Protein 9F5M (pdb70)

Radius of gyration: 31.57 Å; Cα contacts (8 Å, |Δi|>4): 1017; chains: 2; bounding box: 73×58×84 Å

B-factor: mean 26.53, std 9.29, range [14.3, 63.63]

Nearest PDB structures (foldseek):
  5t91-assembly1_A  TM=9.167E-01  e=2.456E-26  Bacillus subtilis subsp. subtilis str. 168
  2pz0-assembly1_A  TM=9.043E-01  e=6.254E-23  Caldanaerobacter subterraneus subsp. tengcongensis MB4
  3qvq-assembly1_D  TM=8.928E-01  e=1.959E-18  Oleispira antarctica
  2otd-assembly4_D  TM=8.875E-01  e=1.020E-16  Shigella flexneri
  3i10-assembly1_A  TM=7.829E-01  e=6.958E-14  Bacteroides thetaiotaomicron VPI-5482

Solvent-accessible surface area: 20563 Å² total; per-residue (Å²): 192,44,27,8,0,0,28,39,0,0,37,25,77,26,37,23,8,1,43,106,0,0,71,42,0,43,105,52,41,11,51,5,0,3,0,10,8,20,26,6,139,60,63,92,2,0,0,8,77,37,63,48,0,75,118,19,6,82,5,94,30,124,1,41,99,21,46,25,71,113,0,67,104,82,36,49,5,114,68,48,51,97,5,4,4,0,64,55,0,2,90,108,17,26,91,195,11,73,0,0,0,45,1,79,140,106,59,34,54,67,2,0,134,42,0,6,79,29,0,93,83,88,36,3,4,31,162,83,40,128,113,72,17,3,0,0,4,0,49,11,102,112,0,0,54,35,0,53,119,100,46,74,111,12,1,0,0,13,10,10,61,80,16,46,78,72,28,0,60,42,0,93,88,87,40,9,40,0,0,0,0,92,60,98,37,9,56,100,134,42,0,71,60,0,68,90,48,66,7,84,0,0,0,51,29,0,47,58,82,106,48,0,47,46,6,67,59,41,28,9,22,0,0,3,0,22,83,0,43,31,70,145,114,60,191,49,18,9,0,0,27,38,0,0,35,26,78,25,39,23,8,1,45,108,0,0,71,44,0,46,106,47,42,11,53,7,0,3,0,9,11,28,32,6,143,61,70,96,4,0,0,10,78,38,65,48,0,77,114,20,6,81,5,97,30,123,1,40,99,22,50,26,70,114,0,67,106,85,37,49,6,114,70,47,51,96,5,4,4,0,61,55,0,5,90,107,13,29,96,193,9,75,0,0,0,44,1,91,143,102,58,33,48,84,3,0,142,44,0,6,82,27,0,94,86,86,38,8,4,26,165,84,38,130,107,61,18,4,0,0,3,0,47,10,107,109,0,0,53,36,0,53,120,100,44,80,96,11,4,0,0,14,10,7,61,84,15,47,79,73,25,0,58,38,1,92,85,86,39,7,52,0,0,0,0,89,60,93,38,10,56,91,134,42,0,65,59,0,69,90,48,65,6,81,0,1,0,51,28,0,46,56,78,106,48,0,39,46,4,69,57,39,29,8,27,0,0,3,0,24,82,0,45,34,70,142,112,61

Structure (mmCIF, N/CA/C/O backbone):
data_9F5M
#
_entry.id   9F5M
#
_cell.length_a   76.130
_cell.length_b   43.334
_cell.length_c   98.982
_cell.angle_alpha   90.000
_cell.angle_beta   94.084
_cell.angle_gamma   90.000
#
_symmetry.space_group_name_H-M   'P 1 21 1'
#
loop_
_entity.id
_entity.type
_entity.pdbx_description
1 polymer 'GP-PDE domain-containing protein'
2 non-polymer '2-(N-MORPHOLINO)-ETHANESULFONIC ACID'
3 non-polymer GLYCEROL
4 water water
#
loop_
_atom_site.group_PDB
_atom_site.id
_atom_site.type_symbol
_atom_site.label_atom_id
_atom_site.label_alt_id
_atom_site.label_comp_id
_atom_site.label_asym_id
_atom_site.label_entity_id
_atom_site.label_seq_id
_atom_site.pdbx_PDB_ins_code
_atom_site.Cartn_x
_atom_site.Cartn_y
_atom_site.Cartn_z
_atom_site.occupancy
_atom_site.B_iso_or_equiv
_atom_site.auth_seq_id
_atom_site.auth_comp_id
_atom_site.auth_asym_id
_atom_site.auth_atom_id
_atom_site.pdbx_PDB_model_num
ATOM 1 N N . ASP A 1 2 ? 27.677 -5.608 30.785 1.000 52.078 615 ASP AAA N 1
ATOM 2 C CA . ASP A 1 2 ? 29.015 -5.430 31.441 1.000 46.763 615 ASP AAA CA 1
ATOM 3 C C . ASP A 1 2 ? 30.118 -5.330 30.376 1.000 40.651 615 ASP AAA C 1
ATOM 4 O O . ASP A 1 2 ? 31.050 -4.517 30.603 1.000 40.248 615 ASP AAA O 1
ATOM 9 N N . PHE A 1 3 ? 30.051 -6.102 29.274 1.000 32.080 616 PHE AAA N 1
ATOM 10 C CA . PHE A 1 3 ? 31.060 -6.015 28.178 1.000 27.916 616 PHE AAA CA 1
ATOM 11 C C . PHE A 1 3 ? 30.432 -6.189 26.793 1.000 25.822 616 PHE AAA C 1
ATOM 12 O O . PHE A 1 3 ? 29.674 -7.142 26.559 1.000 28.351 616 PHE AAA O 1
ATOM 20 N N . MET A 1 4 ? 30.829 -5.316 25.859 1.000 23.672 617 MET AAA N 1
ATOM 21 C CA . MET A 1 4 ? 30.258 -5.266 24.490 1.000 23.053 617 MET AAA CA 1
ATOM 22 C C . MET A 1 4 ? 31.300 -5.765 23.482 1.000 20.825 617 MET AAA C 1
ATOM 23 O O . MET A 1 4 ? 32.256 -5.029 23.185 1.000 21.708 617 MET AAA O 1
ATOM 28 N N . LEU A 1 5 ? 31.151 -6.994 22.995 1.000 19.583 618 LEU AAA N 1
ATOM 29 C CA . LEU A 1 5 ? 32.093 -7.585 22.010 1.000 19.383 618 LEU AAA CA 1
ATOM 30 C C . LEU A 1 5 ? 31.528 -7.318 20.611 1.000 18.847 618 LEU AAA C 1
ATOM 31 O O . LEU A 1 5 ? 30.425 -7.787 20.316 1.000 19.450 618 LEU AAA O 1
ATOM 36 N N . ILE A 1 6 ? 32.246 -6.550 19.790 1.000 18.073 619 ILE AAA N 1
ATOM 37 C CA . ILE A 1 6 ? 31.708 -6.064 18.491 1.000 17.683 619 ILE AAA CA 1
ATOM 38 C C . ILE A 1 6 ? 32.454 -6.756 17.344 1.000 17.816 619 ILE AAA C 1
ATOM 39 O O . ILE A 1 6 ? 33.685 -6.641 17.266 1.000 17.253 619 ILE AAA O 1
ATOM 44 N N . GLY A 1 7 ? 31.708 -7.474 16.509 1.000 17.126 620 GLY AAA N 1
ATOM 45 C CA . GLY A 1 7 ? 32.211 -8.106 15.272 1.000 17.168 620 GLY AAA CA 1
ATOM 46 C C . GLY A 1 7 ? 32.451 -7.058 14.202 1.000 17.057 620 GLY AAA C 1
ATOM 47 O O . GLY A 1 7 ? 31.489 -6.655 13.551 1.000 16.624 620 GLY AAA O 1
ATOM 48 N N . HIS A 1 8 ? 33.704 -6.645 14.046 1.000 17.498 621 HIS AAA N 1
ATOM 49 C CA . HIS A 1 8 ? 34.163 -5.582 13.119 1.000 17.015 621 HIS AAA CA 1
ATOM 50 C C . HIS A 1 8 ? 33.966 -6.068 11.680 1.000 17.032 621 HIS AAA C 1
ATOM 51 O O . HIS A 1 8 ? 34.602 -7.064 11.316 1.000 16.194 621 HIS AAA O 1
ATOM 58 N N . ARG A 1 9 ? 33.066 -5.409 10.948 1.000 16.968 622 ARG AAA N 1
ATOM 59 C CA . ARG A 1 9 ? 32.633 -5.775 9.575 1.000 16.852 622 ARG AAA CA 1
ATOM 60 C C . ARG A 1 9 ? 32.196 -7.247 9.512 1.000 17.049 622 ARG AAA C 1
ATOM 61 O O . ARG A 1 9 ? 32.284 -7.854 8.427 1.000 18.318 622 ARG AAA O 1
ATOM 69 N N . GLY A 1 10 ? 31.659 -7.778 10.615 1.000 17.294 623 GLY AAA N 1
ATOM 70 C CA . GLY A 1 10 ? 31.311 -9.204 10.747 1.000 18.415 623 GLY AAA CA 1
ATOM 71 C C . GLY A 1 10 ? 32.439 -9.972 11.407 1.000 18.782 623 GLY AAA C 1
ATOM 72 O O . GLY A 1 10 ? 32.818 -9.612 12.519 1.000 19.111 623 GLY AAA O 1
ATOM 73 N N . ALA A 1 11 ? 32.986 -10.975 10.713 1.000 19.000 624 ALA AAA N 1
ATOM 74 C CA . ALA A 1 11 ? 34.040 -11.872 11.232 1.000 18.611 624 ALA AAA CA 1
ATOM 75 C C . ALA A 1 11 ? 35.244 -11.809 10.292 1.000 19.540 624 ALA AAA C 1
ATOM 76 O O . ALA A 1 11 ? 35.683 -12.856 9.800 1.000 18.863 624 ALA AAA O 1
ATOM 78 N N . THR A 1 12 ? 35.793 -10.609 10.125 1.000 20.112 625 THR AAA N 1
ATOM 79 C CA . THR A 1 12 ? 36.802 -10.245 9.105 1.000 19.620 625 THR AAA CA 1
ATOM 80 C C . THR A 1 12 ? 38.059 -11.123 9.219 1.000 19.224 625 THR AAA C 1
ATOM 81 O O . THR A 1 12 ? 38.702 -11.377 8.180 1.000 18.166 625 THR AAA O 1
ATOM 85 N N . GLY A 1 13 ? 38.443 -11.551 10.420 1.000 16.592 626 GLY AAA N 1
ATOM 86 C CA . GLY A 1 13 ? 39.661 -12.360 10.596 1.000 18.313 626 GLY AAA CA 1
ATOM 87 C C . GLY A 1 13 ? 39.502 -13.747 9.993 1.000 18.475 626 GLY AAA C 1
ATOM 88 O O . GLY A 1 13 ? 40.534 -14.404 9.796 1.000 19.203 626 GLY AAA O 1
ATOM 89 N N . TYR A 1 14 ? 38.274 -14.210 9.772 1.000 17.942 627 TYR AAA N 1
ATOM 90 C CA . TYR A 1 14 ? 37.977 -15.622 9.408 1.000 19.594 627 TYR AAA CA 1
ATOM 91 C C . TYR A 1 14 ? 37.333 -15.740 8.026 1.000 20.251 627 TYR AAA C 1
ATOM 92 O O . TYR A 1 14 ? 37.300 -16.876 7.530 1.000 21.289 627 TYR AAA O 1
ATOM 101 N N . THR A 1 15 ? 36.804 -14.652 7.453 1.000 20.125 628 THR AAA N 1
ATOM 102 C CA . THR A 1 15 ? 36.034 -14.671 6.180 1.000 20.601 628 THR AAA CA 1
ATOM 103 C C . THR A 1 15 ? 35.963 -13.240 5.631 1.000 20.189 628 THR AAA C 1
ATOM 104 O O . THR A 1 15 ? 36.428 -12.308 6.319 1.000 19.105 628 THR AAA O 1
ATOM 108 N N . ASP A 1 16 ? 35.447 -13.070 4.417 1.000 19.655 629 ASP AAA N 1
ATOM 109 C CA . ASP A 1 16 ? 35.373 -11.730 3.780 1.000 20.036 629 ASP AAA CA 1
ATOM 110 C C . ASP A 1 16 ? 34.532 -10.786 4.651 1.000 18.367 629 ASP AAA C 1
ATOM 111 O O . ASP A 1 16 ? 33.488 -11.197 5.201 1.000 19.237 629 ASP AAA O 1
ATOM 116 N N . GLU A 1 17 ? 34.927 -9.516 4.687 1.000 17.856 630 GLU AAA N 1
ATOM 117 C CA . GLU A 1 17 ? 34.173 -8.482 5.441 1.000 17.885 630 GLU AAA CA 1
ATOM 118 C C . GLU A 1 17 ? 32.804 -8.243 4.798 1.000 16.510 630 GLU AAA C 1
ATOM 119 O O . GLU A 1 17 ? 32.642 -8.438 3.579 1.000 16.778 630 GLU AAA O 1
ATOM 125 N N . HIS A 1 18 ? 31.829 -7.823 5.596 1.000 16.338 631 HIS AAA N 1
ATOM 126 C CA . HIS A 1 18 ? 30.547 -7.270 5.096 1.000 16.486 631 HIS AAA CA 1
ATOM 127 C C . HIS A 1 18 ? 29.875 -8.258 4.130 1.000 16.859 631 HIS AAA C 1
ATOM 128 O O . HIS A 1 18 ? 29.494 -7.858 3.021 1.000 17.378 631 HIS AAA O 1
ATOM 135 N N . THR A 1 19 ? 29.686 -9.497 4.568 1.000 17.033 632 THR AAA N 1
ATOM 136 C CA . THR A 1 19 ? 28.842 -10.503 3.884 1.000 18.277 632 THR AAA CA 1
ATOM 137 C C . THR A 1 19 ? 27.876 -11.050 4.929 1.000 18.865 632 THR AAA C 1
ATOM 138 O O . THR A 1 19 ? 28.232 -11.061 6.123 1.000 17.284 632 THR AAA O 1
ATOM 142 N N . ILE A 1 20 ? 26.711 -11.497 4.491 1.000 18.663 633 ILE AAA N 1
ATOM 143 C CA . ILE A 1 20 ? 25.721 -12.088 5.427 1.000 20.356 633 ILE AAA CA 1
ATOM 144 C C . ILE A 1 20 ? 26.332 -13.336 6.078 1.000 19.997 633 ILE AAA C 1
ATOM 145 O O . ILE A 1 20 ? 26.162 -13.485 7.290 1.000 19.571 633 ILE AAA O 1
ATOM 150 N N . LYS A 1 21 ? 27.059 -14.182 5.344 1.000 20.435 634 LYS AAA N 1
ATOM 151 C CA . LYS A 1 21 ? 27.790 -15.330 5.946 1.000 22.141 634 LYS AAA CA 1
ATOM 152 C C . LYS A 1 21 ? 28.733 -14.850 7.068 1.000 20.816 634 LYS AAA C 1
ATOM 153 O O . LYS A 1 21 ? 28.804 -15.532 8.123 1.000 20.944 634 LYS AAA O 1
ATOM 159 N N . GLY A 1 22 ? 29.451 -13.739 6.873 1.000 20.049 635 GLY AAA N 1
ATOM 160 C CA . GLY A 1 22 ? 30.404 -13.223 7.876 1.000 18.696 635 GLY AAA CA 1
ATOM 161 C C . GLY A 1 22 ? 29.689 -12.664 9.091 1.000 19.083 635 GLY AAA C 1
ATOM 162 O O . GLY A 1 22 ? 30.202 -12.818 10.232 1.000 18.282 635 GLY AAA O 1
ATOM 163 N N . TYR A 1 23 ? 28.568 -11.986 8.869 1.000 18.867 636 TYR AAA N 1
ATOM 164 C CA . TYR A 1 23 ? 27.727 -11.456 9.976 1.000 17.325 636 TYR AAA CA 1
ATOM 165 C C . TYR A 1 23 ? 27.236 -12.640 10.826 1.000 18.837 636 TYR AAA C 1
ATOM 166 O O . TYR A 1 23 ? 27.351 -12.574 12.061 1.000 18.512 636 TYR AAA O 1
ATOM 175 N N . GLN A 1 24 ? 26.739 -13.699 10.189 1.000 20.686 637 GLN AAA N 1
ATOM 176 C CA . GLN A 1 24 ? 26.264 -14.926 10.896 1.000 20.946 637 GLN AAA CA 1
ATOM 177 C C . GLN A 1 24 ? 27.428 -15.575 11.652 1.000 21.846 637 GLN AAA C 1
ATOM 178 O O . GLN A 1 24 ? 27.230 -16.001 12.801 1.000 22.036 637 GLN AAA O 1
ATOM 184 N N . MET A 1 25 ? 28.607 -15.668 11.041 1.000 20.167 638 MET AAA N 1
ATOM 185 C CA . MET A 1 25 ? 29.808 -16.238 11.697 1.000 22.139 638 MET AAA CA 1
ATOM 186 C C . MET A 1 25 ? 30.165 -15.416 12.947 1.000 21.638 638 MET AAA C 1
ATOM 187 O O . MET A 1 25 ? 30.596 -16.013 13.950 1.000 22.210 638 MET AAA O 1
ATOM 192 N N . ALA A 1 26 ? 30.006 -14.091 12.909 1.000 19.657 639 ALA AAA N 1
ATOM 193 C CA . ALA A 1 26 ? 30.330 -13.232 14.075 1.000 19.761 639 ALA AAA CA 1
ATOM 194 C C . ALA A 1 26 ? 29.393 -13.601 15.227 1.000 20.551 639 ALA AAA C 1
ATOM 195 O O . ALA A 1 26 ? 29.883 -13.754 16.371 1.000 21.089 639 ALA AAA O 1
ATOM 197 N N . LEU A 1 27 ? 28.099 -13.732 14.932 1.000 20.954 640 LEU AAA N 1
ATOM 198 C CA . LEU A 1 27 ? 27.053 -14.116 15.918 1.000 21.687 640 LEU AAA CA 1
ATOM 199 C C . LEU A 1 27 ? 27.388 -15.500 16.485 1.000 23.722 640 LEU AAA C 1
ATOM 200 O O . LEU A 1 27 ? 27.398 -15.645 17.725 1.000 23.089 640 LEU AAA O 1
ATOM 205 N N . ASP A 1 28 ? 27.765 -16.443 15.620 1.000 24.354 641 ASP AAA N 1
ATOM 206 C CA . ASP A 1 28 ? 28.116 -17.834 16.016 1.000 26.055 641 ASP AAA CA 1
ATOM 207 C C . ASP A 1 28 ? 29.343 -17.837 16.934 1.000 26.303 641 ASP AAA C 1
ATOM 208 O O . ASP A 1 28 ? 29.424 -18.734 17.798 1.000 27.458 641 ASP AAA O 1
ATOM 213 N N . LYS A 1 29 ? 30.272 -16.890 16.764 1.000 23.654 642 LYS AAA N 1
ATOM 214 C CA . LYS A 1 29 ? 31.554 -16.839 17.511 1.000 24.405 642 LYS AAA CA 1
ATOM 215 C C . LYS A 1 29 ? 31.426 -15.923 18.740 1.000 23.476 642 LYS AAA C 1
ATOM 216 O O . LYS A 1 29 ? 32.462 -15.702 19.389 1.000 26.354 642 LYS AAA O 1
ATOM 222 N N . GLY A 1 30 ? 30.223 -15.442 19.067 1.000 23.669 643 GLY AAA N 1
ATOM 223 C CA . GLY A 1 30 ? 29.920 -14.794 20.365 1.000 23.084 643 GLY AAA CA 1
ATOM 224 C C . GLY A 1 30 ? 29.794 -13.275 20.303 1.000 23.016 643 GLY AAA C 1
ATOM 225 O O . GLY A 1 30 ? 29.709 -12.654 21.368 1.000 23.109 643 GLY AAA O 1
ATOM 226 N N . ALA A 1 31 ? 29.757 -12.666 19.115 1.000 21.939 644 ALA AAA N 1
ATOM 227 C CA . ALA A 1 31 ? 29.611 -11.197 18.987 1.000 20.462 644 ALA AAA CA 1
ATOM 228 C C . ALA A 1 31 ? 28.272 -10.749 19.579 1.000 19.651 644 ALA AAA C 1
ATOM 229 O O . ALA A 1 31 ? 27.227 -11.353 19.265 1.000 20.581 644 ALA AAA O 1
ATOM 231 N N . ASP A 1 32 ? 28.294 -9.686 20.382 1.000 19.432 645 ASP AAA N 1
ATOM 232 C CA . ASP A 1 32 ? 27.064 -9.018 20.877 1.000 19.950 645 ASP AAA CA 1
ATOM 233 C C . ASP A 1 32 ? 26.457 -8.161 19.763 1.000 20.149 645 ASP AAA C 1
ATOM 234 O O . ASP A 1 32 ? 25.224 -8.078 19.672 1.000 20.841 645 ASP AAA O 1
ATOM 239 N N . TYR A 1 33 ? 27.311 -7.53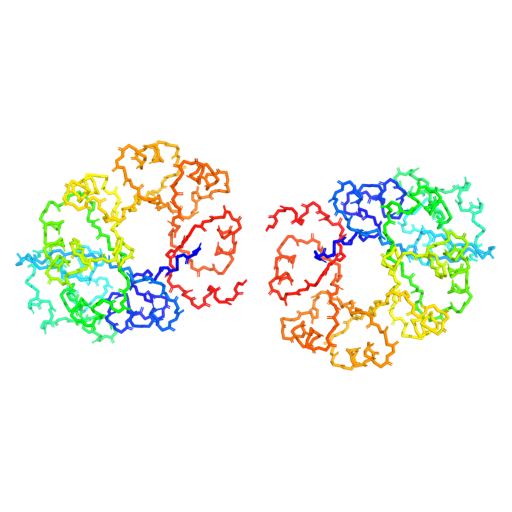9 18.946 1.000 18.469 646 TYR AAA N 1
ATOM 240 C CA . TYR A 1 33 ? 26.899 -6.619 17.859 1.000 17.826 646 TYR AAA CA 1
ATOM 241 C C . TYR A 1 33 ? 27.609 -7.040 16.580 1.000 16.598 646 TYR AAA C 1
ATOM 242 O O . TYR A 1 33 ? 28.781 -7.452 16.680 1.000 16.975 646 TYR AAA O 1
ATOM 251 N N . ILE A 1 34 ? 26.936 -6.885 15.447 1.000 17.252 647 ILE AAA N 1
ATOM 252 C CA . ILE A 1 34 ? 27.580 -6.886 14.107 1.000 17.981 647 ILE AAA CA 1
ATOM 253 C C . ILE A 1 34 ? 27.772 -5.423 13.684 1.000 17.810 647 ILE AAA C 1
ATOM 254 O O . ILE A 1 34 ? 26.840 -4.609 13.842 1.000 16.816 647 ILE AAA O 1
ATOM 259 N N . GLU A 1 35 ? 28.965 -5.084 13.199 1.000 17.032 648 GLU AAA N 1
ATOM 260 C CA . GLU A 1 35 ? 29.316 -3.704 12.785 1.000 17.384 648 GLU AAA CA 1
ATOM 261 C C . GLU A 1 35 ? 29.110 -3.573 11.269 1.000 17.249 648 GLU AAA C 1
ATOM 262 O O . GLU A 1 35 ? 29.598 -4.447 10.518 1.000 17.287 648 GLU AAA O 1
ATOM 268 N N . LEU A 1 36 ? 28.349 -2.561 10.863 1.000 16.449 649 LEU AAA N 1
ATOM 269 C CA . LEU A 1 36 ? 28.040 -2.263 9.438 1.000 18.647 649 LEU AAA CA 1
ATOM 270 C C . LEU A 1 36 ? 28.714 -0.951 9.046 1.000 18.119 649 LEU AAA C 1
ATOM 271 O O . LEU A 1 36 ? 28.497 0.052 9.744 1.000 17.355 649 LEU AAA O 1
ATOM 276 N N . ASP A 1 37 ? 29.389 -0.952 7.889 1.000 17.330 650 ASP AAA N 1
ATOM 277 C CA . ASP A 1 37 ? 29.839 0.267 7.163 1.000 17.755 650 ASP AAA CA 1
ATOM 278 C C . ASP A 1 37 ? 28.943 0.393 5.928 1.000 18.199 650 ASP AAA C 1
ATOM 279 O O . ASP A 1 37 ? 28.609 -0.638 5.341 1.000 20.408 650 ASP AAA O 1
ATOM 284 N N . LEU A 1 38 ? 28.557 1.611 5.559 1.000 18.082 651 LEU AAA N 1
ATOM 285 C CA . LEU A 1 38 ? 27.549 1.849 4.494 1.000 20.086 651 LEU AAA CA 1
ATOM 286 C C . LEU A 1 38 ? 28.087 2.817 3.441 1.000 19.388 651 LEU AAA C 1
ATOM 287 O O . LEU A 1 38 ? 28.848 3.740 3.783 1.000 20.379 651 LEU AAA O 1
ATOM 292 N N . GLN A 1 39 ? 27.715 2.572 2.182 1.000 17.988 652 GLN AAA N 1
ATOM 293 C CA . GLN A 1 39 ? 27.955 3.521 1.065 1.000 18.616 652 GLN AAA CA 1
ATOM 294 C C . GLN A 1 39 ? 26.671 3.677 0.258 1.000 19.409 652 GLN AAA C 1
ATOM 295 O O . GLN A 1 39 ? 25.954 2.678 0.100 1.000 19.196 652 GLN AAA O 1
ATOM 301 N N . LEU A 1 40 ? 26.410 4.886 -0.239 1.000 18.912 653 LEU AAA N 1
ATOM 302 C CA . LEU A 1 40 ? 25.209 5.179 -1.064 1.000 20.758 653 LEU AAA CA 1
ATOM 303 C C . LEU A 1 40 ? 25.485 4.816 -2.523 1.000 20.448 653 LEU AAA C 1
ATOM 304 O O . LEU A 1 40 ? 26.520 5.242 -3.054 1.000 19.846 653 LEU AAA O 1
ATOM 309 N N . THR A 1 41 ? 24.556 4.104 -3.148 1.000 20.867 654 THR AAA N 1
ATOM 310 C CA . THR A 1 41 ? 24.608 3.770 -4.589 1.000 21.481 654 THR AAA CA 1
ATOM 311 C C . THR A 1 41 ? 24.164 5.000 -5.395 1.000 22.957 654 THR AAA C 1
ATOM 312 O O . THR A 1 41 ? 23.692 5.988 -4.802 1.000 21.512 654 THR AAA O 1
ATOM 316 N N . LYS A 1 42 ? 24.319 4.945 -6.714 1.000 23.001 655 LYS AAA N 1
ATOM 317 C CA . LYS A 1 42 ? 23.840 6.003 -7.647 1.000 24.543 655 LYS AAA CA 1
ATOM 318 C C . LYS A 1 42 ? 22.343 6.265 -7.423 1.000 25.796 655 LYS AAA C 1
ATOM 319 O O . LYS A 1 42 ? 21.939 7.452 -7.517 1.000 26.152 655 LYS AAA O 1
ATOM 325 N N . ASP A 1 43 ? 21.554 5.220 -7.134 1.000 24.262 656 ASP AAA N 1
ATOM 326 C CA . ASP A 1 43 ? 20.074 5.305 -6.981 1.000 26.583 656 ASP AAA CA 1
ATOM 327 C C . ASP A 1 43 ? 19.712 5.428 -5.492 1.000 26.391 656 ASP AAA C 1
ATOM 328 O O . ASP A 1 43 ? 18.567 5.137 -5.122 1.000 25.298 656 ASP AAA O 1
ATOM 333 N N . ASN A 1 44 ? 20.653 5.878 -4.668 1.000 26.779 657 ASN AAA N 1
ATOM 334 C CA . ASN A 1 44 ? 20.397 6.317 -3.272 1.000 28.505 657 ASN AAA CA 1
ATOM 335 C C . ASN A 1 44 ? 19.981 5.138 -2.383 1.000 26.088 657 ASN AAA C 1
ATOM 336 O O . ASN A 1 44 ? 19.135 5.342 -1.499 1.000 26.839 657 ASN AAA O 1
ATOM 341 N N . LYS A 1 45 ? 20.568 3.957 -2.586 1.000 24.245 658 LYS AAA N 1
ATOM 342 C CA . LYS A 1 45 ? 20.350 2.774 -1.712 1.000 24.054 658 LYS AAA CA 1
ATOM 343 C C . LYS A 1 45 ? 21.625 2.520 -0.898 1.000 22.389 658 LYS AAA C 1
ATOM 344 O O . LYS A 1 45 ? 22.721 2.814 -1.385 1.000 21.202 658 LYS AAA O 1
ATOM 350 N N . LEU A 1 46 ? 21.492 2.006 0.321 1.000 19.684 659 LEU AAA N 1
ATOM 351 C CA . LEU A 1 46 ? 22.666 1.749 1.186 1.000 19.448 659 LEU AAA CA 1
ATOM 352 C C . LEU A 1 46 ? 23.221 0.342 0.945 1.000 19.167 659 LEU AAA C 1
ATOM 353 O O . LEU A 1 46 ? 22.472 -0.644 1.083 1.000 18.855 659 LEU AAA O 1
ATOM 358 N N . LEU A 1 47 ? 24.508 0.273 0.609 1.000 18.153 660 LEU AAA N 1
ATOM 359 C CA . LEU A 1 47 ? 25.287 -0.973 0.407 1.000 18.832 660 LEU AAA CA 1
ATOM 360 C C . LEU A 1 47 ? 26.199 -1.185 1.614 1.000 18.734 660 LEU AAA C 1
ATOM 361 O O . LEU A 1 47 ? 26.735 -0.179 2.117 1.000 18.380 660 LEU AAA O 1
ATOM 366 N N . CYS A 1 48 ? 26.355 -2.425 2.082 1.000 18.746 661 CYS AAA N 1
ATOM 367 C CA . CYS A 1 48 ? 27.366 -2.767 3.114 1.000 19.561 661 CYS AAA CA 1
ATOM 368 C C . CYS A 1 48 ? 28.738 -2.802 2.443 1.000 17.527 661 CYS AAA C 1
ATOM 369 O O . CYS A 1 48 ? 28.984 -3.719 1.613 1.000 19.177 661 CYS AAA O 1
ATOM 372 N N . MET A 1 49 ? 29.588 -1.826 2.746 1.000 16.205 662 MET AAA N 1
ATOM 373 C CA . MET A 1 49 ? 30.889 -1.632 2.058 1.000 17.223 662 MET AAA CA 1
ATOM 374 C C . MET A 1 49 ? 31.696 -0.633 2.880 1.000 16.025 662 MET AAA C 1
ATOM 375 O O . MET A 1 49 ? 31.148 0.443 3.175 1.000 16.557 662 MET AAA O 1
ATOM 380 N N . HIS A 1 50 ? 32.946 -0.935 3.220 1.000 16.253 663 HIS AAA N 1
ATOM 381 C CA . HIS A 1 50 ? 33.800 -0.001 4.003 1.000 17.085 663 HIS AAA CA 1
ATOM 382 C C . HIS A 1 50 ? 34.299 1.151 3.114 1.000 16.996 663 HIS AAA C 1
ATOM 383 O O . HIS A 1 50 ? 34.047 2.340 3.445 1.000 18.051 663 HIS AAA O 1
ATOM 390 N N . ASP A 1 51 ? 34.977 0.816 2.022 1.000 16.257 664 ASP AAA N 1
ATOM 391 C CA . ASP A 1 51 ? 35.621 1.826 1.140 1.000 17.311 664 ASP AAA CA 1
ATOM 392 C C . ASP A 1 51 ? 34.563 2.503 0.258 1.000 17.211 664 ASP AAA C 1
ATOM 393 O O . ASP A 1 51 ? 33.496 1.906 0.026 1.000 16.983 664 ASP AAA O 1
ATOM 398 N N . SER A 1 52 ? 34.894 3.692 -0.271 1.000 17.718 665 SER AAA N 1
ATOM 399 C CA A SER A 1 52 ? 34.040 4.447 -1.227 0.500 18.467 665 SER AAA CA 1
ATOM 400 C CA B SER A 1 52 ? 34.025 4.436 -1.219 0.500 17.657 665 SER AAA CA 1
ATOM 401 C C . SER A 1 52 ? 33.966 3.689 -2.557 1.000 17.479 665 SER AAA C 1
ATOM 402 O O . SER A 1 52 ? 33.010 3.921 -3.303 1.000 18.096 665 SER AAA O 1
ATOM 407 N N . THR A 1 53 ? 34.943 2.821 -2.810 1.000 17.247 666 THR AAA N 1
ATOM 408 C CA . THR A 1 53 ? 35.060 2.037 -4.063 1.000 16.928 666 THR AAA CA 1
ATOM 409 C C . THR A 1 53 ? 34.994 0.542 -3.758 1.000 18.267 666 THR AAA C 1
ATOM 410 O O . THR A 1 53 ? 35.314 0.134 -2.612 1.000 18.520 666 THR AAA O 1
ATOM 414 N N . ILE A 1 54 ? 34.648 -0.261 -4.770 1.000 16.804 667 ILE AAA N 1
ATOM 415 C CA . ILE A 1 54 ? 34.426 -1.727 -4.570 1.000 17.204 667 ILE AAA CA 1
ATOM 416 C C . ILE A 1 54 ? 35.677 -2.542 -4.936 1.000 17.517 667 ILE AAA C 1
ATOM 417 O O . ILE A 1 54 ? 35.646 -3.766 -4.729 1.000 16.518 667 ILE AAA O 1
ATOM 422 N N . ASP A 1 55 ? 36.767 -1.888 -5.357 1.000 18.348 668 ASP AAA N 1
ATOM 423 C CA . ASP A 1 55 ? 37.975 -2.532 -5.942 1.000 19.491 668 ASP AAA CA 1
ATOM 424 C C . ASP A 1 55 ? 38.652 -3.495 -4.955 1.000 19.547 668 ASP AAA C 1
ATOM 425 O O . ASP A 1 55 ? 39.152 -4.559 -5.399 1.000 20.151 668 ASP AAA O 1
ATOM 430 N N . ARG A 1 56 ? 38.720 -3.132 -3.674 1.000 17.799 669 ARG AAA N 1
ATOM 431 C CA . ARG A 1 56 ? 39.532 -3.890 -2.687 1.000 18.118 669 ARG AAA CA 1
ATOM 432 C C . ARG A 1 56 ? 38.852 -5.215 -2.324 1.000 17.113 669 ARG AAA C 1
ATOM 433 O O . ARG A 1 56 ? 39.579 -6.183 -2.045 1.000 19.081 669 ARG AAA O 1
ATOM 441 N N . THR A 1 57 ? 37.524 -5.268 -2.280 1.000 16.795 670 THR AAA N 1
ATOM 442 C CA . THR A 1 57 ? 36.812 -6.395 -1.615 1.000 16.525 670 THR AAA CA 1
ATOM 443 C C . THR A 1 57 ? 35.896 -7.144 -2.581 1.000 16.631 670 THR AAA C 1
ATOM 444 O O . THR A 1 57 ? 35.315 -8.164 -2.138 1.000 17.336 670 THR AAA O 1
ATOM 448 N N . THR A 1 58 ? 35.776 -6.717 -3.845 1.000 15.926 671 THR AAA N 1
ATOM 449 C CA . THR A 1 58 ? 34.825 -7.329 -4.797 1.000 17.601 671 THR AAA CA 1
ATOM 450 C C . THR A 1 58 ? 35.524 -7.644 -6.124 1.000 17.103 671 THR AAA C 1
ATOM 451 O O . THR A 1 58 ? 36.688 -7.224 -6.325 1.000 18.813 671 THR AAA O 1
ATOM 455 N N . THR A 1 59 ? 34.786 -8.314 -6.998 1.000 18.043 672 THR AAA N 1
ATOM 456 C CA . THR A 1 59 ? 35.232 -8.675 -8.372 1.000 18.753 672 THR AAA CA 1
ATOM 457 C C . THR A 1 59 ? 34.972 -7.516 -9.346 1.000 20.023 672 THR AAA C 1
ATOM 458 O O . THR A 1 59 ? 35.205 -7.702 -10.567 1.000 21.946 672 THR AAA O 1
ATOM 462 N N . GLY A 1 60 ? 34.503 -6.373 -8.852 1.000 19.132 673 GLY AAA N 1
ATOM 463 C CA . GLY A 1 60 ? 34.217 -5.172 -9.647 1.000 19.614 673 GLY AAA CA 1
ATOM 464 C C . GLY A 1 60 ? 35.152 -4.028 -9.298 1.000 19.881 673 GLY AAA C 1
ATOM 465 O O . GLY A 1 60 ? 36.026 -4.181 -8.418 1.000 19.813 673 GLY AAA O 1
ATOM 466 N N . THR A 1 61 ? 34.961 -2.902 -9.976 1.000 20.566 674 THR AAA N 1
ATOM 467 C CA . THR A 1 61 ? 35.725 -1.657 -9.743 1.000 21.921 674 THR AAA CA 1
ATOM 468 C C . THR A 1 61 ? 34.762 -0.467 -9.721 1.000 19.716 674 THR AAA C 1
ATOM 469 O O . THR A 1 61 ? 33.643 -0.567 -10.264 1.000 20.168 674 THR AAA O 1
ATOM 473 N N . GLY A 1 62 ? 35.204 0.625 -9.106 1.000 19.357 675 GLY AAA N 1
ATOM 474 C CA . GLY A 1 62 ? 34.536 1.931 -9.201 1.000 19.293 675 GLY AAA CA 1
ATOM 475 C C . GLY A 1 62 ? 33.912 2.371 -7.902 1.000 19.189 675 GLY AAA C 1
ATOM 476 O O . GLY A 1 62 ? 33.787 1.558 -6.959 1.000 18.038 675 GLY AAA O 1
ATOM 477 N N . LYS A 1 63 ? 33.527 3.639 -7.862 1.000 17.806 676 LYS AAA N 1
ATOM 478 C CA . LYS A 1 63 ? 32.808 4.228 -6.722 1.000 17.858 676 LYS AAA CA 1
ATOM 479 C C . LYS A 1 63 ? 31.427 3.599 -6.611 1.000 18.124 676 LYS AAA C 1
ATOM 480 O O . LYS A 1 63 ? 30.718 3.458 -7.626 1.000 19.333 676 LYS AAA O 1
ATOM 486 N N . VAL A 1 64 ? 31.023 3.284 -5.391 1.000 16.698 677 VAL AAA N 1
ATOM 487 C CA . VAL A 1 64 ? 29.642 2.804 -5.133 1.000 16.936 677 VAL AAA CA 1
ATOM 488 C C . VAL A 1 64 ? 28.641 3.843 -5.655 1.000 17.667 677 VAL AAA C 1
ATOM 489 O O . VAL A 1 64 ? 27.614 3.446 -6.199 1.000 17.920 677 VAL AAA O 1
ATOM 493 N N . GLY A 1 65 ? 28.947 5.135 -5.508 1.000 18.849 678 GLY AAA N 1
ATOM 494 C CA . GLY A 1 65 ? 28.034 6.225 -5.889 1.000 19.285 678 GLY AAA CA 1
ATOM 495 C C . GLY A 1 65 ? 27.837 6.334 -7.393 1.000 20.290 678 GLY AAA C 1
ATOM 496 O O . GLY A 1 65 ? 26.921 7.074 -7.791 1.000 21.049 678 GLY AAA O 1
ATOM 497 N N . ASP A 1 66 ? 28.638 5.626 -8.200 1.000 20.731 679 ASP AAA N 1
ATOM 498 C CA . ASP A 1 66 ? 28.590 5.702 -9.687 1.000 22.282 679 ASP AAA CA 1
ATOM 499 C C . ASP A 1 66 ? 27.807 4.523 -10.271 1.000 23.693 679 ASP AAA C 1
ATOM 500 O O . ASP A 1 66 ? 27.670 4.456 -11.514 1.000 24.849 679 ASP AAA O 1
ATOM 505 N N . MET A 1 67 ? 27.319 3.607 -9.434 1.000 22.310 680 MET AAA N 1
ATOM 506 C CA . MET A 1 67 ? 26.607 2.395 -9.910 1.000 22.067 680 MET AAA CA 1
ATOM 507 C C . MET A 1 67 ? 25.297 2.244 -9.150 1.000 21.441 680 MET AAA C 1
ATOM 508 O O . MET A 1 67 ? 25.254 2.582 -7.958 1.000 21.288 680 MET AAA O 1
ATOM 513 N N . THR A 1 68 ? 24.262 1.736 -9.813 1.000 21.386 681 THR AAA N 1
ATOM 514 C CA . THR A 1 68 ? 23.001 1.346 -9.140 1.000 20.761 681 THR AAA CA 1
ATOM 515 C C . THR A 1 68 ? 23.253 0.092 -8.294 1.000 19.922 681 THR AAA C 1
ATOM 516 O O . THR A 1 68 ? 24.196 -0.677 -8.579 1.000 19.907 681 THR AAA O 1
ATOM 520 N N . LEU A 1 69 ? 22.419 -0.099 -7.275 1.000 20.680 682 LEU AAA N 1
ATOM 521 C CA . LEU A 1 69 ? 22.460 -1.318 -6.425 1.000 22.023 682 LEU AAA CA 1
ATOM 522 C C . LEU A 1 69 ? 22.307 -2.560 -7.315 1.000 22.737 682 LEU AAA C 1
ATOM 523 O O . LEU A 1 69 ? 23.088 -3.504 -7.147 1.000 22.623 682 LEU AAA O 1
ATOM 528 N N . SER A 1 70 ? 21.362 -2.554 -8.264 1.000 24.612 683 SER AAA N 1
ATOM 529 C CA . SER A 1 70 ? 21.129 -3.693 -9.186 1.000 25.797 683 SER AAA CA 1
ATOM 530 C C . SER A 1 70 ? 22.386 -3.992 -10.010 1.000 24.151 683 SER AAA C 1
ATOM 531 O O . SER A 1 70 ? 22.765 -5.167 -10.125 1.000 25.052 683 SER AAA O 1
ATOM 534 N N . TYR A 1 71 ? 23.035 -2.969 -10.562 1.000 23.672 684 TYR AAA N 1
ATOM 535 C CA . TYR A 1 71 ? 24.265 -3.162 -11.362 1.000 23.727 684 TYR AAA CA 1
ATOM 536 C C . TYR A 1 71 ? 25.316 -3.877 -10.501 1.000 21.953 684 TYR AAA C 1
ATOM 537 O O . TYR A 1 71 ? 25.956 -4.819 -10.973 1.000 22.774 684 TYR AAA O 1
ATOM 546 N N . ILE A 1 72 ? 25.508 -3.442 -9.255 1.000 20.579 685 ILE AAA N 1
ATOM 547 C CA . ILE A 1 72 ? 26.560 -4.038 -8.384 1.000 20.236 685 ILE AAA CA 1
ATOM 548 C C . ILE A 1 72 ? 26.192 -5.492 -8.071 1.000 19.609 685 ILE AAA C 1
ATOM 549 O O . ILE A 1 72 ? 27.077 -6.359 -8.179 1.000 19.671 685 ILE AAA O 1
ATOM 554 N N . GLN A 1 73 ? 24.940 -5.753 -7.693 1.000 20.859 686 GLN AAA N 1
ATOM 555 C CA . GLN A 1 73 ? 24.540 -7.076 -7.151 1.000 23.591 686 GLN AAA CA 1
ATOM 556 C C . GLN A 1 73 ? 24.418 -8.077 -8.307 1.000 24.994 686 GLN AAA C 1
ATOM 557 O O . GLN A 1 73 ? 24.642 -9.273 -8.060 1.000 26.593 686 GLN AAA O 1
ATOM 563 N N . THR A 1 74 ? 24.147 -7.618 -9.535 1.000 26.028 687 THR AAA N 1
ATOM 564 C CA A THR A 1 74 ? 23.992 -8.535 -10.699 0.500 26.644 687 THR AAA CA 1
ATOM 565 C CA B THR A 1 74 ? 23.992 -8.510 -10.717 0.500 25.934 687 THR AAA CA 1
ATOM 566 C C . THR A 1 74 ? 25.364 -8.887 -11.289 1.000 26.233 687 THR AAA C 1
ATOM 567 O O . THR A 1 74 ? 25.511 -10.035 -11.756 1.000 27.727 687 THR AAA O 1
ATOM 574 N N . ASN A 1 75 ? 26.331 -7.965 -11.253 1.000 23.732 688 ASN AAA N 1
ATOM 575 C CA . ASN A 1 75 ? 27.605 -8.132 -11.993 1.000 24.262 688 ASN AAA CA 1
ATOM 576 C C . ASN A 1 75 ? 28.735 -8.631 -11.092 1.000 21.591 688 ASN AAA C 1
ATOM 577 O O . ASN A 1 75 ? 29.645 -9.278 -11.631 1.000 22.261 688 ASN AAA O 1
ATOM 582 N N . PHE A 1 76 ? 28.734 -8.311 -9.791 1.000 20.571 689 PHE AAA N 1
ATOM 583 C CA . PHE A 1 76 ? 29.930 -8.531 -8.941 1.000 19.153 689 PHE AAA CA 1
ATOM 584 C C . PHE A 1 76 ? 29.565 -9.349 -7.702 1.000 18.068 689 PHE AAA C 1
ATOM 585 O O . PHE A 1 76 ? 28.367 -9.476 -7.361 1.000 19.288 689 PHE AAA O 1
ATOM 593 N N . THR A 1 77 ? 30.595 -9.925 -7.093 1.000 18.461 690 THR AAA N 1
ATOM 594 C CA . THR A 1 77 ? 30.507 -10.653 -5.802 1.000 19.206 690 THR AAA CA 1
ATOM 595 C C . THR A 1 77 ? 31.637 -10.160 -4.906 1.000 18.486 690 THR AAA C 1
ATOM 596 O O . THR A 1 77 ? 32.569 -9.534 -5.403 1.000 17.770 690 THR AAA O 1
ATOM 600 N N . SER A 1 78 ? 31.599 -10.530 -3.633 1.000 17.829 691 SER AAA N 1
ATOM 601 C CA . SER A 1 78 ? 32.777 -10.460 -2.746 1.000 18.129 691 SER AAA CA 1
ATOM 602 C C . SER A 1 78 ? 33.863 -11.350 -3.352 1.000 18.762 691 SER AAA C 1
ATOM 603 O O . SER A 1 78 ? 33.500 -12.265 -4.136 1.000 18.496 691 SER AAA O 1
ATOM 606 N N . LEU A 1 79 ? 35.132 -11.119 -3.010 1.000 18.512 692 LEU AAA N 1
ATOM 607 C CA . LEU A 1 79 ? 36.263 -11.900 -3.584 1.000 19.447 692 LEU AAA CA 1
ATOM 608 C C . LEU A 1 79 ? 36.112 -13.403 -3.294 1.000 21.189 692 LEU AAA C 1
ATOM 609 O O . LEU A 1 79 ? 36.588 -14.195 -4.122 1.000 23.721 692 LEU AAA O 1
ATOM 614 N N . ASN A 1 80 ? 35.421 -13.796 -2.219 1.000 20.095 693 ASN AAA N 1
ATOM 615 C CA . ASN A 1 80 ? 35.205 -15.231 -1.868 1.000 21.043 693 ASN AAA CA 1
ATOM 616 C C . ASN A 1 80 ? 33.960 -15.817 -2.567 1.000 21.970 693 ASN AAA C 1
ATOM 617 O O . ASN A 1 80 ? 33.654 -17.004 -2.313 1.000 22.897 693 ASN AAA O 1
ATOM 622 N N . GLY A 1 81 ? 33.270 -15.058 -3.423 1.000 21.198 694 GLY AAA N 1
ATOM 623 C CA . GLY A 1 81 ? 32.088 -15.522 -4.182 1.000 21.818 694 GLY AAA CA 1
ATOM 624 C C . GLY A 1 81 ? 30.755 -15.189 -3.522 1.000 21.876 694 GLY AAA C 1
ATOM 625 O O . GLY A 1 81 ? 29.708 -15.319 -4.186 1.000 22.398 694 GLY AAA O 1
ATOM 626 N N . GLU A 1 82 ? 30.762 -14.748 -2.265 1.000 21.614 695 GLU AAA N 1
ATOM 627 C CA . GLU A 1 82 ? 29.512 -14.389 -1.540 1.000 21.277 695 GLU AAA CA 1
ATOM 628 C C . GLU A 1 82 ? 28.880 -13.142 -2.146 1.000 20.224 695 GLU AAA C 1
ATOM 629 O O . GLU A 1 82 ? 29.580 -12.251 -2.611 1.000 19.274 695 GLU AAA O 1
ATOM 635 N N . PRO A 1 83 ? 27.540 -12.997 -2.128 1.000 19.545 696 PRO AAA N 1
ATOM 636 C CA . PRO A 1 83 ? 26.910 -11.757 -2.569 1.000 20.119 696 PRO AAA CA 1
ATOM 637 C C . PRO A 1 83 ? 27.357 -10.527 -1.759 1.000 20.300 696 PRO AAA C 1
ATOM 638 O O . PRO A 1 83 ? 27.717 -10.653 -0.570 1.000 20.192 696 PRO AAA O 1
ATOM 642 N N . ILE A 1 84 ? 27.332 -9.365 -2.409 1.000 18.907 697 ILE AAA N 1
ATOM 643 C CA . ILE A 1 84 ? 27.556 -8.048 -1.741 1.000 19.358 697 ILE AAA CA 1
ATOM 644 C C . ILE A 1 84 ? 26.198 -7.588 -1.231 1.000 20.001 697 ILE AAA C 1
ATOM 645 O O . ILE A 1 84 ? 25.312 -7.284 -2.030 1.000 20.933 697 ILE AAA O 1
ATOM 650 N N . PRO A 1 85 ? 25.961 -7.579 0.104 1.000 18.579 698 PRO AAA N 1
ATOM 651 C CA . PRO A 1 85 ? 24.636 -7.267 0.621 1.000 19.029 698 PRO AAA CA 1
ATOM 652 C C . PRO A 1 85 ? 24.359 -5.764 0.726 1.000 19.400 698 PRO AAA C 1
ATOM 653 O O . PRO A 1 85 ? 25.287 -4.980 0.985 1.000 18.947 698 PRO AAA O 1
ATOM 657 N N . SER A 1 86 ? 23.095 -5.398 0.515 1.000 18.782 699 SER AAA N 1
ATOM 658 C CA . SER A 1 86 ? 22.516 -4.076 0.852 1.000 19.968 699 SER AAA CA 1
ATOM 659 C C . SER A 1 86 ? 22.155 -4.050 2.346 1.000 19.336 699 SER AAA C 1
ATOM 660 O O . SER A 1 86 ? 22.019 -5.130 2.945 1.000 19.950 699 SER AAA O 1
ATOM 663 N N . LEU A 1 87 ? 21.981 -2.863 2.929 1.000 19.469 700 LEU AAA N 1
ATOM 664 C CA . LEU A 1 87 ? 21.478 -2.745 4.322 1.000 20.607 700 LEU AAA CA 1
ATOM 665 C C . LEU A 1 87 ? 20.135 -3.479 4.420 1.000 21.205 700 LEU AAA C 1
ATOM 666 O O . LEU A 1 87 ? 19.924 -4.199 5.414 1.000 21.834 700 LEU AAA O 1
ATOM 671 N N . ASP A 1 88 ? 19.268 -3.287 3.425 1.000 23.829 701 ASP AAA N 1
ATOM 672 C CA . ASP A 1 88 ? 17.920 -3.909 3.372 1.000 25.479 701 ASP AAA CA 1
ATOM 673 C C . ASP A 1 88 ? 18.068 -5.436 3.421 1.000 24.346 701 ASP AAA C 1
ATOM 674 O O . ASP A 1 88 ? 17.346 -6.071 4.202 1.000 25.371 701 ASP AAA O 1
ATOM 679 N N . ASP A 1 89 ? 18.989 -6.008 2.637 1.000 23.305 702 ASP AAA N 1
ATOM 680 C CA . ASP A 1 89 ? 19.291 -7.465 2.663 1.000 23.430 702 ASP AAA CA 1
ATOM 681 C C . ASP A 1 89 ? 19.586 -7.895 4.106 1.000 23.071 702 ASP AAA C 1
ATOM 682 O O . ASP A 1 89 ? 19.024 -8.917 4.550 1.000 22.997 702 ASP AAA O 1
ATOM 687 N N . VAL A 1 90 ? 20.438 -7.156 4.823 1.000 21.019 703 VAL AAA N 1
ATOM 688 C CA . VAL A 1 90 ? 20.897 -7.536 6.191 1.000 20.722 703 VAL AAA CA 1
ATOM 689 C C . VAL A 1 90 ? 19.730 -7.429 7.181 1.000 21.075 703 VAL AAA C 1
ATOM 690 O O . VAL A 1 90 ? 19.533 -8.379 7.976 1.000 21.467 703 VAL AAA O 1
ATOM 694 N N . LEU A 1 91 ? 18.989 -6.322 7.153 1.000 23.155 704 LEU AAA N 1
ATOM 695 C CA . LEU A 1 91 ? 17.882 -6.079 8.113 1.000 23.428 704 LEU AAA CA 1
ATOM 696 C C . LEU A 1 91 ? 16.760 -7.097 7.881 1.000 26.159 704 LEU AAA C 1
ATOM 697 O O . LEU A 1 91 ? 16.188 -7.565 8.884 1.000 27.036 704 LEU AAA O 1
ATOM 702 N N . ASN A 1 92 ? 16.460 -7.423 6.624 1.000 25.786 705 ASN AAA N 1
ATOM 703 C CA . ASN A 1 92 ? 15.429 -8.435 6.251 1.000 28.081 705 ASN AAA CA 1
ATOM 704 C C . ASN A 1 92 ? 15.850 -9.827 6.724 1.000 27.539 705 ASN AAA C 1
ATOM 705 O O . ASN A 1 92 ? 14.960 -10.585 7.158 1.000 29.852 705 ASN AAA O 1
ATOM 710 N N . HIS A 1 93 ? 17.142 -10.150 6.676 1.000 24.598 706 HIS AAA N 1
ATOM 711 C CA . HIS A 1 93 ? 17.686 -11.493 7.011 1.000 25.506 706 HIS AAA CA 1
ATOM 712 C C . HIS A 1 93 ? 17.699 -11.724 8.528 1.000 25.972 706 HIS AAA C 1
ATOM 713 O O . HIS A 1 93 ? 17.256 -12.808 8.951 1.000 24.432 706 HIS AAA O 1
ATOM 720 N N . PHE A 1 94 ? 18.208 -10.770 9.321 1.000 24.866 707 PHE AAA N 1
ATOM 721 C CA . PHE A 1 94 ? 18.434 -10.944 10.783 1.000 24.591 707 PHE AAA CA 1
ATOM 722 C C . PHE A 1 94 ? 17.302 -10.328 11.621 1.000 26.401 707 PHE AAA C 1
ATOM 723 O O . PHE A 1 94 ? 17.143 -10.768 12.777 1.000 29.146 707 PHE AAA O 1
ATOM 731 N N . GLY A 1 95 ? 16.579 -9.336 11.100 1.000 27.590 708 GLY AAA N 1
ATOM 732 C CA . GLY A 1 95 ? 15.528 -8.594 11.826 1.000 29.365 708 GLY AAA CA 1
ATOM 733 C C . GLY A 1 95 ? 15.962 -8.162 13.222 1.000 31.866 708 GLY AAA C 1
ATOM 734 O O . GLY A 1 95 ? 17.087 -7.637 13.384 1.000 29.106 708 GLY AAA O 1
ATOM 735 N N . THR A 1 96 ? 15.092 -8.385 14.211 1.000 33.571 709 THR AAA N 1
ATOM 736 C CA . THR A 1 96 ? 15.251 -7.928 15.613 1.000 37.055 709 THR AAA CA 1
ATOM 737 C C . THR A 1 96 ? 15.993 -8.986 16.431 1.000 37.196 709 THR AAA C 1
ATOM 738 O O . THR A 1 96 ? 16.061 -8.811 17.653 1.000 40.073 709 THR AAA O 1
ATOM 742 N N . LYS A 1 97 ? 16.542 -10.025 15.791 1.000 40.401 710 LYS AAA N 1
ATOM 743 C CA . LYS A 1 97 ? 17.223 -11.148 16.491 1.000 42.433 710 LYS AAA CA 1
ATOM 744 C C . LYS A 1 97 ? 18.673 -10.775 16.815 1.000 40.113 710 LYS AAA C 1
ATOM 745 O O . LYS A 1 97 ? 19.271 -11.454 17.680 1.000 42.227 710 LYS AAA O 1
ATOM 751 N N . VAL A 1 98 ? 19.235 -9.763 16.145 1.000 34.458 711 VAL AAA N 1
ATOM 752 C CA . VAL A 1 98 ? 20.662 -9.360 16.340 1.000 29.971 711 VAL AAA CA 1
ATOM 753 C C . VAL A 1 98 ? 20.718 -7.858 16.629 1.000 24.979 711 VAL AAA C 1
ATOM 754 O O . VAL A 1 98 ? 19.710 -7.172 16.387 1.000 26.041 711 VAL AAA O 1
ATOM 758 N N . LYS A 1 99 ? 21.847 -7.395 17.166 1.000 22.642 712 LYS AAA N 1
ATOM 759 C CA . LYS A 1 99 ? 22.090 -5.963 17.480 1.000 20.623 712 LYS AAA CA 1
ATOM 760 C C . LYS A 1 99 ? 23.115 -5.415 16.478 1.000 19.893 712 LYS AAA C 1
ATOM 761 O O . LYS A 1 99 ? 24.068 -6.142 16.093 1.000 20.630 712 LYS AAA O 1
ATOM 767 N N . TYR A 1 100 ? 22.906 -4.171 16.072 1.000 18.617 713 TYR AAA N 1
ATOM 768 C CA . TYR A 1 100 ? 23.644 -3.536 14.953 1.000 18.180 713 TYR AAA CA 1
ATOM 769 C C . TYR A 1 100 ? 24.448 -2.352 15.479 1.000 17.593 713 TYR AAA C 1
ATOM 770 O O . TYR A 1 100 ? 23.911 -1.530 16.227 1.000 18.163 713 TYR AAA O 1
ATOM 779 N N . TYR A 1 101 ? 25.711 -2.246 15.068 1.000 16.350 714 TYR AAA N 1
ATOM 780 C CA . TYR A 1 101 ? 26.595 -1.111 15.419 1.000 16.230 714 TYR AAA CA 1
ATOM 781 C C . TYR A 1 101 ? 26.958 -0.446 14.085 1.000 17.083 714 TYR AAA C 1
ATOM 782 O O . TYR A 1 101 ? 27.724 -1.051 13.347 1.000 1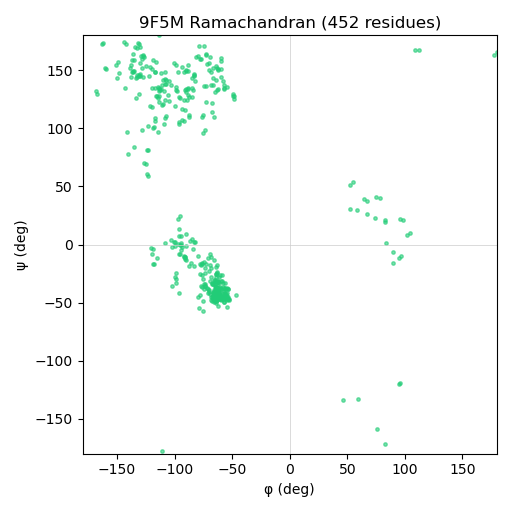7.266 714 TYR AAA O 1
ATOM 791 N N . ILE A 1 102 ? 26.311 0.666 13.728 1.000 15.681 715 ILE AAA N 1
ATOM 792 C CA . ILE A 1 102 ? 26.294 1.143 12.313 1.000 16.447 715 ILE AAA CA 1
ATOM 793 C C . ILE A 1 102 ? 27.057 2.456 12.232 1.000 16.858 715 ILE AAA C 1
ATOM 794 O O . ILE A 1 102 ? 26.745 3.364 13.019 1.000 17.512 715 ILE AAA O 1
ATOM 799 N N . GLU A 1 103 ? 28.015 2.544 11.312 1.000 16.617 716 GLU AAA N 1
ATOM 800 C CA . GLU A 1 103 ? 28.826 3.773 11.094 1.000 17.736 716 GLU AAA CA 1
ATOM 801 C C . GLU A 1 103 ? 28.165 4.674 10.043 1.000 18.854 716 GLU AAA C 1
ATOM 802 O O . GLU A 1 103 ? 27.782 4.175 8.959 1.000 20.289 716 GLU AAA O 1
ATOM 808 N N . THR A 1 104 ? 28.053 5.971 10.337 1.000 19.317 717 THR AAA N 1
ATOM 809 C CA . THR A 1 104 ? 27.667 6.987 9.325 1.000 20.348 717 THR AAA CA 1
ATOM 810 C C . THR A 1 104 ? 28.925 7.710 8.832 1.000 20.150 717 THR AAA C 1
ATOM 811 O O . THR A 1 104 ? 29.912 7.788 9.566 1.000 20.856 717 THR AAA O 1
ATOM 815 N N . LYS A 1 105 ? 28.832 8.264 7.631 1.000 19.367 718 LYS AAA N 1
ATOM 816 C CA . LYS A 1 105 ? 29.962 8.850 6.869 1.000 21.615 718 LYS AAA CA 1
ATOM 817 C C . LYS A 1 105 ? 30.534 10.105 7.529 1.000 20.981 718 LYS AAA C 1
ATOM 818 O O . LYS A 1 105 ? 29.764 10.894 8.107 1.000 19.905 718 LYS AAA O 1
ATOM 824 N N . ARG A 1 106 ? 31.858 10.249 7.440 1.000 21.467 719 ARG AAA N 1
ATOM 825 C CA . ARG A 1 106 ? 32.623 11.503 7.680 1.000 23.554 719 ARG AAA CA 1
ATOM 826 C C . ARG A 1 106 ? 33.278 11.854 6.344 1.000 23.177 719 ARG AAA C 1
ATOM 827 O O . ARG A 1 106 ? 33.936 11.001 5.760 1.000 23.255 719 ARG AAA O 1
ATOM 835 N N . PRO A 1 107 ? 33.132 13.088 5.803 1.000 22.601 720 PRO AAA N 1
ATOM 836 C CA . PRO A 1 107 ? 32.330 14.144 6.420 1.000 23.345 720 PRO AAA CA 1
ATOM 837 C C . PRO A 1 107 ? 30.829 13.843 6.380 1.000 21.885 720 PRO AAA C 1
ATOM 838 O O . PRO A 1 107 ? 30.401 13.035 5.565 1.000 22.379 720 PRO AAA O 1
ATOM 842 N N . PHE A 1 108 ? 30.073 14.534 7.235 1.000 22.070 721 PHE AAA N 1
ATOM 843 C CA . PHE A 1 108 ? 28.602 14.393 7.388 1.000 24.314 721 PHE AAA CA 1
ATOM 844 C C . PHE A 1 108 ? 27.933 14.424 6.010 1.000 25.098 721 PHE AAA C 1
ATOM 845 O O . PHE A 1 108 ? 28.197 15.368 5.226 1.000 24.670 721 PHE AAA O 1
ATOM 853 N N . ASP A 1 109 ? 27.102 13.420 5.729 1.000 25.302 722 ASP AAA N 1
ATOM 854 C CA . ASP A 1 109 ? 26.288 13.320 4.490 1.000 27.446 722 ASP AAA CA 1
ATOM 855 C C . ASP A 1 109 ? 24.818 13.205 4.904 1.000 28.636 722 ASP AAA C 1
ATOM 856 O O . ASP A 1 109 ? 24.394 12.102 5.311 1.000 25.682 722 ASP AAA O 1
ATOM 861 N N . ALA A 1 110 ? 24.070 14.305 4.811 1.000 29.845 723 ALA AAA N 1
ATOM 862 C CA . ALA A 1 110 ? 22.639 14.380 5.182 1.000 31.626 723 ALA AAA CA 1
ATOM 863 C C . ALA A 1 110 ? 21.836 13.291 4.457 1.000 30.394 723 ALA AAA C 1
ATOM 864 O O . ALA A 1 110 ? 20.946 12.715 5.095 1.000 29.420 723 ALA AAA O 1
ATOM 866 N N . ASN A 1 111 ? 22.155 13.003 3.188 1.000 31.928 724 ASN AAA N 1
ATOM 867 C CA . ASN A 1 111 ? 21.459 11.965 2.375 1.000 33.213 724 ASN AAA CA 1
ATOM 868 C C . ASN A 1 111 ? 21.654 10.565 2.975 1.000 31.279 724 ASN AAA C 1
ATOM 869 O O . ASN A 1 111 ? 20.650 9.819 3.033 1.000 30.628 724 ASN AAA O 1
ATOM 874 N N . MET A 1 112 ? 22.879 10.203 3.376 1.000 28.197 725 MET AAA N 1
ATOM 875 C CA A MET A 1 112 ? 23.165 8.879 3.985 0.500 29.958 725 MET AAA CA 1
ATOM 876 C CA B MET A 1 112 ? 23.173 8.872 3.990 0.500 27.922 725 MET AAA CA 1
ATOM 877 C C . MET A 1 112 ? 22.350 8.734 5.271 1.000 27.063 725 MET AAA C 1
ATOM 878 O O . MET A 1 112 ? 21.686 7.700 5.417 1.000 27.151 725 MET AAA O 1
ATOM 887 N N . ASP A 1 113 ? 22.432 9.736 6.148 1.000 26.718 726 ASP AAA N 1
ATOM 888 C CA . ASP A 1 113 ? 21.775 9.697 7.479 1.000 26.464 726 ASP AAA CA 1
ATOM 889 C C . ASP A 1 113 ? 20.261 9.552 7.282 1.000 26.112 726 ASP AAA C 1
ATOM 890 O O . ASP A 1 113 ? 19.652 8.722 7.998 1.000 23.946 726 ASP AAA O 1
ATOM 895 N N . ARG A 1 114 ? 19.674 10.286 6.328 1.000 26.116 727 ARG AAA N 1
ATOM 896 C CA . ARG A 1 114 ? 18.206 10.232 6.075 1.000 28.345 727 ARG AAA CA 1
ATOM 897 C C . ARG A 1 114 ? 17.804 8.824 5.625 1.000 26.414 727 ARG AAA C 1
ATOM 898 O O . ARG A 1 114 ? 16.803 8.305 6.133 1.000 26.923 727 ARG AAA O 1
ATOM 906 N N . GLU A 1 115 ? 18.530 8.245 4.666 1.000 26.892 728 GLU AAA N 1
ATOM 907 C CA . GLU A 1 115 ? 18.224 6.903 4.107 1.000 27.227 728 GLU AAA CA 1
ATOM 908 C C . GLU A 1 115 ? 18.376 5.853 5.212 1.000 23.432 728 GLU AAA C 1
ATOM 909 O O . GLU A 1 115 ? 17.522 4.964 5.306 1.000 23.950 728 GLU AAA O 1
ATOM 915 N N . LEU A 1 116 ? 19.411 5.970 6.050 1.000 22.415 729 LEU AAA N 1
ATOM 916 C CA . LEU A 1 116 ? 19.648 5.013 7.163 1.000 21.504 729 LEU AAA CA 1
ATOM 917 C C . LEU A 1 116 ? 18.479 5.042 8.150 1.000 21.472 729 LEU AAA C 1
ATOM 918 O O . LEU A 1 116 ? 17.954 3.961 8.466 1.000 23.554 729 LEU AAA O 1
ATOM 923 N N . LEU A 1 117 ? 18.109 6.222 8.646 1.000 23.278 730 LEU AAA N 1
ATOM 924 C CA . LEU A 1 117 ? 17.031 6.346 9.666 1.000 24.270 730 LEU AAA CA 1
ATOM 925 C C . LEU A 1 117 ? 15.702 5.872 9.058 1.000 25.623 730 LEU AAA C 1
ATOM 926 O O . LEU A 1 117 ? 14.942 5.188 9.772 1.000 25.285 730 LEU AAA O 1
ATOM 931 N N . THR A 1 118 ? 15.444 6.189 7.785 1.000 25.923 731 THR AAA N 1
ATOM 932 C CA . THR A 1 118 ? 14.231 5.722 7.062 1.000 27.199 731 THR AAA CA 1
ATOM 933 C C . THR A 1 118 ? 14.158 4.194 7.141 1.000 26.462 731 THR AAA C 1
ATOM 934 O O . THR A 1 118 ? 13.119 3.688 7.587 1.000 27.287 731 THR AAA O 1
ATOM 938 N N . GLN A 1 119 ? 15.217 3.477 6.749 1.000 26.492 732 GLN AAA N 1
ATOM 939 C CA . GLN A 1 119 ? 15.214 1.988 6.731 1.000 27.997 732 GLN AAA CA 1
ATOM 940 C C . GLN A 1 119 ? 15.102 1.437 8.160 1.000 26.563 732 GLN AAA C 1
ATOM 941 O O . GLN A 1 119 ? 14.345 0.469 8.355 1.000 27.672 732 GLN AAA O 1
ATOM 947 N N . LEU A 1 120 ? 15.830 1.998 9.131 1.000 24.004 733 LEU AAA N 1
ATOM 948 C CA . LEU A 1 120 ? 15.789 1.489 10.531 1.000 24.336 733 LEU AAA CA 1
ATOM 949 C C . LEU A 1 120 ? 14.368 1.658 11.095 1.000 23.877 733 LEU AAA C 1
ATOM 950 O O . LEU A 1 120 ? 13.862 0.708 11.725 1.000 25.151 733 LEU AAA O 1
ATOM 955 N N . LYS A 1 121 ? 13.743 2.812 10.864 1.000 25.633 734 LYS AAA N 1
ATOM 956 C CA . LYS A 1 121 ? 12.379 3.135 11.374 1.000 29.059 734 LYS AAA CA 1
ATOM 957 C C . LYS A 1 121 ? 11.361 2.167 10.749 1.000 29.475 734 LYS AAA C 1
ATOM 958 O O . LYS A 1 121 ? 10.487 1.673 11.493 1.000 28.052 734 LYS AAA O 1
ATOM 964 N N . ALA A 1 122 ? 11.483 1.874 9.450 1.000 30.028 735 ALA AAA N 1
ATOM 965 C CA . ALA A 1 122 ? 10.564 0.977 8.703 1.000 31.354 735 ALA AAA CA 1
ATOM 966 C C . ALA A 1 122 ? 10.595 -0.445 9.285 1.000 33.067 735 ALA AAA C 1
ATOM 967 O O . ALA A 1 122 ? 9.572 -1.142 9.187 1.000 33.980 735 ALA AAA O 1
ATOM 969 N N . LYS A 1 123 ? 11.713 -0.868 9.884 1.000 32.020 736 LYS AAA N 1
ATOM 970 C CA . LYS A 1 123 ? 11.858 -2.224 10.483 1.000 33.700 736 LYS AAA CA 1
ATOM 971 C C . LYS A 1 123 ? 11.508 -2.203 11.975 1.000 32.372 736 LYS AAA C 1
ATOM 972 O O . LYS A 1 123 ? 11.536 -3.289 12.601 1.000 35.444 736 LYS AAA O 1
ATOM 978 N N . GLY A 1 124 ? 11.173 -1.034 12.526 1.000 29.531 737 GLY AAA N 1
ATOM 979 C CA . GLY A 1 124 ? 10.879 -0.854 13.959 1.000 28.741 737 GLY AAA CA 1
ATOM 980 C C . GLY A 1 124 ? 12.112 -1.070 14.825 1.000 28.645 737 GLY AAA C 1
ATOM 981 O O . GLY A 1 124 ? 11.948 -1.422 16.003 1.000 29.775 737 GLY AAA O 1
ATOM 982 N N . LEU A 1 125 ? 13.314 -0.845 14.280 1.000 26.333 738 LEU AAA N 1
ATOM 983 C CA . LEU A 1 125 ? 14.585 -1.061 15.024 1.000 26.922 738 LEU AAA CA 1
ATOM 984 C C . LEU A 1 125 ? 14.956 0.207 15.805 1.000 25.341 738 LEU AAA C 1
ATOM 985 O O . LEU A 1 125 ? 15.799 0.095 16.746 1.000 26.335 738 LEU AAA O 1
ATOM 990 N N . ILE A 1 126 ? 14.381 1.355 15.426 1.000 22.963 739 ILE AAA N 1
ATOM 991 C CA . ILE A 1 126 ? 14.446 2.642 16.178 1.000 24.471 739 ILE AAA CA 1
ATOM 992 C C . ILE A 1 126 ? 13.028 3.210 16.325 1.000 26.538 739 ILE AAA C 1
ATOM 993 O O . ILE A 1 126 ? 12.105 2.701 15.654 1.000 27.393 739 ILE AAA O 1
ATOM 998 N N . GLY A 1 127 ? 12.887 4.248 17.151 1.000 27.714 740 GLY AAA N 1
ATOM 999 C CA . GLY A 1 127 ? 11.598 4.915 17.421 1.000 31.351 740 GLY AAA CA 1
ATOM 1000 C C . GLY A 1 127 ? 10.724 4.086 18.349 1.000 32.751 740 GLY AAA C 1
ATOM 1001 O O . GLY A 1 127 ? 11.264 3.215 19.054 1.000 32.073 740 GLY AAA O 1
ATOM 1002 N N . ILE A 1 128 ? 9.410 4.334 18.337 1.000 35.220 741 ILE AAA N 1
ATOM 1003 C CA . ILE A 1 128 ? 8.420 3.702 19.263 1.000 36.857 741 ILE AAA CA 1
ATOM 1004 C C . ILE A 1 128 ? 8.496 2.172 19.144 1.000 33.520 741 ILE AAA C 1
ATOM 1005 O O . ILE A 1 128 ? 8.553 1.654 18.013 1.000 33.435 741 ILE AAA O 1
ATOM 1010 N N . GLY A 1 129 ? 8.520 1.469 20.280 1.000 32.731 742 GLY AAA N 1
ATOM 1011 C CA . GLY A 1 129 ? 8.487 -0.006 20.329 1.000 33.092 742 GLY AAA CA 1
ATOM 1012 C C . GLY A 1 129 ? 9.869 -0.651 20.286 1.000 32.021 742 GLY AAA C 1
ATOM 1013 O O . GLY A 1 129 ? 9.942 -1.885 20.471 1.000 34.039 742 GLY AAA O 1
ATOM 1014 N N . SER A 1 130 ? 10.937 0.128 20.073 1.000 30.875 743 SER AAA N 1
ATOM 1015 C CA . SER A 1 130 ? 12.320 -0.391 19.878 1.000 28.737 743 SER AAA CA 1
ATOM 1016 C C . SER A 1 130 ? 13.034 -0.532 21.226 1.000 27.251 743 SER AAA C 1
ATOM 1017 O O . SER A 1 130 ? 12.665 0.173 22.177 1.000 29.598 743 SER AAA O 1
ATOM 1020 N N . GLU A 1 131 ? 14.016 -1.428 21.306 1.000 25.475 744 GLU AAA N 1
ATOM 1021 C CA . GLU A 1 131 ? 14.901 -1.568 22.493 1.000 26.017 744 GLU AAA CA 1
ATOM 1022 C C . GLU A 1 131 ? 16.087 -0.616 22.309 1.000 24.077 744 GLU AAA C 1
ATOM 1023 O O . GLU A 1 131 ? 16.641 -0.551 21.184 1.000 22.494 744 GLU AAA O 1
ATOM 1029 N N . ARG A 1 132 ? 16.452 0.127 23.351 1.000 22.061 745 ARG AAA N 1
ATOM 1030 C CA . ARG A 1 132 ? 17.460 1.209 23.255 1.000 23.572 745 ARG AAA CA 1
ATOM 1031 C C . ARG A 1 132 ? 18.762 0.678 22.637 1.000 22.770 745 ARG AAA C 1
ATOM 1032 O O . ARG A 1 132 ? 19.312 1.375 21.760 1.000 23.452 745 ARG AAA O 1
ATOM 1040 N N . PHE A 1 133 ? 19.260 -0.484 23.059 1.000 22.558 746 PHE AAA N 1
ATOM 1041 C CA . PHE A 1 133 ? 20.616 -0.944 22.652 1.000 21.810 746 PHE AAA CA 1
ATOM 1042 C C . PHE A 1 133 ? 20.557 -1.894 21.448 1.000 22.404 746 PHE AAA C 1
ATOM 1043 O O . PHE A 1 133 ? 21.607 -2.471 21.150 1.000 22.297 746 PHE AAA O 1
ATOM 1051 N N . GLN A 1 134 ? 19.419 -1.989 20.752 1.000 22.382 747 GLN AAA N 1
ATOM 1052 C CA . GLN A 1 134 ? 19.280 -2.795 19.503 1.000 22.608 747 GLN AAA CA 1
ATOM 1053 C C . GLN A 1 134 ? 20.176 -2.225 18.401 1.000 21.945 747 GLN AAA C 1
ATOM 1054 O O . GLN A 1 134 ? 20.676 -3.019 17.579 1.000 20.592 747 GLN AAA O 1
ATOM 1060 N N . VAL A 1 135 ? 20.302 -0.904 18.347 1.000 20.479 748 VAL AAA N 1
ATOM 1061 C CA . VAL A 1 135 ? 21.105 -0.163 17.335 1.000 19.374 748 VAL AAA CA 1
ATOM 1062 C C . VAL A 1 135 ? 21.941 0.885 18.062 1.000 18.654 748 VAL AAA C 1
ATOM 1063 O O . VAL A 1 135 ? 21.374 1.702 18.805 1.000 18.728 748 VAL AAA O 1
ATOM 1067 N N . ILE A 1 136 ? 23.245 0.870 17.834 1.000 17.094 749 ILE AAA N 1
ATOM 1068 C CA . ILE A 1 136 ? 24.170 1.966 18.215 1.000 17.163 749 ILE AAA CA 1
ATOM 1069 C C . ILE A 1 136 ? 24.681 2.560 16.899 1.000 16.874 749 ILE AAA C 1
ATOM 1070 O O . ILE A 1 136 ? 25.014 1.791 15.969 1.000 17.095 749 ILE AAA O 1
ATOM 1075 N N . ILE A 1 137 ? 24.700 3.874 16.802 1.000 16.445 750 ILE AAA N 1
ATOM 1076 C CA . ILE A 1 137 ? 25.271 4.566 15.606 1.000 17.138 750 ILE AAA CA 1
ATOM 1077 C C . ILE A 1 137 ? 26.580 5.253 16.000 1.000 16.935 750 ILE AAA C 1
ATOM 1078 O O . ILE A 1 137 ? 26.639 5.897 17.065 1.000 16.784 750 ILE AAA O 1
ATOM 1083 N N . GLN A 1 138 ? 27.613 5.050 15.190 1.000 17.072 751 GLN AAA N 1
ATOM 1084 C CA . GLN A 1 138 ? 28.957 5.621 15.416 1.000 16.095 751 GLN AAA CA 1
ATOM 1085 C C . GLN A 1 138 ? 29.326 6.512 14.228 1.000 15.962 751 GLN AAA C 1
ATOM 1086 O O . GLN A 1 138 ? 28.867 6.227 13.131 1.000 16.145 751 GLN AAA O 1
ATOM 1092 N N . SER A 1 139 ? 30.148 7.526 14.461 1.000 15.956 752 SER AAA N 1
ATOM 1093 C CA . SER A 1 139 ? 30.690 8.379 13.379 1.000 16.396 752 SER AAA CA 1
ATOM 1094 C C . SER A 1 139 ? 31.941 9.093 13.876 1.000 17.439 752 SER AAA C 1
ATOM 1095 O O . SER A 1 139 ? 32.000 9.388 15.083 1.000 16.492 752 SER AAA O 1
ATOM 1098 N N . PHE A 1 140 ? 32.861 9.402 12.971 1.000 16.597 753 PHE AAA N 1
ATOM 1099 C CA . PHE A 1 140 ? 33.964 10.363 13.200 1.000 18.036 753 PHE AAA CA 1
ATOM 1100 C C . PHE A 1 140 ? 33.419 11.790 13.096 1.000 19.748 753 PHE AAA C 1
ATOM 1101 O O . PHE A 1 140 ? 34.111 12.702 13.568 1.000 19.703 753 PHE AAA O 1
ATOM 1109 N N . ALA A 1 141 ? 32.235 11.970 12.509 1.000 20.325 754 ALA AAA N 1
ATOM 1110 C CA . ALA A 1 141 ? 31.613 13.291 12.239 1.000 20.480 754 ALA AAA CA 1
ATOM 1111 C C . ALA A 1 141 ? 30.636 13.646 13.365 1.000 20.206 754 ALA AAA C 1
ATOM 1112 O O . ALA A 1 141 ? 29.511 13.125 13.380 1.000 20.727 754 ALA AAA O 1
ATOM 1114 N N . ARG A 1 142 ? 31.056 14.545 14.254 1.000 21.555 755 ARG AAA N 1
ATOM 1115 C CA . ARG A 1 142 ? 30.200 15.135 15.311 1.000 23.740 755 ARG AAA CA 1
ATOM 1116 C C . ARG A 1 142 ? 28.867 15.584 14.700 1.000 23.714 755 ARG AAA C 1
ATOM 1117 O O . ARG A 1 142 ? 27.813 15.321 15.311 1.000 22.286 755 ARG AAA O 1
ATOM 1125 N N . GLU A 1 143 ? 28.902 16.225 13.526 1.000 25.018 756 GLU AAA N 1
ATOM 1126 C CA . GLU A 1 143 ? 27.702 16.799 12.858 1.000 27.023 756 GLU AAA CA 1
ATOM 1127 C C . GLU A 1 143 ? 26.695 15.688 12.540 1.000 23.227 756 GLU AAA C 1
ATOM 1128 O O . GLU A 1 143 ? 25.475 15.924 12.677 1.000 22.048 756 GLU AAA O 1
ATOM 1134 N N . SER A 1 144 ? 27.161 14.506 12.121 1.000 20.913 757 SER AAA N 1
ATOM 1135 C CA . SER A 1 144 ? 26.266 13.364 11.816 1.000 20.826 757 SER AAA CA 1
ATOM 1136 C C . SER A 1 144 ? 25.547 12.933 13.091 1.000 18.850 757 SER AAA C 1
ATOM 1137 O O . SER A 1 144 ? 24.331 12.709 13.048 1.000 20.557 757 SER AAA O 1
ATOM 1140 N N . LEU A 1 145 ? 26.286 12.775 14.182 1.000 20.065 758 LEU AAA N 1
ATOM 1141 C CA . LEU A 1 145 ? 25.720 12.291 15.468 1.000 19.464 758 LEU AAA CA 1
ATOM 1142 C C . LEU A 1 145 ? 24.736 13.325 16.037 1.000 20.003 758 LEU AAA C 1
ATOM 1143 O O . LEU A 1 145 ? 23.674 12.919 16.522 1.000 20.159 758 LEU AAA O 1
ATOM 1148 N N . ILE A 1 146 ? 25.058 14.618 15.957 1.000 20.106 759 ILE AAA N 1
ATOM 1149 C CA . ILE A 1 146 ? 24.109 15.685 16.411 1.000 20.958 759 ILE AAA CA 1
ATOM 1150 C C . ILE A 1 146 ? 22.820 15.606 15.571 1.000 21.156 759 ILE AAA C 1
ATOM 1151 O O . ILE A 1 146 ? 21.716 15.686 16.165 1.000 21.584 759 ILE AAA O 1
ATOM 1156 N N . ASN A 1 147 ? 22.943 15.434 14.248 1.000 21.826 760 ASN AAA N 1
ATOM 1157 C CA . ASN A 1 147 ? 21.807 15.306 13.290 1.000 23.548 760 ASN AAA CA 1
ATOM 1158 C C . ASN A 1 147 ? 20.889 14.154 13.712 1.000 23.650 760 ASN AAA C 1
ATOM 1159 O O . ASN A 1 147 ? 19.667 14.336 13.727 1.000 25.354 760 ASN AAA O 1
ATOM 1164 N N . ILE A 1 148 ? 21.451 12.995 14.062 1.000 22.152 761 ILE AAA N 1
ATOM 1165 C CA . ILE A 1 148 ? 20.657 11.809 14.490 1.000 22.510 761 ILE AAA CA 1
ATOM 1166 C C . ILE A 1 148 ? 20.018 12.079 15.858 1.000 21.840 761 ILE AAA C 1
ATOM 1167 O O . ILE A 1 148 ? 18.830 11.721 16.028 1.000 22.892 761 ILE AAA O 1
ATOM 1172 N N . HIS A 1 149 ? 20.760 12.676 16.790 1.000 22.009 762 HIS AAA N 1
ATOM 1173 C CA . HIS A 1 149 ? 20.299 12.963 18.180 1.000 22.627 762 HIS AAA CA 1
ATOM 1174 C C . HIS A 1 149 ? 19.105 13.922 18.149 1.000 23.969 762 HIS AAA C 1
ATOM 1175 O O . HIS A 1 149 ? 18.237 13.798 19.025 1.000 25.726 762 HIS AAA O 1
ATOM 1182 N N . ASN A 1 150 ? 19.055 14.819 17.159 1.000 26.454 763 ASN AAA N 1
ATOM 1183 C CA . ASN A 1 150 ? 17.932 15.786 16.985 1.000 28.475 763 ASN AAA CA 1
ATOM 1184 C C . ASN A 1 150 ? 16.656 15.025 16.619 1.000 31.079 763 ASN AAA C 1
ATOM 1185 O O . ASN A 1 150 ? 15.556 15.484 17.011 1.000 31.311 763 ASN AAA O 1
ATOM 1190 N N . GLN A 1 151 ? 16.784 13.926 15.873 1.000 28.842 764 GLN AAA N 1
ATOM 1191 C CA . GLN A 1 151 ? 15.628 13.203 15.280 1.000 28.606 764 GLN AAA CA 1
ATOM 1192 C C . GLN A 1 151 ? 15.190 12.028 16.159 1.000 28.350 764 GLN AAA C 1
ATOM 1193 O O . GLN A 1 151 ? 13.977 11.804 16.264 1.000 28.092 764 GLN AAA O 1
ATOM 1199 N N . PHE A 1 152 ? 16.137 11.265 16.713 1.000 26.803 765 PHE AAA N 1
ATOM 1200 C CA . PHE A 1 152 ? 15.874 10.063 17.548 1.000 25.470 765 PHE AAA CA 1
ATOM 1201 C C . PHE A 1 152 ? 16.787 10.107 18.776 1.000 25.430 765 PHE AAA C 1
ATOM 1202 O O . PHE A 1 152 ? 17.854 9.471 18.785 1.000 24.533 765 PHE AAA O 1
ATOM 1210 N N . SER A 1 153 ? 16.364 10.835 19.805 1.000 25.778 766 SER AAA N 1
ATOM 1211 C CA . SER A 1 153 ? 17.192 11.171 20.993 1.000 25.230 766 SER AAA CA 1
ATOM 1212 C C . SER A 1 153 ? 17.587 9.921 21.799 1.000 24.606 766 SER AAA C 1
ATOM 1213 O O . SER A 1 153 ? 18.547 10.024 22.592 1.000 25.258 766 SER AAA O 1
ATOM 1216 N N . ASN A 1 154 ? 16.886 8.790 21.643 1.000 24.566 767 ASN AAA N 1
ATOM 1217 C CA . ASN A 1 154 ? 17.146 7.563 22.446 1.000 24.732 767 ASN AAA CA 1
ATOM 1218 C C . ASN A 1 154 ? 18.171 6.635 21.768 1.000 21.450 767 ASN AAA C 1
ATOM 1219 O O . ASN A 1 154 ? 18.616 5.705 22.445 1.000 22.131 767 ASN AAA O 1
ATOM 1224 N N . ILE A 1 155 ? 18.560 6.854 20.503 1.000 19.600 768 ILE AAA N 1
ATOM 1225 C CA . ILE A 1 155 ? 19.624 6.012 19.859 1.000 19.106 768 ILE AAA CA 1
ATOM 1226 C C . ILE A 1 155 ? 20.949 6.302 20.558 1.000 17.698 768 ILE AAA C 1
ATOM 1227 O O . ILE A 1 155 ? 21.413 7.441 20.557 1.000 17.693 768 ILE AAA O 1
ATOM 1232 N N . PRO A 1 156 ? 21.631 5.293 21.148 1.000 17.929 769 PRO AAA N 1
ATOM 1233 C CA . PRO A 1 156 ? 22.966 5.503 21.708 1.000 17.728 769 PRO AAA CA 1
ATOM 1234 C C . PRO A 1 156 ? 23.952 5.853 20.585 1.000 17.958 769 PRO AAA C 1
ATOM 1235 O O . PRO A 1 156 ? 23.988 5.144 19.568 1.000 18.130 769 PRO AAA O 1
ATOM 1239 N N . LEU A 1 157 ? 24.728 6.915 20.793 1.000 16.541 770 LEU AAA N 1
ATOM 1240 C CA . LEU A 1 157 ? 25.712 7.427 19.804 1.000 17.369 770 LEU AAA CA 1
ATOM 1241 C C . LEU A 1 157 ? 27.140 7.252 20.321 1.000 18.024 770 LEU AAA C 1
ATOM 1242 O O . LEU A 1 157 ? 27.409 7.559 21.505 1.000 17.582 770 LEU AAA O 1
ATOM 1247 N N . ALA A 1 158 ? 28.011 6.745 19.457 1.000 16.139 771 ALA AAA N 1
ATOM 1248 C CA . ALA A 1 158 ? 29.447 6.518 19.726 1.000 16.173 771 ALA AAA CA 1
ATOM 1249 C C . ALA A 1 158 ? 30.272 7.460 18.849 1.000 17.001 771 ALA AAA C 1
ATOM 1250 O O . ALA A 1 158 ? 30.150 7.412 17.601 1.000 17.305 771 ALA AAA O 1
ATOM 1252 N N . TYR A 1 159 ? 31.105 8.269 19.494 1.000 16.172 772 TYR AAA N 1
ATOM 1253 C CA . TYR A 1 159 ? 31.977 9.263 18.834 1.000 16.382 772 TYR AAA CA 1
ATOM 1254 C C . TYR A 1 159 ? 33.323 8.593 18.563 1.000 15.545 772 TYR AAA C 1
ATOM 1255 O O . TYR A 1 159 ? 34.120 8.349 19.488 1.000 16.263 772 TYR AAA O 1
ATOM 1264 N N . LEU A 1 160 ? 33.578 8.274 17.290 1.000 15.821 773 LEU AAA N 1
ATOM 1265 C CA . LEU A 1 160 ? 34.858 7.690 16.858 1.000 16.088 773 LEU AAA CA 1
ATOM 1266 C C . LEU A 1 160 ? 35.927 8.778 16.908 1.000 17.526 773 LEU AAA C 1
ATOM 1267 O O . LEU A 1 160 ? 35.660 9.906 16.446 1.000 18.076 773 LEU AAA O 1
ATOM 1272 N N . THR A 1 161 ? 37.097 8.440 17.420 1.000 17.939 774 THR AAA N 1
ATOM 1273 C CA . THR A 1 161 ? 38.208 9.412 17.554 1.000 21.490 774 THR AAA CA 1
ATOM 1274 C C . THR A 1 161 ? 39.553 8.704 17.414 1.000 21.145 774 THR AAA C 1
ATOM 1275 O O . THR A 1 161 ? 39.660 7.528 17.797 1.000 21.043 774 THR AAA O 1
ATOM 1279 N N . SER A 1 162 ? 40.542 9.407 16.865 1.000 24.570 775 SER AAA N 1
ATOM 1280 C CA . SER A 1 162 ? 41.939 8.913 16.758 1.000 27.142 775 SER AAA CA 1
ATOM 1281 C C . SER A 1 162 ? 42.792 9.541 17.864 1.000 28.401 775 SER AAA C 1
ATOM 1282 O O . SER A 1 162 ? 44.007 9.276 17.892 1.000 33.943 775 SER AAA O 1
ATOM 1285 N N . THR A 1 163 ? 42.171 10.351 18.718 1.000 29.486 776 THR AAA N 1
ATOM 1286 C CA . THR A 1 163 ? 42.787 11.033 19.882 1.000 32.620 776 THR AAA CA 1
ATOM 1287 C C . THR A 1 163 ? 41.820 10.952 21.066 1.000 32.372 776 THR AAA C 1
ATOM 1288 O O . THR A 1 163 ? 40.598 11.101 20.858 1.000 34.720 776 THR AAA O 1
ATOM 1292 N N . PHE A 1 164 ? 42.351 10.797 22.274 1.000 29.611 777 PHE AAA N 1
ATOM 1293 C CA . PHE A 1 164 ? 41.557 10.543 23.496 1.000 28.330 777 PHE AAA CA 1
ATOM 1294 C C . PHE A 1 164 ? 41.979 11.569 24.545 1.000 28.358 777 PHE AAA C 1
ATOM 1295 O O . PHE A 1 164 ? 43.039 11.405 25.181 1.000 32.739 777 PHE AAA O 1
ATOM 1303 N N . SER A 1 165 ? 41.199 12.637 24.675 1.000 31.799 778 SER AAA N 1
ATOM 1304 C CA . SER A 1 165 ? 41.445 13.727 25.652 1.000 31.872 778 SER AAA CA 1
ATOM 1305 C C . SER A 1 165 ? 40.114 14.242 26.190 1.000 33.073 778 SER AAA C 1
ATOM 1306 O O . SER A 1 165 ? 39.049 13.823 25.673 1.000 31.791 778 SER AAA O 1
ATOM 1309 N N . GLU A 1 166 ? 40.179 15.144 27.168 1.000 34.299 779 GLU AAA N 1
ATOM 1310 C CA . GLU A 1 166 ? 38.974 15.691 27.830 1.000 36.122 779 GLU AAA CA 1
ATOM 1311 C C . GLU A 1 166 ? 38.132 16.472 26.808 1.000 32.549 779 GLU AAA C 1
ATOM 1312 O O . GLU A 1 166 ? 36.905 16.428 26.947 1.000 35.078 779 GLU AAA O 1
ATOM 1318 N N . SER A 1 167 ? 38.748 17.120 25.809 1.000 31.839 780 SER AAA N 1
ATOM 1319 C CA A SER A 1 167 ? 38.013 17.894 24.773 0.500 31.997 780 SER AAA CA 1
ATOM 1320 C CA B SER A 1 167 ? 38.038 17.881 24.745 0.500 31.244 780 SER AAA CA 1
ATOM 1321 C C . SER A 1 167 ? 36.975 16.985 24.094 1.000 29.464 780 SER AAA C 1
ATOM 1322 O O . SER A 1 167 ? 35.805 17.393 24.021 1.000 27.924 780 SER AAA O 1
ATOM 1327 N N . GLU A 1 168 ? 37.374 15.791 23.657 1.000 28.085 781 GLU AAA N 1
ATOM 1328 C CA . GLU A 1 168 ? 36.439 14.818 23.022 1.000 27.976 781 GLU AAA CA 1
ATOM 1329 C C . GLU A 1 168 ? 35.381 14.382 24.043 1.000 25.741 781 GLU AAA C 1
ATOM 1330 O O . GLU A 1 168 ? 34.188 14.313 23.669 1.000 24.151 781 GLU AAA O 1
ATOM 1336 N N . MET A 1 169 ? 35.784 14.104 25.288 1.000 25.071 782 MET AAA N 1
ATOM 1337 C CA . MET A 1 169 ? 34.855 13.656 26.361 1.000 26.125 782 MET AAA CA 1
ATOM 1338 C C . MET A 1 169 ? 33.835 14.762 26.638 1.000 25.860 782 MET AAA C 1
ATOM 1339 O O . MET A 1 169 ? 32.639 14.451 26.728 1.000 25.888 782 MET AAA O 1
ATOM 1344 N N . ASP A 1 170 ? 34.290 16.015 26.736 1.000 27.615 783 ASP AAA N 1
ATOM 1345 C CA . ASP A 1 170 ? 33.405 17.169 27.039 1.000 29.526 783 ASP AAA CA 1
ATOM 1346 C C . ASP A 1 170 ? 32.394 17.342 25.895 1.000 27.273 783 ASP AAA C 1
ATOM 1347 O O . ASP A 1 170 ? 31.233 17.676 26.203 1.000 27.251 783 ASP AAA O 1
ATOM 1352 N N . ASP A 1 171 ? 32.803 17.098 24.641 1.000 26.849 784 ASP AAA N 1
ATOM 1353 C CA . ASP A 1 171 ? 31.887 17.118 23.467 1.000 26.634 784 ASP AAA CA 1
ATOM 1354 C C . ASP A 1 171 ? 30.857 15.989 23.593 1.000 24.797 784 ASP AAA C 1
ATOM 1355 O O . ASP A 1 171 ? 29.676 16.234 23.302 1.000 23.684 784 ASP AAA O 1
ATOM 1360 N N . CYS A 1 172 ? 31.262 14.790 24.010 1.000 23.704 785 CYS AAA N 1
ATOM 1361 C CA . CYS A 1 172 ? 30.302 13.689 24.280 1.000 23.083 785 CYS AAA CA 1
ATOM 1362 C C . CYS A 1 172 ? 29.239 14.181 25.269 1.000 23.758 785 CYS AAA C 1
ATOM 1363 O O . CYS A 1 172 ? 28.040 13.930 25.040 1.000 23.834 785 CYS AAA O 1
ATOM 1366 N N . LEU A 1 173 ? 29.664 14.842 26.349 1.000 24.278 786 LEU AAA N 1
ATOM 1367 C CA . LEU A 1 173 ? 28.733 15.318 27.406 1.000 26.724 786 LEU AAA CA 1
ATOM 1368 C C . LEU A 1 173 ? 27.810 16.400 26.836 1.000 25.904 786 LEU AAA C 1
ATOM 1369 O O . LEU A 1 173 ? 26.585 16.301 27.060 1.000 29.392 786 LEU AAA O 1
ATOM 1374 N N . SER A 1 174 ? 28.375 17.380 26.128 1.000 26.120 787 SER AAA N 1
ATOM 1375 C CA . SER A 1 174 ? 27.636 18.524 25.531 1.000 28.424 787 SER AAA CA 1
ATOM 1376 C C . SER A 1 174 ? 26.528 18.029 24.589 1.000 27.352 787 SER AAA C 1
ATOM 1377 O O . SER A 1 174 ? 25.429 18.600 24.629 1.000 28.044 787 SER AAA O 1
ATOM 1380 N N . TYR A 1 175 ? 26.809 17.029 23.745 1.000 25.123 788 TYR AAA N 1
ATOM 1381 C CA . TYR A 1 175 ? 25.925 16.620 22.619 1.000 24.634 788 TYR AAA CA 1
ATOM 1382 C C . TYR A 1 175 ? 25.122 15.353 22.942 1.000 24.180 788 TYR AAA C 1
ATOM 1383 O O . TYR A 1 175 ? 24.287 14.956 22.106 1.000 26.634 788 TYR AAA O 1
ATOM 1392 N N . GLY A 1 176 ? 25.319 14.764 24.122 1.000 22.392 789 GLY AAA N 1
ATOM 1393 C CA . GLY A 1 176 ? 24.550 13.601 24.595 1.000 22.719 789 GLY AAA CA 1
ATOM 1394 C C . GLY A 1 176 ? 24.979 12.328 23.887 1.000 22.209 789 GLY AAA C 1
ATOM 1395 O O . GLY A 1 176 ? 24.100 11.519 23.537 1.000 25.005 789 GLY AAA O 1
ATOM 1396 N N . PHE A 1 177 ? 26.280 12.153 23.670 1.000 20.280 790 PHE AAA N 1
ATOM 1397 C CA . PHE A 1 177 ? 26.862 10.894 23.138 1.000 20.497 790 PHE AAA CA 1
ATOM 1398 C C . PHE A 1 177 ? 27.031 9.897 24.290 1.000 21.781 790 PHE AAA C 1
ATOM 1399 O O . PHE A 1 177 ? 27.361 10.289 25.422 1.000 25.011 790 PHE AAA O 1
ATOM 1407 N N . TYR A 1 178 ? 26.739 8.635 24.004 1.000 19.403 791 TYR AAA N 1
ATOM 1408 C CA . TYR A 1 178 ? 26.747 7.500 24.956 1.000 18.934 791 TYR AAA CA 1
ATOM 1409 C C . TYR A 1 178 ? 28.181 7.031 25.216 1.000 19.674 791 TYR AAA C 1
ATOM 1410 O O . TYR A 1 178 ? 28.544 6.688 26.374 1.000 17.838 791 TYR AAA O 1
ATOM 1419 N N . ALA A 1 179 ? 28.973 6.932 24.150 1.000 18.485 792 ALA AAA N 1
ATOM 1420 C CA . ALA A 1 179 ? 30.316 6.332 24.212 1.000 17.893 792 ALA AAA CA 1
ATOM 1421 C C . ALA A 1 179 ? 31.312 7.185 23.452 1.000 17.500 792 ALA AAA C 1
ATOM 1422 O O . ALA A 1 179 ? 30.940 7.842 22.462 1.000 17.693 792 ALA AAA O 1
ATOM 1424 N N . ILE A 1 180 ? 32.544 7.149 23.927 1.000 17.372 793 ILE AAA N 1
ATOM 1425 C CA . ILE A 1 180 ? 33.728 7.568 23.135 1.000 18.120 793 ILE AAA CA 1
ATOM 1426 C C . ILE A 1 180 ? 34.364 6.289 22.580 1.000 17.682 793 ILE AAA C 1
ATOM 1427 O O . ILE A 1 180 ? 34.457 5.291 23.307 1.000 17.689 793 ILE AAA O 1
ATOM 1432 N N . ALA A 1 181 ? 34.741 6.284 21.304 1.000 16.781 794 ALA AAA N 1
ATOM 1433 C CA . ALA A 1 181 ? 35.272 5.078 20.639 1.000 17.264 794 ALA AAA CA 1
ATOM 1434 C C . ALA A 1 181 ? 36.649 5.423 20.087 1.000 18.331 794 ALA AAA C 1
ATOM 1435 O O . ALA A 1 181 ? 36.788 5.774 18.912 1.000 18.198 794 ALA AAA O 1
ATOM 1437 N N . PRO A 1 182 ? 37.703 5.386 20.932 1.000 18.061 795 PRO AAA N 1
ATOM 1438 C CA . PRO A 1 182 ? 39.050 5.759 20.507 1.000 18.904 795 PRO AAA CA 1
ATOM 1439 C C . PRO A 1 182 ? 39.900 4.626 19.920 1.000 18.725 795 PRO AAA C 1
ATOM 1440 O O . PRO A 1 182 ? 39.744 3.460 20.274 1.000 18.241 795 PRO AAA O 1
ATOM 1444 N N . LYS A 1 183 ? 40.791 5.000 19.002 1.000 20.293 796 LYS AAA N 1
ATOM 1445 C CA . LYS A 1 183 ? 41.870 4.115 18.503 1.000 21.657 796 LYS AAA CA 1
ATOM 1446 C C . LYS A 1 183 ? 42.562 3.530 19.744 1.000 21.487 796 LYS AAA C 1
ATOM 1447 O O . LYS A 1 183 ? 42.881 4.300 20.649 1.000 20.373 796 LYS AAA O 1
ATOM 1453 N N . TYR A 1 184 ? 42.732 2.213 19.804 1.000 20.996 797 TYR AAA N 1
ATOM 1454 C CA . TYR A 1 184 ? 43.112 1.495 21.051 1.000 22.428 797 TYR AAA CA 1
ATOM 1455 C C . TYR A 1 184 ? 44.506 1.938 21.523 1.000 23.775 797 TYR AAA C 1
ATOM 1456 O O . TYR A 1 184 ? 44.741 1.924 22.748 1.000 23.576 797 TYR AAA O 1
ATOM 1465 N N . THR A 1 185 ? 45.383 2.371 20.611 1.000 23.864 798 THR AAA N 1
ATOM 1466 C CA . THR A 1 185 ? 46.767 2.820 20.938 1.000 25.373 798 THR AAA CA 1
ATOM 1467 C C . THR A 1 185 ? 46.766 4.146 21.718 1.000 26.780 798 THR AAA C 1
ATOM 1468 O O . THR A 1 185 ? 47.854 4.518 22.205 1.000 27.641 798 THR AAA O 1
ATOM 1472 N N . THR A 1 186 ? 45.621 4.826 21.866 1.000 23.190 799 THR AAA N 1
ATOM 1473 C CA . THR A 1 186 ? 45.491 6.109 22.619 1.000 22.817 799 THR AAA CA 1
ATOM 1474 C C . THR A 1 186 ? 45.018 5.850 24.053 1.000 22.138 799 THR AAA C 1
ATOM 1475 O O . THR A 1 186 ? 44.967 6.815 24.841 1.000 25.011 799 THR AAA O 1
ATOM 1479 N N . ILE A 1 187 ? 44.630 4.621 24.382 1.000 20.242 800 ILE AAA N 1
ATOM 1480 C CA . ILE A 1 187 ? 43.873 4.337 25.632 1.000 22.360 800 ILE AAA CA 1
ATOM 1481 C C . ILE A 1 187 ? 44.857 4.069 26.774 1.000 21.936 800 ILE AAA C 1
ATOM 1482 O O . ILE A 1 187 ? 45.792 3.286 26.578 1.000 23.213 800 ILE AAA O 1
ATOM 1487 N N . THR A 1 188 ? 44.597 4.691 27.925 1.000 22.386 801 THR AAA N 1
ATOM 1488 C CA . THR A 1 188 ? 45.269 4.421 29.223 1.000 22.489 801 THR AAA CA 1
ATOM 1489 C C . THR A 1 188 ? 44.201 4.186 30.292 1.000 22.463 801 THR AAA C 1
ATOM 1490 O O . THR A 1 188 ? 43.057 4.643 30.115 1.000 20.558 801 THR AAA O 1
ATOM 1494 N N . LYS A 1 189 ? 44.566 3.531 31.392 1.000 22.722 802 LYS AAA N 1
ATOM 1495 C CA . LYS A 1 189 ? 43.658 3.370 32.549 1.000 23.906 802 LYS AAA CA 1
ATOM 1496 C C . LYS A 1 189 ? 43.222 4.758 33.037 1.000 21.383 802 LYS AAA C 1
ATOM 1497 O O . LYS A 1 189 ? 42.030 4.917 33.347 1.000 21.380 802 LYS AAA O 1
ATOM 1503 N N . GLU A 1 190 ? 44.136 5.734 33.063 1.000 21.766 803 GLU AAA N 1
ATOM 1504 C CA . GLU A 1 190 ? 43.857 7.117 33.539 1.000 23.131 803 GLU AAA CA 1
ATOM 1505 C C . GLU A 1 190 ? 42.739 7.730 32.690 1.000 21.888 803 GLU AAA C 1
ATOM 1506 O O . GLU A 1 190 ? 41.816 8.299 33.258 1.000 21.960 803 GLU AAA O 1
ATOM 1512 N N . LEU A 1 191 ? 42.814 7.588 31.370 1.000 22.508 804 LEU AAA N 1
ATOM 1513 C CA . LEU A 1 191 ? 41.790 8.168 30.463 1.000 20.966 804 LEU AAA CA 1
ATOM 1514 C C . LEU A 1 191 ? 40.463 7.405 30.569 1.000 20.582 804 LEU AAA C 1
ATOM 1515 O O . LEU A 1 191 ? 39.407 8.063 30.567 1.000 19.860 804 LEU AAA O 1
ATOM 1520 N N . VAL A 1 192 ? 40.484 6.081 30.708 1.000 19.999 805 VAL AAA N 1
ATOM 1521 C CA . VAL A 1 192 ? 39.232 5.285 30.876 1.000 19.704 805 VAL AAA CA 1
ATOM 1522 C C . VAL A 1 192 ? 38.553 5.683 32.200 1.000 19.300 805 VAL AAA C 1
ATOM 1523 O O . VAL A 1 192 ? 37.339 5.926 32.210 1.000 18.561 805 VAL AAA O 1
ATOM 1527 N N . ASP A 1 193 ? 39.317 5.775 33.284 1.000 20.842 806 ASP AAA N 1
ATOM 1528 C CA . ASP A 1 193 ? 38.748 6.105 34.615 1.000 21.670 806 ASP AAA CA 1
ATOM 1529 C C . ASP A 1 193 ? 38.153 7.518 34.578 1.000 20.694 806 ASP AAA C 1
ATOM 1530 O O . ASP A 1 193 ? 37.084 7.718 35.182 1.000 21.735 806 ASP AAA O 1
ATOM 1535 N N . LEU A 1 194 ? 38.785 8.449 33.860 1.000 21.314 807 LEU AAA N 1
ATOM 1536 C CA . LEU A 1 194 ? 38.253 9.826 33.707 1.000 22.161 807 LEU AAA CA 1
ATOM 1537 C C . LEU A 1 194 ? 36.944 9.773 32.916 1.000 20.874 807 LEU AAA C 1
ATOM 1538 O O . LEU A 1 194 ? 35.954 10.357 33.365 1.000 22.361 807 LEU AAA O 1
ATOM 1543 N N . ALA A 1 195 ? 36.922 9.080 31.780 1.000 21.215 808 ALA AAA N 1
ATOM 1544 C CA . ALA A 1 195 ? 35.687 8.909 30.976 1.000 19.873 808 ALA AAA CA 1
ATOM 1545 C C . ALA A 1 195 ? 34.568 8.326 31.844 1.000 20.258 808 ALA AAA C 1
ATOM 1546 O O . ALA A 1 195 ? 33.431 8.833 31.758 1.000 19.498 808 ALA AAA O 1
ATOM 1548 N N . HIS A 1 196 ? 34.858 7.291 32.642 1.000 19.851 809 HIS AAA N 1
ATOM 1549 C CA . HIS A 1 196 ? 33.861 6.640 33.532 1.000 21.805 809 HIS AAA CA 1
ATOM 1550 C C . HIS A 1 196 ? 33.358 7.660 34.560 1.000 21.737 809 HIS AAA C 1
ATOM 1551 O O . HIS A 1 196 ? 32.143 7.668 34.816 1.000 23.240 809 HIS AAA O 1
ATOM 1558 N N . SER A 1 197 ? 34.239 8.513 35.082 1.000 24.019 810 SER AAA N 1
ATOM 1559 C CA . SER A 1 197 ? 33.865 9.538 36.099 1.000 25.525 810 SER AAA CA 1
ATOM 1560 C C . SER A 1 197 ? 32.869 10.543 35.499 1.000 26.122 810 SER AAA C 1
ATOM 1561 O O . SER A 1 197 ? 32.100 11.142 36.279 1.000 29.293 810 SER AAA O 1
ATOM 1564 N N . LYS A 1 198 ? 32.876 10.716 34.176 1.000 26.301 811 LYS AAA N 1
ATOM 1565 C CA . LYS A 1 198 ? 31.968 11.635 33.433 1.000 26.680 811 LYS AAA CA 1
ATOM 1566 C C . LYS A 1 198 ? 30.719 10.903 32.919 1.000 26.526 811 LYS AAA C 1
ATOM 1567 O O . LYS A 1 198 ? 29.885 11.572 32.279 1.000 27.789 811 LYS AAA O 1
ATOM 1573 N N . GLY A 1 199 ? 30.594 9.598 33.166 1.000 24.758 812 GLY AAA N 1
ATOM 1574 C CA . GLY A 1 199 ? 29.422 8.789 32.780 1.000 24.600 812 GLY AAA CA 1
ATOM 1575 C C . GLY A 1 199 ? 29.487 8.321 31.332 1.000 24.312 812 GLY AAA C 1
ATOM 1576 O O . GLY A 1 199 ? 28.425 7.972 30.765 1.000 24.897 812 GLY AAA O 1
ATOM 1577 N N . LEU A 1 200 ? 30.677 8.286 30.739 1.000 22.787 813 LEU AAA N 1
ATOM 1578 C CA . LEU A 1 200 ? 30.856 7.826 29.334 1.000 22.091 813 LEU AAA CA 1
ATOM 1579 C C . LEU A 1 200 ? 31.292 6.360 29.319 1.000 22.464 813 LEU AAA C 1
ATOM 1580 O O . LEU A 1 200 ? 32.014 5.938 30.239 1.000 24.390 813 LEU AAA O 1
ATOM 1585 N N . LYS A 1 201 ? 30.891 5.628 28.275 1.000 19.334 814 LYS AAA N 1
ATOM 1586 C CA . LYS A 1 201 ? 31.428 4.278 27.967 1.000 20.041 814 LYS AAA CA 1
ATOM 1587 C C . LYS A 1 201 ? 32.587 4.435 26.974 1.000 18.587 814 LYS AAA C 1
ATOM 1588 O O . LYS A 1 201 ? 32.614 5.431 26.232 1.000 19.285 814 LYS AAA O 1
ATOM 1594 N N . VAL A 1 202 ? 33.529 3.499 26.994 1.000 17.835 815 VAL AAA N 1
ATOM 1595 C CA . VAL A 1 202 ? 34.729 3.508 26.112 1.000 17.837 815 VAL AAA CA 1
ATOM 1596 C C . VAL A 1 202 ? 34.739 2.226 25.279 1.000 17.429 815 VAL AAA C 1
ATOM 1597 O O . VAL A 1 202 ? 34.808 1.143 25.869 1.000 17.130 815 VAL AAA O 1
ATOM 1601 N N . HIS A 1 203 ? 34.683 2.345 23.944 1.000 16.813 816 HIS AAA N 1
ATOM 1602 C CA . HIS A 1 203 ? 34.719 1.189 23.018 1.000 16.886 816 HIS AAA CA 1
ATOM 1603 C C . HIS A 1 203 ? 35.969 1.292 22.144 1.000 16.686 816 HIS AAA C 1
ATOM 1604 O O . HIS A 1 203 ? 35.999 2.187 21.284 1.000 18.285 816 HIS AAA O 1
ATOM 1611 N N . ALA A 1 204 ? 36.972 0.436 22.354 1.000 17.037 817 ALA AAA N 1
ATOM 1612 C CA . ALA A 1 204 ? 38.282 0.489 21.655 1.000 17.336 817 ALA AAA CA 1
ATOM 1613 C C . ALA A 1 204 ? 38.201 -0.206 20.292 1.000 17.920 817 ALA AAA C 1
ATOM 1614 O O . ALA A 1 204 ? 37.542 -1.234 20.207 1.000 18.367 817 ALA AAA O 1
ATOM 1616 N N . TRP A 1 205 ? 38.923 0.307 19.292 1.000 17.305 818 TRP AAA N 1
ATOM 1617 C CA . TRP A 1 205 ? 39.044 -0.300 17.942 1.000 18.646 818 TRP AAA CA 1
ATOM 1618 C C . TRP A 1 205 ? 40.490 -0.192 17.458 1.000 18.641 818 TRP AAA C 1
ATOM 1619 O O . TRP A 1 205 ? 41.186 0.744 17.830 1.000 19.824 818 TRP AAA O 1
ATOM 1630 N N . THR A 1 206 ? 40.968 -1.111 16.603 1.000 19.332 819 THR AAA N 1
ATOM 1631 C CA . THR A 1 206 ? 40.435 -2.431 16.322 1.000 20.045 819 THR AAA CA 1
ATOM 1632 C C . THR A 1 206 ? 41.420 -3.420 16.956 1.000 20.378 819 THR AAA C 1
ATOM 1633 O O . THR A 1 206 ? 42.628 -3.300 16.675 1.000 21.177 819 THR AAA O 1
ATOM 1637 N N . VAL A 1 207 ? 40.926 -4.286 17.833 1.000 19.998 820 VAL AAA N 1
ATOM 1638 C CA . VAL A 1 207 ? 41.737 -5.057 18.817 1.000 20.075 820 VAL AAA CA 1
ATOM 1639 C C . VAL A 1 207 ? 41.767 -6.517 18.382 1.000 20.520 820 VAL AAA C 1
ATOM 1640 O O . VAL A 1 207 ? 40.738 -7.186 18.512 1.000 22.516 820 VAL AAA O 1
ATOM 1644 N N . ASN A 1 208 ? 42.920 -6.998 17.908 1.000 22.641 821 ASN AAA N 1
ATOM 1645 C CA . ASN A 1 208 ? 42.985 -8.287 17.166 1.000 23.791 821 ASN AAA CA 1
ATOM 1646 C C . ASN A 1 208 ? 43.800 -9.359 17.898 1.000 25.729 821 ASN AAA C 1
ATOM 1647 O O . ASN A 1 208 ? 43.718 -10.504 17.448 1.000 28.741 821 ASN AAA O 1
ATOM 1652 N N . THR A 1 209 ? 44.559 -9.041 18.949 1.000 24.805 822 THR AAA N 1
ATOM 1653 C CA . THR A 1 209 ? 45.398 -10.063 19.635 1.000 25.437 822 THR AAA CA 1
ATOM 1654 C C . THR A 1 209 ? 44.911 -10.217 21.071 1.000 25.138 822 THR AAA C 1
ATOM 1655 O O . THR A 1 209 ? 44.440 -9.221 21.651 1.000 24.062 822 THR AAA O 1
ATOM 1659 N N . LYS A 1 210 ? 45.030 -11.421 21.618 1.000 26.388 823 LYS AAA N 1
ATOM 1660 C CA . LYS A 1 210 ? 44.535 -11.723 22.983 1.000 28.520 823 LYS AAA CA 1
ATOM 1661 C C . LYS A 1 210 ? 45.293 -10.860 23.995 1.000 27.503 823 LYS AAA C 1
ATOM 1662 O O . LYS A 1 210 ? 44.686 -10.502 25.006 1.000 25.505 823 LYS AAA O 1
ATOM 1668 N N . GLU A 1 211 ? 46.565 -10.548 23.735 1.000 27.325 824 GLU AAA N 1
ATOM 1669 C CA . GLU A 1 211 ? 47.420 -9.724 24.629 1.000 28.521 824 GLU AAA CA 1
ATOM 1670 C C . GLU A 1 211 ? 46.874 -8.287 24.680 1.000 28.731 824 GLU AAA C 1
ATOM 1671 O O . GLU A 1 211 ? 46.811 -7.710 25.783 1.000 27.801 824 GLU AAA O 1
ATOM 1677 N N . GLU A 1 212 ? 46.515 -7.714 23.525 1.000 28.373 825 GLU AAA N 1
ATOM 1678 C CA . GLU A 1 212 ? 45.890 -6.360 23.448 1.000 27.820 825 GLU AAA CA 1
ATOM 1679 C C . GLU A 1 212 ? 44.553 -6.386 24.203 1.000 24.589 825 GLU AAA C 1
ATOM 1680 O O . GLU A 1 212 ? 44.273 -5.429 24.973 1.000 24.245 825 GLU AAA O 1
ATOM 1686 N N . MET A 1 213 ? 43.739 -7.422 23.992 1.000 22.707 826 MET AAA N 1
ATOM 1687 C CA . MET A 1 213 ? 42.407 -7.552 24.649 1.000 22.722 826 MET AAA CA 1
ATOM 1688 C C . MET A 1 213 ? 42.575 -7.544 26.174 1.000 23.301 826 MET AAA C 1
ATOM 1689 O O . MET A 1 213 ? 41.807 -6.830 26.854 1.000 22.684 826 MET AAA O 1
ATOM 1694 N N . GLN A 1 214 ? 43.531 -8.326 26.679 1.000 25.521 827 GLN AAA N 1
ATOM 1695 C CA . GLN A 1 214 ? 43.824 -8.472 28.133 1.000 26.893 827 GLN AAA CA 1
ATOM 1696 C C . GLN A 1 214 ? 44.208 -7.106 28.702 1.000 25.465 827 GLN AAA C 1
ATOM 1697 O O . GLN A 1 214 ? 43.709 -6.734 29.780 1.000 25.435 827 GLN AAA O 1
ATOM 1703 N N . SER A 1 215 ? 45.068 -6.384 27.993 1.000 24.124 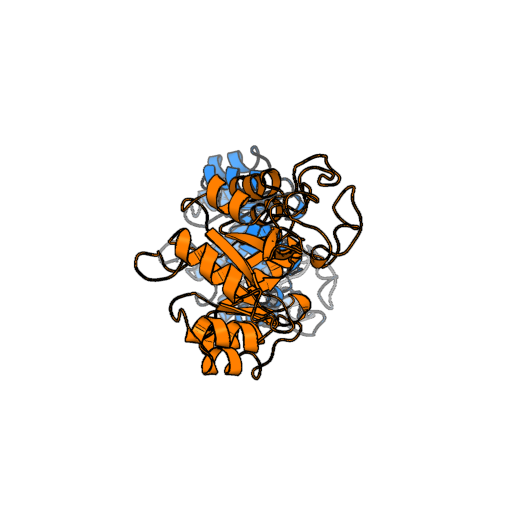828 SER AAA N 1
ATOM 1704 C CA . SER A 1 215 ? 45.569 -5.050 28.405 1.000 25.533 828 SER AAA CA 1
ATOM 1705 C C . SER A 1 215 ? 44.395 -4.074 28.524 1.000 24.062 828 SER AAA C 1
ATOM 1706 O O . SER A 1 215 ? 44.334 -3.334 29.523 1.000 23.865 828 SER AAA O 1
ATOM 1709 N N . LEU A 1 216 ? 43.509 -4.045 27.529 1.000 22.566 829 LEU AAA N 1
ATOM 1710 C CA . LEU A 1 216 ? 42.399 -3.055 27.500 1.000 22.800 829 LEU AAA CA 1
ATOM 1711 C C . LEU A 1 216 ? 41.331 -3.418 28.532 1.000 22.325 829 LEU AAA C 1
ATOM 1712 O O . LEU A 1 216 ? 40.779 -2.478 29.167 1.000 20.822 829 LEU AAA O 1
ATOM 1717 N N . ILE A 1 217 ? 41.074 -4.703 28.761 1.000 22.916 830 ILE AAA N 1
ATOM 1718 C CA . ILE A 1 217 ? 40.127 -5.134 29.834 1.000 24.388 830 ILE AAA CA 1
ATOM 1719 C C . ILE A 1 217 ? 40.696 -4.678 31.188 1.000 24.825 830 ILE AAA C 1
ATOM 1720 O O . ILE A 1 217 ? 39.910 -4.125 32.000 1.000 26.037 830 ILE AAA O 1
ATOM 1725 N N . GLN A 1 218 ? 42.007 -4.824 31.411 1.000 27.182 831 GLN AAA N 1
ATOM 1726 C CA . GLN A 1 218 ? 42.694 -4.349 32.649 1.000 28.271 831 GLN AAA CA 1
ATOM 1727 C C . GLN A 1 218 ? 42.516 -2.827 32.800 1.000 26.724 831 GLN AAA C 1
ATOM 1728 O O . GLN A 1 218 ? 42.332 -2.349 33.938 1.000 26.420 831 GLN AAA O 1
ATOM 1734 N N . MET A 1 219 ? 42.569 -2.078 31.702 1.000 23.378 832 MET AAA N 1
ATOM 1735 C CA . MET A 1 219 ? 42.389 -0.603 31.729 1.000 22.452 832 MET AAA CA 1
ATOM 1736 C C . MET A 1 219 ? 40.916 -0.234 31.947 1.000 22.114 832 MET AAA C 1
ATOM 1737 O O . MET A 1 219 ? 40.654 0.946 32.245 1.000 23.204 832 MET AAA O 1
ATOM 1742 N N . GLY A 1 220 ? 39.990 -1.178 31.770 1.000 20.722 833 GLY AAA N 1
ATOM 1743 C CA . GLY A 1 220 ? 38.570 -1.010 32.126 1.000 20.662 833 GLY AAA CA 1
ATOM 1744 C C . GLY A 1 220 ? 37.685 -0.642 30.948 1.000 19.900 833 GLY AAA C 1
ATOM 1745 O O . GLY A 1 220 ? 36.596 -0.110 31.175 1.000 19.054 833 GLY AAA O 1
ATOM 1746 N N . VAL A 1 221 ? 38.101 -0.912 29.707 1.000 20.455 834 VAL AAA N 1
ATOM 1747 C CA . VAL A 1 221 ? 37.232 -0.558 28.544 1.000 20.291 834 VAL AAA CA 1
ATOM 1748 C C . VAL A 1 221 ? 35.910 -1.338 28.638 1.000 20.535 834 VAL AAA C 1
ATOM 1749 O O . VAL A 1 221 ? 35.868 -2.454 29.237 1.000 21.042 834 VAL AAA O 1
ATOM 1753 N N . ASP A 1 222 ? 34.844 -0.757 28.087 1.000 19.152 835 ASP AAA N 1
ATOM 1754 C CA . ASP A 1 222 ? 33.455 -1.277 28.176 1.000 18.614 835 ASP AAA CA 1
ATOM 1755 C C . ASP A 1 222 ? 33.137 -2.187 26.987 1.000 18.198 835 ASP AAA C 1
ATOM 1756 O O . ASP A 1 222 ? 32.086 -2.868 27.014 1.000 18.684 835 ASP AAA O 1
ATOM 1761 N N . GLY A 1 223 ? 34.011 -2.208 25.996 1.000 18.754 836 GLY AAA N 1
ATOM 1762 C CA . GLY A 1 223 ? 33.800 -2.996 24.779 1.000 18.526 836 GLY AAA CA 1
ATOM 1763 C C . GLY A 1 223 ? 34.932 -2.784 23.808 1.000 18.145 836 GLY AAA C 1
ATOM 1764 O O . GLY A 1 223 ? 35.721 -1.813 23.984 1.000 18.444 836 GLY AAA O 1
ATOM 1765 N N . PHE A 1 224 ? 35.057 -3.670 22.825 1.000 18.603 837 PHE AAA N 1
ATOM 1766 C CA . PHE A 1 224 ? 35.964 -3.399 21.690 1.000 18.473 837 PHE AAA CA 1
ATOM 1767 C C . PHE A 1 224 ? 35.444 -4.062 20.416 1.000 16.810 837 PHE AAA C 1
ATOM 1768 O O . PHE A 1 224 ? 34.628 -5.005 20.419 1.000 17.450 837 PHE AAA O 1
ATOM 1776 N N . PHE A 1 225 ? 35.905 -3.477 19.323 1.000 16.660 838 PHE AAA N 1
ATOM 1777 C CA . PHE A 1 225 ? 35.739 -3.978 17.945 1.000 16.348 838 PHE AAA CA 1
ATOM 1778 C C . PHE A 1 225 ? 36.915 -4.912 17.668 1.000 16.823 838 PHE AAA C 1
ATOM 1779 O O . PHE A 1 225 ? 38.055 -4.500 17.915 1.000 17.020 838 PHE AAA O 1
ATOM 1787 N N . THR A 1 226 ? 36.639 -6.124 17.196 1.000 15.992 839 THR AAA N 1
ATOM 1788 C CA . THR A 1 226 ? 37.694 -7.114 16.875 1.000 17.054 839 THR AAA CA 1
ATOM 1789 C C . THR A 1 226 ? 37.404 -7.801 15.541 1.000 17.537 839 THR AAA C 1
ATOM 1790 O O . THR A 1 226 ? 36.226 -7.992 15.180 1.000 16.345 839 THR AAA O 1
ATOM 1794 N N . ASN A 1 227 ? 38.477 -8.177 14.856 1.000 18.052 840 ASN AAA N 1
ATOM 1795 C CA . ASN A 1 227 ? 38.413 -9.062 13.669 1.000 19.326 840 ASN AAA CA 1
ATOM 1796 C C . ASN A 1 227 ? 38.551 -10.526 14.098 1.000 19.283 840 ASN AAA C 1
ATOM 1797 O O . ASN A 1 227 ? 38.236 -11.388 13.245 1.000 20.949 840 ASN AAA O 1
ATOM 1802 N N . TYR A 1 228 ? 38.949 -10.805 15.353 1.000 18.892 841 TYR AAA N 1
ATOM 1803 C CA . TYR A 1 228 ? 39.329 -12.173 15.812 1.000 19.003 841 TYR AAA CA 1
ATOM 1804 C C . TYR A 1 228 ? 38.537 -12.560 17.063 1.000 18.980 841 TYR AAA C 1
ATOM 1805 O O . TYR A 1 228 ? 39.127 -12.636 18.169 1.000 20.041 841 TYR AAA O 1
ATOM 1814 N N . LEU A 1 229 ? 37.234 -12.801 16.908 1.000 18.959 842 LEU AAA N 1
ATOM 1815 C CA . LEU A 1 229 ? 36.322 -13.046 18.064 1.000 19.547 842 LEU AAA CA 1
ATOM 1816 C C . LEU A 1 229 ? 36.782 -14.265 18.874 1.000 21.779 842 LEU AAA C 1
ATOM 1817 O O . LEU A 1 229 ? 36.556 -14.276 20.112 1.000 21.452 842 LEU AAA O 1
ATOM 1822 N N . ASP A 1 230 ? 37.401 -15.262 18.244 1.000 21.776 843 ASP AAA N 1
ATOM 1823 C CA . ASP A 1 230 ? 37.857 -16.475 18.981 1.000 24.668 843 ASP AAA CA 1
ATOM 1824 C C . ASP A 1 230 ? 38.923 -16.134 20.031 1.000 23.854 843 ASP AAA C 1
ATOM 1825 O O . ASP A 1 230 ? 39.067 -16.932 20.971 1.000 24.866 843 ASP AAA O 1
ATOM 1830 N N . GLU A 1 231 ? 39.660 -15.029 19.899 1.000 22.559 844 GLU AAA N 1
ATOM 1831 C CA . GLU A 1 231 ? 40.777 -14.687 20.830 1.000 24.071 844 GLU AAA CA 1
ATOM 1832 C C . GLU A 1 231 ? 40.220 -14.229 22.177 1.000 24.991 844 GLU AAA C 1
ATOM 1833 O O . GLU A 1 231 ? 40.947 -14.362 23.178 1.000 24.317 844 GLU AAA O 1
ATOM 1839 N N . TYR A 1 232 ? 38.984 -13.725 22.206 1.000 23.909 845 TYR AAA N 1
ATOM 1840 C CA . TYR A 1 232 ? 38.348 -13.198 23.435 1.000 25.914 845 TYR AAA CA 1
ATOM 1841 C C . TYR A 1 232 ? 38.131 -14.362 24.415 1.000 28.134 845 TYR AAA C 1
ATOM 1842 O O . TYR A 1 232 ? 38.273 -14.151 25.638 1.000 27.577 845 TYR AAA O 1
ATOM 1851 N N . LYS A 1 233 ? 37.845 -15.562 23.895 1.000 29.211 846 LYS AAA N 1
ATOM 1852 C CA . LYS A 1 233 ? 37.577 -16.781 24.720 1.000 32.791 846 LYS AAA CA 1
ATOM 1853 C C . LYS A 1 233 ? 38.867 -17.310 25.365 1.000 34.733 846 LYS AAA C 1
ATOM 1854 O O . LYS A 1 233 ? 38.758 -18.096 26.331 1.000 33.947 846 LYS AAA O 1
ATOM 1860 N N . LYS A 1 234 ? 40.042 -16.894 24.880 1.000 34.648 847 LYS AAA N 1
ATOM 1861 C CA . LYS A 1 234 ? 41.360 -17.419 25.328 1.000 36.478 847 LYS AAA CA 1
ATOM 1862 C C . LYS A 1 234 ? 41.900 -16.596 26.506 1.000 38.282 847 LYS AAA C 1
ATOM 1863 O O . LYS A 1 234 ? 42.996 -16.934 27.004 1.000 38.053 847 LYS AAA O 1
ATOM 1869 N N . ILE A 1 235 ? 41.159 -15.562 26.920 1.000 42.459 848 ILE AAA N 1
ATOM 1870 C CA . ILE A 1 235 ? 41.497 -14.645 28.051 1.000 47.297 848 ILE AAA CA 1
ATOM 1871 C C . ILE A 1 235 ? 40.812 -15.152 29.323 1.000 50.676 848 ILE AAA C 1
ATOM 1872 O O . ILE A 1 235 ? 41.132 -14.669 30.415 1.000 53.041 848 ILE AAA O 1
ATOM 1878 N N . ASP B 1 2 ? 40.245 -14.137 48.894 1.000 47.162 615 ASP BBB N 1
ATOM 1879 C CA . ASP B 1 2 ? 40.523 -15.610 48.895 1.000 44.611 615 ASP BBB CA 1
ATOM 1880 C C . ASP B 1 2 ? 41.905 -15.887 48.280 1.000 38.687 615 ASP BBB C 1
ATOM 1881 O O . ASP B 1 2 ? 42.593 -16.782 48.805 1.000 38.521 615 ASP BBB O 1
ATOM 1886 N N . PHE B 1 3 ? 42.301 -15.167 47.221 1.000 32.735 616 PHE BBB N 1
ATOM 1887 C CA . PHE B 1 3 ? 43.624 -15.339 46.561 1.000 28.808 616 PHE BBB CA 1
ATOM 1888 C C . PHE B 1 3 ? 44.729 -15.188 47.616 1.000 27.134 616 PHE BBB C 1
ATOM 1889 O O . PHE B 1 3 ? 44.648 -14.280 48.460 1.000 27.952 616 PHE BBB O 1
ATOM 1897 N N . MET B 1 4 ? 45.731 -16.070 47.590 1.000 24.871 617 MET BBB N 1
ATOM 1898 C CA A MET B 1 4 ? 46.820 -16.065 48.599 0.500 23.047 617 MET BBB CA 1
ATOM 1899 C CA B MET B 1 4 ? 46.828 -16.101 48.599 0.500 25.062 617 MET BBB CA 1
ATOM 1900 C C . MET B 1 4 ? 48.132 -15.614 47.948 1.000 22.983 617 MET BBB C 1
ATOM 1901 O O . MET B 1 4 ? 48.701 -16.370 47.142 1.000 23.312 617 MET BBB O 1
ATOM 1910 N N . LEU B 1 5 ? 48.562 -14.398 48.279 1.000 21.473 618 LEU BBB N 1
ATOM 1911 C CA . LEU B 1 5 ? 49.828 -13.799 47.801 1.000 21.891 618 LEU BBB CA 1
ATOM 1912 C C . LEU B 1 5 ? 50.931 -14.137 48.812 1.000 19.399 618 LEU BBB C 1
ATOM 1913 O O . LEU B 1 5 ? 50.805 -13.728 49.979 1.000 20.089 618 LEU BBB O 1
ATOM 1918 N N . ILE B 1 6 ? 51.939 -14.912 48.401 1.000 18.693 619 ILE BBB N 1
ATOM 1919 C CA . ILE B 1 6 ? 52.985 -15.437 49.326 1.000 19.023 619 ILE BBB CA 1
ATOM 1920 C C . ILE B 1 6 ? 54.318 -14.737 49.029 1.000 18.137 619 ILE BBB C 1
ATOM 1921 O O . ILE B 1 6 ? 54.797 -14.806 47.892 1.000 17.814 619 ILE BBB O 1
ATOM 1926 N N . GLY B 1 7 ? 54.855 -14.076 50.049 1.000 17.540 620 GLY BBB N 1
ATOM 1927 C CA . GLY B 1 7 ? 56.170 -13.402 50.004 1.000 17.849 620 GLY BBB CA 1
ATOM 1928 C C . GLY B 1 7 ? 57.298 -14.416 50.085 1.000 17.223 620 GLY BBB C 1
ATOM 1929 O O . GLY B 1 7 ? 57.624 -14.835 51.197 1.000 17.623 620 GLY BBB O 1
ATOM 1930 N N . HIS B 1 8 ? 57.837 -14.810 48.928 1.000 16.875 621 HIS BBB N 1
ATOM 1931 C CA . HIS B 1 8 ? 58.866 -15.871 48.766 1.000 17.622 621 HIS BBB CA 1
ATOM 1932 C C . HIS B 1 8 ? 60.159 -15.407 49.439 1.000 17.730 621 HIS BBB C 1
ATOM 1933 O O . HIS B 1 8 ? 60.738 -14.429 48.951 1.000 18.697 621 HIS BBB O 1
ATOM 1940 N N . ARG B 1 9 ? 60.525 -16.029 50.563 1.000 16.759 622 ARG BBB N 1
ATOM 1941 C CA . ARG B 1 9 ? 61.722 -15.695 51.372 1.000 17.310 622 ARG BBB CA 1
ATOM 1942 C C . ARG B 1 9 ? 61.650 -14.228 51.826 1.000 17.435 622 ARG BBB C 1
ATOM 1943 O O . ARG B 1 9 ? 62.706 -13.644 52.109 1.000 17.806 622 ARG BBB O 1
ATOM 1951 N N . GLY B 1 10 ? 60.437 -13.683 52.004 1.000 17.190 623 GLY BBB N 1
ATOM 1952 C CA . GLY B 1 10 ? 60.196 -12.264 52.322 1.000 18.465 623 GLY BBB CA 1
ATOM 1953 C C . GLY B 1 10 ? 59.901 -11.459 51.066 1.000 18.796 623 GLY BBB C 1
ATOM 1954 O O . GLY B 1 10 ? 58.920 -11.778 50.364 1.000 20.893 623 GLY BBB O 1
ATOM 1955 N N . ALA B 1 11 ? 60.738 -10.462 50.771 1.000 18.914 624 ALA BBB N 1
ATOM 1956 C CA . ALA B 1 11 ? 60.587 -9.545 49.619 1.000 18.559 624 ALA BBB CA 1
ATOM 1957 C C . ALA B 1 11 ? 61.870 -9.599 48.782 1.000 19.097 624 ALA BBB C 1
ATOM 1958 O O . ALA B 1 11 ? 62.546 -8.571 48.637 1.000 18.849 624 ALA BBB O 1
ATOM 1960 N N . THR B 1 12 ? 62.192 -10.784 48.268 1.000 18.924 625 THR BBB N 1
ATOM 1961 C CA . THR B 1 12 ? 63.514 -11.156 47.715 1.000 18.737 625 THR BBB CA 1
ATOM 1962 C C . THR B 1 12 ? 63.850 -10.282 46.500 1.000 17.935 625 THR BBB C 1
ATOM 1963 O O . THR B 1 12 ? 65.039 -10.016 46.273 1.000 17.926 625 THR BBB O 1
ATOM 1967 N N . GLY B 1 13 ? 62.846 -9.859 45.730 1.000 16.723 626 GLY BBB N 1
ATOM 1968 C CA . GLY B 1 13 ? 63.100 -9.055 44.521 1.000 16.888 626 GLY BBB CA 1
ATOM 1969 C C . GLY B 1 13 ? 63.595 -7.658 44.867 1.000 17.087 626 GLY BBB C 1
ATOM 1970 O O . GLY B 1 13 ? 64.123 -6.997 43.939 1.000 19.428 626 GLY BBB O 1
ATOM 1971 N N . TYR B 1 14 ? 63.412 -7.190 46.105 1.000 17.032 627 TYR BBB N 1
ATOM 1972 C CA . TYR B 1 14 ? 63.660 -5.776 46.507 1.000 18.221 627 TYR BBB CA 1
ATOM 1973 C C . TYR B 1 14 ? 64.740 -5.666 47.586 1.000 19.066 627 TYR BBB C 1
ATOM 1974 O O . TYR B 1 14 ? 65.224 -4.558 47.814 1.000 19.591 627 TYR BBB O 1
ATOM 1983 N N . THR B 1 15 ? 65.082 -6.760 48.274 1.000 18.486 628 THR BBB N 1
ATOM 1984 C CA . THR B 1 15 ? 66.045 -6.747 49.395 1.000 18.456 628 THR BBB CA 1
ATOM 1985 C C . THR B 1 15 ? 66.520 -8.183 49.635 1.000 18.267 628 THR BBB C 1
ATOM 1986 O O . THR B 1 15 ? 65.977 -9.104 49.000 1.000 18.903 628 THR BBB O 1
ATOM 1990 N N . ASP B 1 16 ? 67.500 -8.364 50.519 1.000 17.496 629 ASP BBB N 1
ATOM 1991 C CA . ASP B 1 16 ? 68.077 -9.692 50.819 1.000 18.064 629 ASP BBB CA 1
ATOM 1992 C C . ASP B 1 16 ? 66.983 -10.646 51.299 1.000 16.417 629 ASP BBB C 1
ATOM 1993 O O . ASP B 1 16 ? 66.147 -10.260 52.129 1.000 17.286 629 ASP BBB O 1
ATOM 1998 N N . GLU B 1 17 ? 67.073 -11.889 50.856 1.000 16.727 630 GLU BBB N 1
ATOM 1999 C CA . GLU B 1 17 ? 66.139 -12.952 51.310 1.000 16.696 630 GLU BBB CA 1
ATOM 2000 C C . GLU B 1 17 ? 66.302 -13.211 52.809 1.000 16.533 630 GLU BBB C 1
ATOM 2001 O O . GLU B 1 17 ? 67.414 -13.033 53.357 1.000 16.410 630 GLU BBB O 1
ATOM 2007 N N . HIS B 1 18 ? 65.240 -13.693 53.452 1.000 16.067 631 HIS BBB N 1
ATOM 2008 C CA . HIS B 1 18 ? 65.287 -14.257 54.828 1.000 16.227 631 HIS BBB CA 1
ATOM 2009 C C . HIS B 1 18 ? 65.951 -13.272 55.805 1.000 16.298 631 HIS BBB C 1
ATOM 2010 O O . HIS B 1 18 ? 66.873 -13.660 56.539 1.000 17.581 631 HIS BBB O 1
ATOM 2017 N N . THR B 1 19 ? 65.497 -12.019 55.824 1.000 17.081 632 THR BBB N 1
ATOM 2018 C CA . THR B 1 19 ? 65.871 -11.031 56.868 1.000 17.448 632 THR BBB CA 1
ATOM 2019 C C . THR B 1 19 ? 64.577 -10.503 57.487 1.000 18.050 632 THR BBB C 1
ATOM 2020 O O . THR B 1 19 ? 63.561 -10.484 56.779 1.000 17.624 632 THR BBB O 1
ATOM 2024 N N . ILE B 1 20 ? 64.597 -10.052 58.733 1.000 19.482 633 ILE BBB N 1
ATOM 2025 C CA . ILE B 1 20 ? 63.348 -9.482 59.316 1.000 19.426 633 ILE BBB CA 1
ATOM 2026 C C . ILE B 1 20 ? 62.912 -8.232 58.524 1.000 19.420 633 ILE BBB C 1
ATOM 2027 O O . ILE B 1 20 ? 61.680 -8.067 58.290 1.000 19.111 633 ILE BBB O 1
ATOM 2032 N N . LYS B 1 21 ? 63.842 -7.392 58.075 1.000 20.361 634 LYS BBB N 1
ATOM 2033 C CA . LYS B 1 21 ? 63.513 -6.222 57.219 1.000 21.253 634 LYS BBB CA 1
ATOM 2034 C C . LYS B 1 21 ? 62.790 -6.693 55.945 1.000 20.492 634 LYS BBB C 1
ATOM 2035 O O . LYS B 1 21 ? 61.832 -6.014 55.500 1.000 20.737 634 LYS BBB O 1
ATOM 2041 N N . GLY B 1 22 ? 63.216 -7.807 55.349 1.000 18.876 635 GLY BBB N 1
ATOM 2042 C CA . GLY B 1 22 ? 62.600 -8.317 54.115 1.000 18.277 635 GLY BBB CA 1
ATOM 2043 C C . GLY B 1 22 ? 61.224 -8.892 54.395 1.000 17.411 635 GLY BBB C 1
ATOM 2044 O O . GLY B 1 22 ? 60.316 -8.731 53.537 1.000 18.747 635 GLY BBB O 1
ATOM 2045 N N . TYR B 1 23 ? 61.044 -9.552 55.539 1.000 17.597 636 TYR BBB N 1
ATOM 2046 C CA . TYR B 1 23 ? 59.719 -10.096 55.929 1.000 16.800 636 TYR BBB CA 1
ATOM 2047 C C . TYR B 1 23 ? 58.767 -8.913 56.168 1.000 18.568 636 TYR BBB C 1
ATOM 2048 O O . TYR B 1 23 ? 57.627 -8.973 55.661 1.000 17.704 636 TYR BBB O 1
ATOM 2057 N N . GLN B 1 24 ? 59.226 -7.867 56.865 1.000 19.009 637 GLN BBB N 1
ATOM 2058 C CA . GLN B 1 24 ? 58.410 -6.635 57.098 1.000 20.225 637 GLN BBB CA 1
ATOM 2059 C C . GLN B 1 24 ? 58.039 -5.999 55.756 1.000 22.397 637 GLN BBB C 1
ATOM 2060 O O . GLN B 1 24 ? 56.862 -5.602 55.583 1.000 22.298 637 GLN BBB O 1
ATOM 2066 N N . MET B 1 25 ? 58.982 -5.910 54.816 1.000 20.904 638 MET BBB N 1
ATOM 2067 C CA . MET B 1 25 ? 58.734 -5.324 53.469 1.000 22.475 638 MET BBB CA 1
ATOM 2068 C C . MET B 1 25 ? 57.649 -6.138 52.739 1.000 23.019 638 MET BBB C 1
ATOM 2069 O O . MET B 1 25 ? 56.824 -5.530 52.019 1.000 22.332 638 MET BBB O 1
ATOM 2074 N N . ALA B 1 26 ? 57.634 -7.461 52.912 1.000 19.847 639 ALA BBB N 1
ATOM 2075 C CA . ALA B 1 26 ? 56.652 -8.336 52.241 1.000 19.930 639 ALA BBB CA 1
ATOM 2076 C C . ALA B 1 26 ? 55.260 -7.980 52.774 1.000 20.420 639 ALA BBB C 1
ATOM 2077 O O . ALA B 1 26 ? 54.337 -7.809 51.942 1.000 20.945 639 ALA BBB O 1
ATOM 2079 N N . LEU B 1 27 ? 55.127 -7.837 54.093 1.000 22.537 640 LEU BBB N 1
ATOM 2080 C CA . LEU B 1 27 ? 53.839 -7.484 54.749 1.000 22.936 640 LEU BBB CA 1
ATOM 2081 C C . LEU B 1 27 ? 53.396 -6.099 54.258 1.000 23.929 640 LEU BBB C 1
ATOM 2082 O O . LEU B 1 27 ? 52.190 -5.940 53.950 1.000 24.360 640 LEU BBB O 1
ATOM 2087 N N . ASP B 1 28 ? 54.334 -5.157 54.127 1.000 23.402 641 ASP BBB N 1
ATOM 2088 C CA . ASP B 1 28 ? 54.023 -3.755 53.726 1.000 24.177 641 ASP BBB CA 1
ATOM 2089 C C . ASP B 1 28 ? 53.552 -3.728 52.267 1.000 26.317 641 ASP BBB C 1
ATOM 2090 O O . ASP B 1 28 ? 52.781 -2.813 51.929 1.000 27.347 641 ASP BBB O 1
ATOM 2095 N N . LYS B 1 29 ? 53.992 -4.678 51.437 1.000 24.695 642 LYS BBB N 1
ATOM 2096 C CA . LYS B 1 29 ? 53.708 -4.722 49.976 1.000 25.527 642 LYS BBB CA 1
ATOM 2097 C C . LYS B 1 29 ? 52.514 -5.644 49.679 1.000 25.127 642 LYS BBB C 1
ATOM 2098 O O . LYS B 1 29 ? 52.272 -5.916 48.477 1.000 29.376 642 LYS BBB O 1
ATOM 2104 N N . GLY B 1 30 ? 51.825 -6.125 50.718 1.000 24.116 643 GLY BBB N 1
ATOM 2105 C CA . GLY B 1 30 ? 50.510 -6.790 50.609 1.000 23.671 643 GLY BBB CA 1
ATOM 2106 C C . GLY B 1 30 ? 50.549 -8.314 50.695 1.000 24.261 643 GLY BBB C 1
ATOM 2107 O O . GLY B 1 30 ? 49.491 -8.929 50.499 1.000 24.830 643 GLY BBB O 1
ATOM 2108 N N . ALA B 1 31 ? 51.683 -8.942 51.028 1.000 21.940 644 ALA BBB N 1
ATOM 2109 C CA . ALA B 1 31 ? 51.757 -10.414 51.189 1.000 20.193 644 ALA BBB CA 1
ATOM 2110 C C . ALA B 1 31 ? 50.752 -10.887 52.246 1.000 19.767 644 ALA BBB C 1
ATOM 2111 O O . ALA B 1 31 ? 50.674 -10.273 53.326 1.000 21.524 644 ALA BBB O 1
ATOM 2113 N N . ASP B 1 32 ? 50.015 -11.959 51.945 1.000 19.882 645 ASP BBB N 1
ATOM 2114 C CA . ASP B 1 32 ? 49.128 -12.648 52.917 1.000 20.619 645 ASP BBB CA 1
ATOM 2115 C C . ASP B 1 32 ? 49.957 -13.518 53.865 1.000 20.710 645 ASP BBB C 1
ATOM 2116 O O . ASP B 1 32 ? 49.600 -13.612 55.060 1.000 20.790 645 ASP BBB O 1
ATOM 2121 N N . TYR B 1 33 ? 51.032 -14.116 53.340 1.000 20.150 646 TYR BBB N 1
ATOM 2122 C CA . TYR B 1 33 ? 51.961 -15.013 54.071 1.000 18.616 646 TYR BBB CA 1
ATOM 2123 C C . TYR B 1 33 ? 53.402 -14.584 53.813 1.000 17.264 646 TYR BBB C 1
ATOM 2124 O O . TYR B 1 33 ? 53.720 -14.178 52.677 1.000 18.184 646 TYR BBB O 1
ATOM 2133 N N . ILE B 1 34 ? 54.248 -14.726 54.829 1.000 18.674 647 ILE BBB N 1
ATOM 2134 C CA . ILE B 1 34 ? 55.729 -14.733 54.643 1.000 18.378 647 ILE BBB CA 1
ATOM 2135 C C . ILE B 1 34 ? 56.198 -16.190 54.615 1.000 18.614 647 ILE BBB C 1
ATOM 2136 O O . ILE B 1 34 ? 55.766 -16.994 55.473 1.000 17.296 647 ILE BBB O 1
ATOM 2141 N N . GLU B 1 35 ? 57.028 -16.518 53.627 1.000 16.585 648 GLU BBB N 1
ATOM 2142 C CA . GLU B 1 35 ? 57.571 -17.885 53.422 1.000 16.926 648 GLU BBB CA 1
ATOM 2143 C C . GLU B 1 35 ? 58.950 -17.995 54.093 1.000 16.379 648 GLU BBB C 1
ATOM 2144 O O . GLU B 1 35 ? 59.826 -17.112 53.871 1.000 16.071 648 GLU BBB O 1
ATOM 2150 N N . LEU B 1 36 ? 59.099 -19.002 54.958 1.000 16.194 649 LEU BBB N 1
ATOM 2151 C CA . LEU B 1 36 ? 60.340 -19.300 55.717 1.000 16.395 649 LEU BBB CA 1
ATOM 2152 C C . LEU B 1 36 ? 60.932 -20.614 55.210 1.000 15.994 649 LEU BBB C 1
ATOM 2153 O O . LEU B 1 36 ? 60.186 -21.606 55.089 1.000 15.939 649 LEU BBB O 1
ATOM 2158 N N . ASP B 1 37 ? 62.249 -20.616 54.980 1.000 15.398 650 ASP BBB N 1
ATOM 2159 C CA . ASP B 1 37 ? 63.092 -21.813 54.770 1.000 16.269 650 ASP BBB CA 1
ATOM 2160 C C . ASP B 1 37 ? 63.979 -21.920 56.012 1.000 16.646 650 ASP BBB C 1
ATOM 2161 O O . ASP B 1 37 ? 64.412 -20.850 56.505 1.000 17.451 650 ASP BBB O 1
ATOM 2166 N N . LEU B 1 38 ? 64.229 -23.134 56.497 1.000 17.844 651 LEU BBB N 1
ATOM 2167 C CA . LEU B 1 38 ? 64.922 -23.355 57.791 1.000 17.972 651 LEU BBB CA 1
ATOM 2168 C C . LEU B 1 38 ? 66.070 -24.349 57.625 1.000 18.330 651 LEU BBB C 1
ATOM 2169 O O . LEU B 1 38 ? 65.982 -25.255 56.764 1.000 19.018 651 LEU BBB O 1
ATOM 2174 N N . GLN B 1 39 ? 67.130 -24.125 58.407 1.000 16.072 652 GLN BBB N 1
ATOM 2175 C CA . GLN B 1 39 ? 68.287 -25.049 58.511 1.000 16.890 652 GLN BBB CA 1
ATOM 2176 C C . GLN B 1 39 ? 68.619 -25.231 59.990 1.000 17.484 652 GLN BBB C 1
ATOM 2177 O O . GLN B 1 39 ? 68.527 -24.259 60.735 1.000 17.921 652 GLN BBB O 1
ATOM 2183 N N . LEU B 1 40 ? 69.021 -26.444 60.363 1.000 17.851 653 LEU BBB N 1
ATOM 2184 C CA . LEU B 1 40 ? 69.385 -26.793 61.757 1.000 19.045 653 LEU BBB CA 1
ATOM 2185 C C . LEU B 1 40 ? 70.850 -26.426 62.000 1.000 18.142 653 LEU BBB C 1
ATOM 2186 O O . LEU B 1 40 ? 71.712 -26.868 61.241 1.000 18.149 653 LEU BBB O 1
ATOM 2191 N N . THR B 1 41 ? 71.111 -25.660 63.049 1.000 18.338 654 THR BBB N 1
ATOM 2192 C CA . THR B 1 41 ? 72.479 -25.372 63.543 1.000 18.944 654 THR BBB CA 1
ATOM 2193 C C . THR B 1 41 ? 73.041 -26.597 64.269 1.000 20.252 654 THR BBB C 1
ATOM 2194 O O . THR B 1 41 ? 72.292 -27.556 64.561 1.000 20.289 654 THR BBB O 1
ATOM 2198 N N . LYS B 1 42 ? 74.329 -26.536 64.584 1.000 21.786 655 LYS BBB N 1
ATOM 2199 C CA . LYS B 1 42 ? 75.062 -27.600 65.308 1.000 23.074 655 LYS BBB CA 1
ATOM 2200 C C . LYS B 1 42 ? 74.373 -27.860 66.645 1.000 23.705 655 LYS BBB C 1
ATOM 2201 O O . LYS B 1 42 ? 74.298 -29.032 67.053 1.000 25.037 655 LYS BBB O 1
ATOM 2207 N N . ASP B 1 43 ? 73.867 -26.806 67.286 1.000 21.733 656 ASP BBB N 1
ATOM 2208 C CA . ASP B 1 43 ? 73.223 -26.906 68.625 1.000 23.857 656 ASP BBB CA 1
ATOM 2209 C C . ASP B 1 43 ? 71.695 -27.040 68.466 1.000 24.970 656 ASP BBB C 1
ATOM 2210 O O . ASP B 1 43 ? 70.951 -26.695 69.401 1.000 24.354 656 ASP BBB O 1
ATOM 2215 N N . ASN B 1 44 ? 71.243 -27.534 67.312 1.000 24.884 657 ASN BBB N 1
ATOM 2216 C CA . ASN B 1 44 ? 69.845 -27.975 67.063 1.000 27.897 657 ASN BBB CA 1
ATOM 2217 C C . ASN B 1 44 ? 68.878 -26.790 67.160 1.000 25.370 657 ASN BBB C 1
ATOM 2218 O O . ASN B 1 44 ? 67.761 -26.982 67.658 1.000 24.921 657 ASN BBB O 1
ATOM 2223 N N . LYS B 1 45 ? 69.269 -25.621 66.650 1.000 23.138 658 LYS BBB N 1
ATOM 2224 C CA . LYS B 1 45 ? 68.393 -24.423 66.604 1.000 23.527 658 LYS BBB CA 1
ATOM 2225 C C . LYS B 1 45 ? 68.047 -24.138 65.141 1.000 21.513 658 LYS BBB C 1
ATOM 2226 O O . LYS B 1 45 ? 68.857 -24.466 64.244 1.000 22.002 658 LYS BBB O 1
ATOM 2232 N N . LEU B 1 46 ? 66.851 -23.612 64.888 1.000 19.407 659 LEU BBB N 1
ATOM 2233 C CA . LEU B 1 46 ? 66.385 -23.362 63.501 1.000 18.830 659 LEU BBB CA 1
ATOM 2234 C C . LEU B 1 46 ? 66.759 -21.937 63.068 1.000 17.718 659 LEU BBB C 1
ATOM 2235 O O . LEU B 1 46 ? 66.374 -20.967 63.765 1.000 18.312 659 LEU BBB O 1
ATOM 2240 N N . LEU B 1 47 ? 67.481 -21.843 61.943 1.000 17.508 660 LEU BBB N 1
ATOM 2241 C CA . LEU B 1 47 ? 67.983 -20.598 61.314 1.000 17.504 660 LEU BBB CA 1
ATOM 2242 C C . LEU B 1 47 ? 67.156 -20.345 60.057 1.000 17.729 660 LEU BBB C 1
ATOM 2243 O O . LEU B 1 47 ? 66.886 -21.314 59.327 1.000 16.858 660 LEU BBB O 1
ATOM 2248 N N . CYS B 1 48 ? 66.753 -19.105 59.792 1.000 16.198 661 CYS BBB N 1
ATOM 2249 C CA . CYS B 1 48 ? 66.107 -18.787 58.491 1.000 17.486 661 CYS BBB CA 1
ATOM 2250 C C . CYS B 1 48 ? 67.202 -18.750 57.424 1.000 16.765 661 CYS BBB C 1
ATOM 2251 O O . CYS B 1 48 ? 68.077 -17.858 57.497 1.000 17.434 661 CYS BBB O 1
ATOM 2254 N N . MET B 1 49 ? 67.193 -19.711 56.501 1.000 15.163 662 MET BBB N 1
ATOM 2255 C CA . MET B 1 49 ? 68.266 -19.883 55.501 1.000 15.293 662 MET BBB CA 1
ATOM 2256 C C . MET B 1 49 ? 67.775 -20.876 54.445 1.000 14.823 662 MET BBB C 1
ATOM 2257 O O . MET B 1 49 ? 67.318 -21.954 54.839 1.000 15.594 662 MET BBB O 1
ATOM 2262 N N . HIS B 1 50 ? 67.918 -20.567 53.157 1.000 14.664 663 HIS BBB N 1
ATOM 2263 C CA . HIS B 1 50 ? 67.432 -21.465 52.077 1.000 15.457 663 HIS BBB CA 1
ATOM 2264 C C . HIS B 1 50 ? 68.428 -22.609 51.867 1.000 16.231 663 HIS BBB C 1
ATOM 2265 O O . HIS B 1 50 ? 68.042 -23.785 51.955 1.000 16.325 663 HIS BBB O 1
ATOM 2272 N N . ASP B 1 51 ? 69.683 -22.270 51.622 1.000 15.634 664 ASP BBB N 1
ATOM 2273 C CA . ASP B 1 51 ? 70.729 -23.270 51.303 1.000 15.599 664 ASP BBB CA 1
ATOM 2274 C C . ASP B 1 51 ? 71.201 -23.976 52.584 1.000 14.946 664 ASP BBB C 1
ATOM 2275 O O . ASP B 1 51 ? 71.052 -23.412 53.688 1.000 15.704 664 ASP BBB O 1
ATOM 2280 N N . SER B 1 52 ? 71.810 -25.151 52.432 1.000 16.734 665 SER BBB N 1
ATOM 2281 C CA A SER B 1 52 ? 72.418 -25.894 53.565 0.500 17.435 665 SER BBB CA 1
ATOM 2282 C CA B SER B 1 52 ? 72.444 -25.919 53.534 0.500 16.143 665 SER BBB CA 1
ATOM 2283 C C . SER B 1 52 ? 73.664 -25.151 54.061 1.000 16.545 665 SER BBB C 1
ATOM 2284 O O . SER B 1 52 ? 74.059 -25.389 55.217 1.000 17.574 665 SER BBB O 1
ATOM 2289 N N . THR B 1 53 ? 74.237 -24.286 53.214 1.000 16.081 666 THR BBB N 1
ATOM 2290 C CA . THR B 1 53 ? 75.451 -23.492 53.531 1.000 16.339 666 THR BBB CA 1
ATOM 2291 C C . THR B 1 53 ? 75.115 -21.999 53.529 1.000 17.297 666 THR BBB C 1
ATOM 2292 O O . THR B 1 53 ? 74.142 -21.592 52.856 1.000 16.367 666 THR BBB O 1
ATOM 2296 N N . ILE B 1 54 ? 75.923 -21.201 54.224 1.000 15.772 667 ILE BBB N 1
ATOM 2297 C CA . ILE B 1 54 ? 75.672 -19.734 54.379 1.000 15.525 667 ILE BBB CA 1
ATOM 2298 C C . ILE B 1 54 ? 76.441 -18.928 53.319 1.000 15.809 667 ILE BBB C 1
ATOM 2299 O O . ILE B 1 54 ? 76.290 -17.692 53.288 1.000 15.622 667 ILE BBB O 1
ATOM 2304 N N . ASP B 1 55 ? 77.171 -19.587 52.418 1.000 16.380 668 ASP BBB N 1
ATOM 2305 C CA . ASP B 1 55 ? 78.119 -18.908 51.490 1.000 17.177 668 ASP BBB CA 1
ATOM 2306 C C . ASP B 1 55 ? 77.405 -17.939 50.541 1.000 17.536 668 ASP BBB C 1
ATOM 2307 O O . ASP B 1 55 ? 77.992 -16.874 50.218 1.000 18.725 668 ASP BBB O 1
ATOM 2312 N N . ARG B 1 56 ? 76.221 -18.290 50.028 1.000 15.923 669 ARG BBB N 1
ATOM 2313 C CA . ARG B 1 56 ? 75.593 -17.513 48.939 1.000 16.132 669 ARG BBB CA 1
ATOM 2314 C C . ARG B 1 56 ? 75.040 -16.189 49.468 1.000 16.328 669 ARG BBB C 1
ATOM 2315 O O . ARG B 1 56 ? 75.069 -15.209 48.713 1.000 18.375 669 ARG BBB O 1
ATOM 2323 N N . THR B 1 57 ? 74.550 -16.159 50.708 1.000 15.151 670 THR BBB N 1
ATOM 2324 C CA . THR B 1 57 ? 73.684 -15.044 51.175 1.000 15.426 670 THR BBB CA 1
ATOM 2325 C C . THR B 1 57 ? 74.290 -14.278 52.355 1.000 15.639 670 THR BBB C 1
ATOM 2326 O O . THR B 1 57 ? 73.670 -13.277 52.751 1.000 16.433 670 THR BBB O 1
ATOM 2330 N N . THR B 1 58 ? 75.440 -14.701 52.897 1.000 14.952 671 THR BBB N 1
ATOM 2331 C CA . THR B 1 58 ? 76.044 -14.102 54.109 1.000 15.718 671 THR BBB CA 1
ATOM 2332 C C . THR B 1 58 ? 77.532 -13.799 53.891 1.000 15.534 671 THR BBB C 1
ATOM 2333 O O . THR B 1 58 ? 78.106 -14.178 52.847 1.000 16.867 671 THR BBB O 1
ATOM 2337 N N . THR B 1 59 ? 78.110 -13.118 54.869 1.000 16.475 672 THR BBB N 1
ATOM 2338 C CA . THR B 1 59 ? 79.554 -12.780 54.931 1.000 17.401 672 THR BBB CA 1
ATOM 2339 C C . THR B 1 59 ? 80.376 -13.947 55.486 1.000 18.633 672 THR BBB C 1
ATOM 2340 O O . THR B 1 59 ? 81.603 -13.759 55.670 1.000 19.950 672 THR BBB O 1
ATOM 2344 N N . GLY B 1 60 ? 79.743 -15.085 55.793 1.000 17.745 673 GLY BBB N 1
ATOM 2345 C CA . GLY B 1 60 ? 80.409 -16.293 56.309 1.000 19.161 673 GLY BBB CA 1
ATOM 2346 C C . GLY B 1 60 ? 80.408 -17.432 55.308 1.000 18.380 673 GLY BBB C 1
ATOM 2347 O O . GLY B 1 60 ? 79.894 -17.276 54.191 1.000 17.815 673 GLY BBB O 1
ATOM 2348 N N . THR B 1 61 ? 80.956 -18.568 55.724 1.000 19.478 674 THR BBB N 1
ATOM 2349 C CA . THR B 1 61 ? 81.069 -19.791 54.890 1.000 20.240 674 THR BBB CA 1
ATOM 2350 C C . THR B 1 61 ? 80.696 -20.994 55.743 1.000 18.691 674 THR BBB C 1
ATOM 2351 O O . THR B 1 61 ? 80.764 -20.902 56.985 1.000 19.627 674 THR BBB O 1
ATOM 2355 N N . GLY B 1 62 ? 80.318 -22.086 55.083 1.000 18.084 675 GLY BBB N 1
ATOM 2356 C CA . GLY B 1 62 ? 80.162 -23.391 55.742 1.000 17.419 675 GLY BBB CA 1
ATOM 2357 C C . GLY B 1 62 ? 78.716 -23.829 55.884 1.000 16.525 675 GLY BBB C 1
ATOM 2358 O O . GLY B 1 62 ? 77.776 -23.017 55.672 1.000 16.581 675 GLY BBB O 1
ATOM 2359 N N . LYS B 1 63 ? 78.538 -25.097 56.232 1.000 16.400 676 LYS BBB N 1
ATOM 2360 C CA . LYS B 1 63 ? 77.215 -25.709 56.482 1.000 17.209 676 LYS BBB CA 1
ATOM 2361 C C . LYS B 1 63 ? 76.629 -25.108 57.750 1.000 16.783 676 LYS BBB C 1
ATOM 2362 O O . LYS B 1 63 ? 77.340 -25.015 58.758 1.000 17.446 676 LYS BBB O 1
ATOM 2368 N N . VAL B 1 64 ? 75.344 -24.787 57.739 1.000 16.649 677 VAL BBB N 1
ATOM 2369 C CA . VAL B 1 64 ? 74.662 -24.302 58.969 1.000 16.708 677 VAL BBB CA 1
ATOM 2370 C C . VAL B 1 64 ? 74.850 -25.344 60.083 1.000 17.397 677 VAL BBB C 1
ATOM 2371 O O . VAL B 1 64 ? 75.030 -24.946 61.252 1.000 18.055 677 VAL BBB O 1
ATOM 2375 N N . GLY B 1 65 ? 74.797 -26.630 59.723 1.000 17.388 678 GLY BBB N 1
ATOM 2376 C CA . GLY B 1 65 ? 74.874 -27.758 60.668 1.000 18.440 678 GLY BBB CA 1
ATOM 2377 C C . GLY B 1 65 ? 76.230 -27.867 61.355 1.000 18.522 678 GLY BBB C 1
ATOM 2378 O O . GLY B 1 65 ? 76.301 -28.617 62.366 1.000 21.222 678 GLY BBB O 1
ATOM 2379 N N . ASP B 1 66 ? 77.257 -27.157 60.869 1.000 19.016 679 ASP BBB N 1
ATOM 2380 C CA . ASP B 1 66 ? 78.633 -27.237 61.429 1.000 19.931 679 ASP BBB CA 1
ATOM 2381 C C . ASP B 1 66 ? 78.906 -26.056 62.361 1.000 21.738 679 ASP BBB C 1
ATOM 2382 O O . ASP B 1 66 ? 80.032 -25.959 62.871 1.000 23.399 679 ASP BBB O 1
ATOM 2387 N N . MET B 1 67 ? 77.927 -25.178 62.586 1.000 20.391 680 MET BBB N 1
ATOM 2388 C CA . MET B 1 67 ? 78.132 -23.963 63.416 1.000 20.593 680 MET BBB CA 1
ATOM 2389 C C . MET B 1 67 ? 76.987 -23.820 64.410 1.000 19.350 680 MET BBB C 1
ATOM 2390 O O . MET B 1 67 ? 75.842 -24.166 64.064 1.000 18.459 680 MET BBB O 1
ATOM 2395 N N . THR B 1 68 ? 77.281 -23.297 65.600 1.000 19.891 681 THR BBB N 1
ATOM 2396 C CA . THR B 1 68 ? 76.229 -22.923 66.577 1.000 19.868 681 THR BBB CA 1
ATOM 2397 C C . THR B 1 68 ? 75.496 -21.670 66.088 1.000 20.089 681 THR BBB C 1
ATOM 2398 O O . THR B 1 68 ? 76.081 -20.877 65.329 1.000 19.483 681 THR BBB O 1
ATOM 2402 N N . LEU B 1 69 ? 74.259 -21.497 66.529 1.000 19.720 682 LEU BBB N 1
ATOM 2403 C CA . LEU B 1 69 ? 73.479 -20.266 66.236 1.000 21.030 682 LEU BBB CA 1
ATOM 2404 C C . LEU B 1 69 ? 74.293 -19.042 66.668 1.000 21.774 682 LEU BBB C 1
ATOM 2405 O O . LEU B 1 69 ? 74.389 -18.079 65.886 1.000 22.146 682 LEU BBB O 1
ATOM 2410 N N . SER B 1 70 ? 74.863 -19.074 67.880 1.000 23.259 683 SER BBB N 1
ATOM 2411 C CA A SER B 1 70 ? 75.628 -17.931 68.446 0.500 23.667 683 SER BBB CA 1
ATOM 2412 C CA B SER B 1 70 ? 75.627 -17.932 68.447 0.500 24.262 683 SER BBB CA 1
ATOM 2413 C C . SER B 1 70 ? 76.822 -17.597 67.546 1.000 23.971 683 SER BBB C 1
ATOM 2414 O O . SER B 1 70 ? 77.053 -16.408 67.292 1.000 24.091 683 SER BBB O 1
ATOM 2419 N N . TYR B 1 71 ? 77.548 -18.615 67.081 1.000 22.485 684 TYR BBB N 1
ATOM 2420 C CA . TYR B 1 71 ? 78.721 -18.414 66.197 1.000 22.387 684 TYR BBB CA 1
ATOM 2421 C C . TYR B 1 71 ? 78.261 -17.696 64.923 1.000 20.389 684 TYR BBB C 1
ATOM 2422 O O . TYR B 1 71 ? 78.905 -16.729 64.514 1.000 20.905 684 TYR BBB O 1
ATOM 2431 N N . ILE B 1 72 ? 77.167 -18.144 64.311 1.000 19.888 685 ILE BBB N 1
ATOM 2432 C CA . ILE B 1 72 ? 76.678 -17.556 63.033 1.000 19.266 685 ILE BBB CA 1
ATOM 2433 C C . ILE B 1 72 ? 76.264 -16.106 63.276 1.000 19.578 685 ILE BBB C 1
ATOM 2434 O O . ILE B 1 72 ? 76.694 -15.234 62.510 1.000 20.428 685 ILE BBB O 1
ATOM 2439 N N . GLN B 1 73 ? 75.471 -15.858 64.319 1.000 20.110 686 GLN BBB N 1
ATOM 2440 C CA . GLN B 1 73 ? 74.830 -14.539 64.529 1.000 21.041 686 GLN BBB CA 1
ATOM 2441 C C . GLN B 1 73 ? 75.862 -13.526 65.042 1.000 22.540 686 GLN BBB C 1
ATOM 2442 O O . GLN B 1 73 ? 75.692 -12.335 64.725 1.000 24.052 686 GLN BBB O 1
ATOM 2448 N N . THR B 1 74 ? 76.889 -13.961 65.783 1.000 22.799 687 THR BBB N 1
ATOM 2449 C CA A THR B 1 74 ? 77.903 -13.019 66.336 0.500 23.931 687 THR BBB CA 1
ATOM 2450 C CA B THR B 1 74 ? 77.949 -13.077 66.349 0.500 23.347 687 THR BBB CA 1
ATOM 2451 C C . THR B 1 74 ? 78.894 -12.609 65.237 1.000 24.005 687 THR BBB C 1
ATOM 2452 O O . THR B 1 74 ? 79.313 -11.436 65.264 1.000 25.141 687 THR BBB O 1
ATOM 2459 N N . ASN B 1 75 ? 79.220 -13.509 64.303 1.000 22.750 688 ASN BBB N 1
ATOM 2460 C CA . ASN B 1 75 ? 80.357 -13.333 63.364 1.000 23.358 688 ASN BBB CA 1
ATOM 2461 C C . ASN B 1 75 ? 79.917 -12.850 61.985 1.000 21.993 688 ASN BBB C 1
ATOM 2462 O O . ASN B 1 75 ? 80.749 -12.230 61.298 1.000 21.962 688 ASN BBB O 1
ATOM 2467 N N . PHE B 1 76 ? 78.698 -13.161 61.551 1.000 20.614 689 PHE BBB N 1
ATOM 2468 C CA . PHE B 1 76 ? 78.298 -12.928 60.145 1.000 19.363 689 PHE BBB CA 1
ATOM 2469 C C . PHE B 1 76 ? 76.998 -12.132 60.084 1.000 17.759 689 PHE BBB C 1
ATOM 2470 O O . PHE B 1 76 ? 76.267 -12.062 61.089 1.000 20.279 689 PHE BBB O 1
ATOM 2478 N N . THR B 1 77 ? 76.752 -11.566 58.911 1.000 17.654 690 THR BBB N 1
ATOM 2479 C CA . THR B 1 77 ? 75.507 -10.854 58.547 1.000 17.467 690 THR BBB CA 1
ATOM 2480 C C . THR B 1 77 ? 75.047 -11.319 57.166 1.000 16.853 690 THR BBB C 1
ATOM 2481 O O . THR B 1 77 ? 75.803 -11.951 56.439 1.000 15.925 690 THR BBB O 1
ATOM 2485 N N . SER B 1 78 ? 73.843 -10.942 56.780 1.000 16.830 691 SER BBB N 1
ATOM 2486 C CA . SER B 1 78 ? 73.426 -11.000 55.368 1.000 17.438 691 SER BBB CA 1
ATOM 2487 C C . SER B 1 78 ? 74.382 -10.110 54.564 1.000 17.390 691 SER BBB C 1
ATOM 2488 O O . SER B 1 78 ? 75.038 -9.217 55.172 1.000 17.969 691 SER BBB O 1
ATOM 2491 N N . LEU B 1 79 ? 74.455 -10.311 53.252 1.000 17.731 692 LEU BBB N 1
ATOM 2492 C CA . LEU B 1 79 ? 75.364 -9.510 52.399 1.000 18.748 692 LEU BBB CA 1
ATOM 2493 C C . LEU B 1 79 ? 75.034 -8.012 52.506 1.000 20.098 692 LEU BBB C 1
ATOM 2494 O O . LEU B 1 79 ? 75.985 -7.215 52.398 1.000 21.634 692 LEU BBB O 1
ATOM 2499 N N . ASN B 1 80 ? 73.774 -7.626 52.725 1.000 19.504 693 ASN BBB N 1
ATOM 2500 C CA . ASN B 1 80 ? 73.378 -6.189 52.833 1.000 20.156 693 ASN BBB CA 1
ATOM 2501 C C . ASN B 1 80 ? 73.623 -5.634 54.247 1.000 20.422 693 ASN BBB C 1
ATOM 2502 O O . ASN B 1 80 ? 73.268 -4.463 54.492 1.000 21.678 693 ASN BBB O 1
ATOM 2507 N N . GLY B 1 81 ? 74.179 -6.420 55.162 1.000 20.131 694 GLY BBB N 1
ATOM 2508 C CA . GLY B 1 81 ? 74.520 -5.966 56.526 1.000 20.489 694 GLY BBB CA 1
ATOM 2509 C C . GLY B 1 81 ? 73.464 -6.288 57.571 1.000 20.347 694 GLY BBB C 1
ATOM 2510 O O . GLY B 1 81 ? 73.772 -6.131 58.761 1.000 21.758 694 GLY BBB O 1
ATOM 2511 N N . GLU B 1 82 ? 72.275 -6.738 57.163 1.000 19.971 695 GLU BBB N 1
ATOM 2512 C CA . GLU B 1 82 ? 71.177 -7.094 58.102 1.000 20.586 695 GLU BBB CA 1
ATOM 2513 C C . GLU B 1 82 ? 71.536 -8.360 58.875 1.000 19.111 695 GLU BBB C 1
ATOM 2514 O O . GLU B 1 82 ? 72.248 -9.237 58.392 1.000 17.593 695 GLU BBB O 1
ATOM 2520 N N . PRO B 1 83 ? 71.040 -8.525 60.116 1.000 18.217 696 PRO BBB N 1
ATOM 2521 C CA . PRO B 1 83 ? 71.268 -9.762 60.858 1.000 18.545 696 PRO BBB CA 1
ATOM 2522 C C . PRO B 1 83 ? 70.636 -10.983 60.172 1.000 17.310 696 PRO BBB C 1
ATOM 2523 O O . PRO B 1 83 ? 69.666 -10.837 59.383 1.000 18.328 696 PRO BBB O 1
ATOM 2527 N N . ILE B 1 84 ? 71.240 -12.145 60.413 1.000 17.621 697 ILE BBB N 1
ATOM 2528 C CA . ILE B 1 84 ? 70.712 -13.465 59.969 1.000 17.820 697 ILE BBB CA 1
ATOM 2529 C C . ILE B 1 84 ? 69.766 -13.931 61.071 1.000 17.663 697 ILE BBB C 1
ATOM 2530 O O . ILE B 1 84 ? 70.212 -14.234 62.168 1.000 18.894 697 ILE BBB O 1
ATOM 2535 N N . PRO B 1 85 ? 68.441 -13.982 60.823 1.000 17.770 698 PRO BBB N 1
ATOM 2536 C CA . PRO B 1 85 ? 67.495 -14.277 61.885 1.000 17.242 698 PRO BBB CA 1
ATOM 2537 C C . PRO B 1 85 ? 67.299 -15.776 62.138 1.000 17.032 698 PRO BBB C 1
ATOM 2538 O O . PRO B 1 85 ? 67.281 -16.548 61.190 1.000 16.685 698 PRO BBB O 1
ATOM 2542 N N . SER B 1 86 ? 67.119 -16.142 63.408 1.000 16.644 699 SER BBB N 1
ATOM 2543 C CA . SER B 1 86 ? 66.631 -17.484 63.807 1.000 17.452 699 SER BBB CA 1
ATOM 2544 C C . SER B 1 86 ? 65.109 -17.532 63.644 1.000 17.665 699 SER BBB C 1
ATOM 2545 O O . SER B 1 86 ? 64.459 -16.456 63.606 1.000 18.356 699 SER BBB O 1
ATOM 2548 N N . LEU B 1 87 ? 64.530 -18.729 63.598 1.000 18.012 700 LEU BBB N 1
ATOM 2549 C CA . LEU B 1 87 ? 63.047 -18.858 63.653 1.000 18.253 700 LEU BBB CA 1
ATOM 2550 C C . LEU B 1 87 ? 62.514 -18.143 64.903 1.000 19.972 700 LEU BBB C 1
ATOM 2551 O O . LEU B 1 87 ? 61.519 -17.410 64.779 1.000 19.865 700 LEU BBB O 1
ATOM 2556 N N . ASP B 1 88 ? 63.171 -18.331 66.050 1.000 22.080 701 ASP BBB N 1
ATOM 2557 C CA . ASP B 1 88 ? 62.770 -17.723 67.347 1.000 24.130 701 ASP BBB CA 1
ATOM 2558 C C . ASP B 1 88 ? 62.739 -16.199 67.172 1.000 22.839 701 ASP BBB C 1
ATOM 2559 O O . ASP B 1 88 ? 61.760 -15.574 67.603 1.000 23.284 701 ASP BBB O 1
ATOM 2564 N N . ASP B 1 89 ? 63.764 -15.617 66.542 1.000 21.316 702 ASP BBB N 1
ATOM 2565 C CA . ASP B 1 89 ? 63.837 -14.153 66.298 1.000 21.328 702 ASP BBB CA 1
ATOM 2566 C C . ASP B 1 89 ? 62.570 -13.703 65.561 1.000 20.644 702 ASP BBB C 1
ATOM 2567 O O . ASP B 1 89 ? 61.972 -12.681 65.960 1.000 20.798 702 ASP BBB O 1
ATOM 2572 N N . VAL B 1 90 ? 62.186 -14.421 64.503 1.000 19.001 703 VAL BBB N 1
ATOM 2573 C CA . VAL B 1 90 ? 61.040 -14.051 63.631 1.000 19.420 703 VAL BBB CA 1
ATOM 2574 C C . VAL B 1 90 ? 59.738 -14.181 64.414 1.000 20.715 703 VAL BBB C 1
ATOM 2575 O O . VAL B 1 90 ? 58.939 -13.244 64.326 1.000 20.236 703 VAL BBB O 1
ATOM 2579 N N . LEU B 1 91 ? 59.525 -15.303 65.109 1.000 20.690 704 LEU BBB N 1
ATOM 2580 C CA . LEU B 1 91 ? 58.215 -15.572 65.747 1.000 22.654 704 LEU BBB CA 1
ATOM 2581 C C . LEU B 1 91 ? 58.014 -14.567 66.881 1.000 25.153 704 LEU BBB C 1
ATOM 2582 O O . LEU B 1 91 ? 56.847 -14.156 67.104 1.000 26.287 704 LEU BBB O 1
ATOM 2587 N N . ASN B 1 92 ? 59.103 -14.181 67.556 1.000 25.962 705 ASN BBB N 1
ATOM 2588 C CA . ASN B 1 92 ? 59.066 -13.255 68.723 1.000 28.690 705 ASN BBB CA 1
ATOM 2589 C C . ASN B 1 92 ? 58.896 -11.807 68.257 1.000 29.000 705 ASN BBB C 1
ATOM 2590 O O . ASN B 1 92 ? 58.372 -10.999 69.052 1.000 32.760 705 ASN BBB O 1
ATOM 2595 N N . HIS B 1 93 ? 59.311 -11.491 67.028 1.000 24.862 706 HIS BBB N 1
ATOM 2596 C CA . HIS B 1 93 ? 59.199 -10.143 66.418 1.000 25.511 706 HIS BBB CA 1
ATOM 2597 C C . HIS B 1 93 ? 57.781 -9.883 65.897 1.000 25.748 706 HIS BBB C 1
ATOM 2598 O O . HIS B 1 93 ? 57.282 -8.775 66.137 1.000 27.574 706 HIS BBB O 1
ATOM 2605 N N . PHE B 1 94 ? 57.166 -10.840 65.192 1.000 26.040 707 PHE BBB N 1
ATOM 2606 C CA . PHE B 1 94 ? 55.895 -10.633 64.441 1.000 27.660 707 PHE BBB CA 1
ATOM 2607 C C . PHE B 1 94 ? 54.672 -11.136 65.224 1.000 32.271 707 PHE BBB C 1
ATOM 2608 O O . PHE B 1 94 ? 53.589 -10.547 65.035 1.000 38.005 707 PHE BBB O 1
ATOM 2616 N N . GLY B 1 95 ? 54.816 -12.207 66.014 1.000 35.126 708 GLY BBB N 1
ATOM 2617 C CA . GLY B 1 95 ? 53.716 -12.873 66.748 1.000 36.716 708 GLY BBB CA 1
ATOM 2618 C C . GLY B 1 95 ? 52.607 -13.396 65.836 1.000 39.570 708 GLY BBB C 1
ATOM 2619 O O . GLY B 1 95 ? 52.924 -14.043 64.800 1.000 37.057 708 GLY BBB O 1
ATOM 2620 N N . THR B 1 96 ? 51.348 -13.114 66.201 1.000 42.609 709 THR BBB N 1
ATOM 2621 C CA . THR B 1 96 ? 50.104 -13.687 65.611 1.000 44.265 709 THR BBB CA 1
ATOM 2622 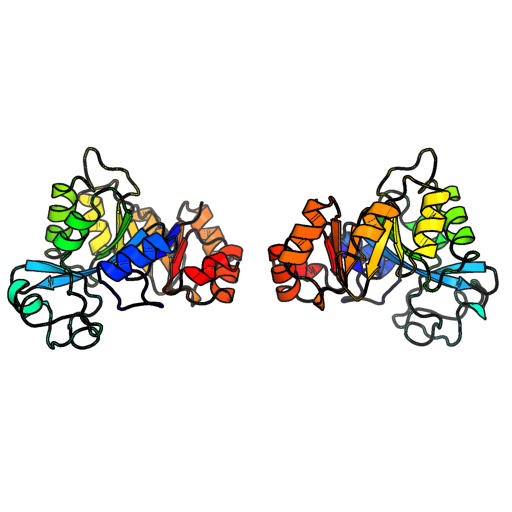C C . THR B 1 96 ? 49.430 -12.684 64.666 1.000 44.537 709 THR BBB C 1
ATOM 2623 O O . THR B 1 96 ? 48.343 -12.998 64.157 1.000 46.088 709 THR BBB O 1
ATOM 2627 N N . LYS B 1 97 ? 50.046 -11.524 64.440 1.000 44.976 710 LYS BBB N 1
ATOM 2628 C CA . LYS B 1 97 ? 49.570 -10.521 63.450 1.000 45.208 710 LYS BBB CA 1
ATOM 2629 C C . LYS B 1 97 ? 49.882 -11.043 62.042 1.000 41.592 710 LYS BBB C 1
ATOM 2630 O O . LYS B 1 97 ? 49.247 -10.584 61.069 1.000 47.641 710 LYS BBB O 1
ATOM 2636 N N . VAL B 1 98 ? 50.823 -11.985 61.950 1.000 33.008 711 VAL BBB N 1
ATOM 2637 C CA . VAL B 1 98 ? 51.475 -12.398 60.680 1.000 27.989 711 VAL BBB CA 1
ATOM 2638 C C . VAL B 1 98 ? 51.250 -13.898 60.485 1.000 22.941 711 VAL BBB C 1
ATOM 2639 O O . VAL B 1 98 ? 51.182 -14.621 61.495 1.000 22.560 711 VAL BBB O 1
ATOM 2643 N N . LYS B 1 99 ? 51.081 -14.319 59.231 1.000 21.130 712 LYS BBB N 1
ATOM 2644 C CA . LYS B 1 99 ? 50.857 -15.736 58.851 1.000 19.991 712 LYS BBB CA 1
ATOM 2645 C C . LYS B 1 99 ? 52.116 -16.259 58.160 1.000 18.837 712 LYS BBB C 1
ATOM 2646 O O . LYS B 1 99 ? 52.729 -15.509 57.365 1.000 18.611 712 LYS BBB O 1
ATOM 2652 N N . TYR B 1 100 ? 52.501 -17.482 58.498 1.000 17.643 713 TYR BBB N 1
ATOM 2653 C CA . TYR B 1 100 ? 53.767 -18.108 58.068 1.000 17.417 713 TYR BBB CA 1
ATOM 2654 C C . TYR B 1 100 ? 53.490 -19.306 57.163 1.000 17.149 713 TYR BBB C 1
ATOM 2655 O O . TYR B 1 100 ? 52.632 -20.137 57.482 1.000 15.478 713 TYR BBB O 1
ATOM 2664 N N . TYR B 1 101 ? 54.247 -19.397 56.074 1.000 15.530 714 TYR BBB N 1
ATOM 2665 C CA . TYR B 1 101 ? 54.230 -20.512 55.092 1.000 15.470 714 TYR BBB CA 1
ATOM 2666 C C . TYR B 1 101 ? 55.608 -21.174 55.198 1.000 15.449 714 TYR BBB C 1
ATOM 2667 O O . TYR B 1 101 ? 56.549 -20.582 54.688 1.000 15.698 714 TYR BBB O 1
ATOM 2676 N N . ILE B 1 102 ? 55.742 -22.256 55.969 1.000 14.303 715 ILE BBB N 1
ATOM 2677 C CA . ILE B 1 102 ? 57.067 -22.784 56.423 1.000 15.160 715 ILE BBB CA 1
ATOM 2678 C C . ILE B 1 102 ? 57.410 -24.060 55.637 1.000 15.453 715 ILE BBB C 1
ATOM 2679 O O . ILE B 1 102 ? 56.592 -24.980 55.635 1.000 15.411 715 ILE BBB O 1
ATOM 2684 N N . GLU B 1 103 ? 58.600 -24.131 55.040 1.000 16.761 716 GLU BBB N 1
ATOM 2685 C CA . GLU B 1 103 ? 59.065 -25.348 54.323 1.000 17.589 716 GLU BBB CA 1
ATOM 2686 C C . GLU B 1 103 ? 59.812 -26.298 55.264 1.000 17.922 716 GLU BBB C 1
ATOM 2687 O O . GLU B 1 103 ? 60.664 -25.835 56.055 1.000 18.785 716 GLU BBB O 1
ATOM 2693 N N . THR B 1 104 ? 59.489 -27.593 55.195 1.000 18.174 717 THR BBB N 1
ATOM 2694 C CA . THR B 1 104 ? 60.278 -28.651 55.873 1.000 19.928 717 THR BBB CA 1
ATOM 2695 C C . THR B 1 104 ? 61.210 -29.299 54.848 1.000 21.061 717 THR BBB C 1
ATOM 2696 O O . THR B 1 104 ? 60.893 -29.318 53.658 1.000 21.147 717 THR BBB O 1
ATOM 2700 N N . LYS B 1 105 ? 62.313 -29.856 55.342 1.000 20.833 718 LYS BBB N 1
ATOM 2701 C CA . LYS B 1 105 ? 63.417 -30.430 54.528 1.000 21.457 718 LYS BBB CA 1
ATOM 2702 C C . LYS B 1 105 ? 62.956 -31.647 53.709 1.000 21.057 718 LYS BBB C 1
ATOM 2703 O O . LYS B 1 105 ? 62.167 -32.485 54.214 1.000 20.372 718 LYS BBB O 1
ATOM 2709 N N . ARG B 1 106 ? 63.473 -31.740 52.480 1.000 20.965 719 ARG BBB N 1
ATOM 2710 C CA . ARG B 1 106 ? 63.493 -32.964 51.638 1.000 22.520 719 ARG BBB CA 1
ATOM 2711 C C . ARG B 1 106 ? 64.965 -33.333 51.455 1.000 21.461 719 ARG BBB C 1
ATOM 2712 O O . ARG B 1 106 ? 65.751 -32.470 51.082 1.000 21.670 719 ARG BBB O 1
ATOM 2720 N N . PRO B 1 107 ? 65.400 -34.582 51.728 1.000 21.809 720 PRO BBB N 1
ATOM 2721 C CA . PRO B 1 107 ? 64.523 -35.640 52.217 1.000 21.952 720 PRO BBB CA 1
ATOM 2722 C C . PRO B 1 107 ? 64.113 -35.410 53.676 1.000 21.245 720 PRO BBB C 1
ATOM 2723 O O . PRO B 1 107 ? 64.758 -34.656 54.389 1.000 20.539 720 PRO BBB O 1
ATOM 2727 N N . PHE B 1 108 ? 63.077 -36.129 54.094 1.000 20.602 721 PHE BBB N 1
ATOM 2728 C CA . PHE B 1 108 ? 62.488 -36.052 55.455 1.000 22.177 721 PHE BBB CA 1
ATOM 2729 C C . PHE B 1 108 ? 63.593 -36.124 56.516 1.000 23.167 721 PHE BBB C 1
ATOM 2730 O O . PHE B 1 108 ? 64.404 -37.089 56.502 1.000 22.431 721 PHE BBB O 1
ATOM 2738 N N . ASP B 1 109 ? 63.627 -35.123 57.401 1.000 23.051 722 ASP BBB N 1
ATOM 2739 C CA . ASP B 1 109 ? 64.526 -35.070 58.583 1.000 23.769 722 ASP BBB CA 1
ATOM 2740 C C . ASP B 1 109 ? 63.651 -35.029 59.837 1.000 26.138 722 ASP BBB C 1
ATOM 2741 O O . ASP B 1 109 ? 63.162 -33.940 60.170 1.000 23.057 722 ASP BBB O 1
ATOM 2746 N N . ALA B 1 110 ? 63.485 -36.168 60.514 1.000 25.844 723 ALA BBB N 1
ATOM 2747 C CA . ALA B 1 110 ? 62.659 -36.308 61.739 1.0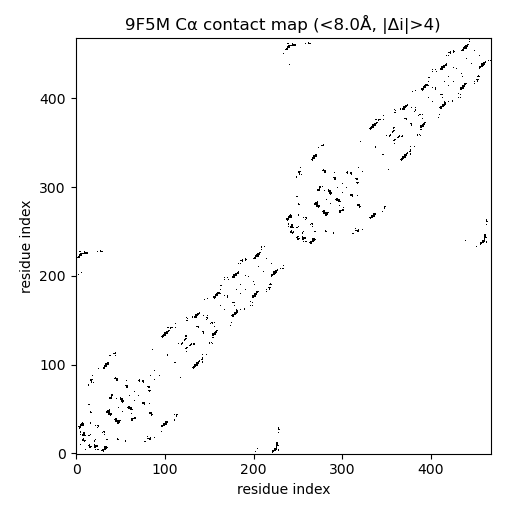00 28.405 723 ALA BBB CA 1
ATOM 2748 C C . ALA B 1 110 ? 63.114 -35.320 62.827 1.000 29.080 723 ALA BBB C 1
ATOM 2749 O O . ALA B 1 110 ? 62.236 -34.703 63.477 1.000 27.070 723 ALA BBB O 1
ATOM 2751 N N . ASN B 1 111 ? 64.426 -35.136 63.019 1.000 32.490 724 ASN BBB N 1
ATOM 2752 C CA . ASN B 1 111 ? 64.977 -34.202 64.042 1.000 34.042 724 ASN BBB CA 1
ATOM 2753 C C . ASN B 1 111 ? 64.512 -32.771 63.754 1.000 30.736 724 ASN BBB C 1
ATOM 2754 O O . ASN B 1 111 ? 64.134 -32.058 64.698 1.000 29.579 724 ASN BBB O 1
ATOM 2759 N N . MET B 1 112 ? 64.571 -32.363 62.489 1.000 26.907 725 MET BBB N 1
ATOM 2760 C CA A MET B 1 112 ? 64.217 -30.979 62.068 0.500 27.940 725 MET BBB CA 1
ATOM 2761 C CA B MET B 1 112 ? 64.201 -31.002 62.045 0.500 26.988 725 MET BBB CA 1
ATOM 2762 C C . MET B 1 112 ? 62.708 -30.767 62.274 1.000 25.443 725 MET BBB C 1
ATOM 2763 O O . MET B 1 112 ? 62.340 -29.700 62.769 1.000 25.354 725 MET BBB O 1
ATOM 2772 N N . ASP B 1 113 ? 61.885 -31.745 61.902 1.000 25.361 726 ASP BBB N 1
ATOM 2773 C CA . ASP B 1 113 ? 60.410 -31.629 62.032 1.000 22.731 726 ASP BBB CA 1
ATOM 2774 C C . ASP B 1 113 ? 60.057 -31.561 63.525 1.000 22.380 726 ASP BBB C 1
ATOM 2775 O O . ASP B 1 113 ? 59.234 -30.697 63.909 1.000 20.146 726 ASP BBB O 1
ATOM 2780 N N . ARG B 1 114 ? 60.712 -32.382 64.349 1.000 21.884 727 ARG BBB N 1
ATOM 2781 C CA . ARG B 1 114 ? 60.509 -32.390 65.822 1.000 25.982 727 ARG BBB CA 1
ATOM 2782 C C . ARG B 1 114 ? 60.800 -30.989 66.379 1.000 24.311 727 ARG BBB C 1
ATOM 2783 O O . ARG B 1 114 ? 59.963 -30.465 67.130 1.000 22.819 727 ARG BBB O 1
ATOM 2791 N N . GLU B 1 115 ? 61.941 -30.390 66.022 1.000 23.965 728 GLU BBB N 1
ATOM 2792 C CA . GLU B 1 115 ? 62.346 -29.061 66.544 1.000 24.398 728 GLU BBB CA 1
ATOM 2793 C C . GLU B 1 115 ? 61.338 -28.008 66.068 1.000 20.558 728 GLU BBB C 1
ATOM 2794 O O . GLU B 1 115 ? 60.989 -27.126 66.860 1.000 21.841 728 GLU BBB O 1
ATOM 2800 N N . LEU B 1 116 ? 60.911 -28.071 64.806 1.000 19.522 729 LEU BBB N 1
ATOM 2801 C CA . LEU B 1 116 ? 59.967 -27.075 64.254 1.000 18.479 729 LEU BBB CA 1
ATOM 2802 C C . LEU B 1 116 ? 58.636 -27.177 65.001 1.000 18.065 729 LEU BBB C 1
ATOM 2803 O O . LEU B 1 116 ? 58.136 -26.135 65.424 1.000 18.210 729 LEU BBB O 1
ATOM 2808 N N . LEU B 1 117 ? 58.093 -28.387 65.163 1.000 19.188 730 LEU BBB N 1
ATOM 2809 C CA . LEU B 1 117 ? 56.784 -28.564 65.834 1.000 19.148 730 LEU BBB CA 1
ATOM 2810 C C . LEU B 1 117 ? 56.882 -28.132 67.304 1.000 20.397 730 LEU BBB C 1
ATOM 2811 O O . LEU B 1 117 ? 55.939 -27.467 67.777 1.000 21.022 730 LEU BBB O 1
ATOM 2816 N N . THR B 1 118 ? 57.986 -28.435 67.991 1.000 21.157 731 THR BBB N 1
ATOM 2817 C CA . THR B 1 118 ? 58.208 -28.021 69.403 1.000 22.445 731 THR BBB CA 1
ATOM 2818 C C . THR B 1 118 ? 58.135 -26.494 69.489 1.000 22.421 731 THR BBB C 1
ATOM 2819 O O . THR B 1 118 ? 57.457 -25.961 70.392 1.000 22.995 731 THR BBB O 1
ATOM 2823 N N . GLN B 1 119 ? 58.808 -25.803 68.574 1.000 21.632 732 GLN BBB N 1
ATOM 2824 C CA . GLN B 1 119 ? 58.896 -24.327 68.585 1.000 22.052 732 GLN BBB CA 1
ATOM 2825 C C . GLN B 1 119 ? 57.531 -23.713 68.265 1.000 21.227 732 GLN BBB C 1
ATOM 2826 O O . GLN B 1 119 ? 57.150 -22.753 68.936 1.000 20.461 732 GLN BBB O 1
ATOM 2832 N N . LEU B 1 120 ? 56.840 -24.223 67.247 1.000 18.903 733 LEU BBB N 1
ATOM 2833 C CA . LEU B 1 120 ? 55.507 -23.687 66.863 1.000 19.303 733 LEU BBB CA 1
ATOM 2834 C C . LEU B 1 120 ? 54.527 -23.912 68.017 1.000 18.951 733 LEU BBB C 1
ATOM 2835 O O . LEU B 1 120 ? 53.771 -22.965 68.349 1.000 20.481 733 LEU BBB O 1
ATOM 2840 N N . LYS B 1 121 ? 54.553 -25.100 68.605 1.000 18.712 734 LYS BBB N 1
ATOM 2841 C CA . LYS B 1 121 ? 53.644 -25.470 69.729 1.000 21.442 734 LYS BBB CA 1
ATOM 2842 C C . LYS B 1 121 ? 53.911 -24.506 70.898 1.000 21.272 734 LYS BBB C 1
ATOM 2843 O O . LYS B 1 121 ? 52.938 -24.020 71.506 1.000 21.365 734 LYS BBB O 1
ATOM 2849 N N . ALA B 1 122 ? 55.172 -24.216 71.225 1.000 20.688 735 ALA BBB N 1
ATOM 2850 C CA . ALA B 1 122 ? 55.520 -23.376 72.396 1.000 21.563 735 ALA BBB CA 1
ATOM 2851 C C . ALA B 1 122 ? 54.993 -21.950 72.197 1.000 21.610 735 ALA BBB C 1
ATOM 2852 O O . ALA B 1 122 ? 54.576 -21.305 73.176 1.000 20.774 735 ALA BBB O 1
ATOM 2854 N N . LYS B 1 123 ? 54.976 -21.456 70.960 1.000 21.267 736 LYS BBB N 1
ATOM 2855 C CA . LYS B 1 123 ? 54.438 -20.111 70.652 1.000 23.230 736 LYS BBB CA 1
ATOM 2856 C C . LYS B 1 123 ? 52.905 -20.127 70.587 1.000 20.968 736 LYS BBB C 1
ATOM 2857 O O . LYS B 1 123 ? 52.341 -19.035 70.491 1.000 22.579 736 LYS BBB O 1
ATOM 2863 N N . GLY B 1 124 ? 52.265 -21.300 70.605 1.000 20.281 737 GLY BBB N 1
ATOM 2864 C CA . GLY B 1 124 ? 50.807 -21.423 70.430 1.000 19.735 737 GLY BBB CA 1
ATOM 2865 C C . GLY B 1 124 ? 50.353 -21.199 68.985 1.000 20.610 737 GLY BBB C 1
ATOM 2866 O O . GLY B 1 124 ? 49.165 -20.871 68.774 1.000 20.645 737 GLY BBB O 1
ATOM 2867 N N . LEU B 1 125 ? 51.230 -21.380 67.997 1.000 19.323 738 LEU BBB N 1
ATOM 2868 C CA . LEU B 1 125 ? 50.865 -21.245 66.558 1.000 20.514 738 LEU BBB CA 1
ATOM 2869 C C . LEU B 1 125 ? 50.283 -22.549 65.991 1.000 20.552 738 LEU BBB C 1
ATOM 2870 O O . LEU B 1 125 ? 49.698 -22.487 64.880 1.000 21.261 738 LEU BBB O 1
ATOM 2875 N N . ILE B 1 126 ? 50.463 -23.683 66.672 1.000 20.137 739 ILE BBB N 1
ATOM 2876 C CA . ILE B 1 126 ? 49.821 -24.982 66.331 1.000 19.838 739 ILE BBB CA 1
ATOM 2877 C C . ILE B 1 126 ? 49.307 -25.624 67.621 1.000 21.048 739 ILE BBB C 1
ATOM 2878 O O . ILE B 1 126 ? 49.730 -25.205 68.735 1.000 20.601 739 ILE BBB O 1
ATOM 2883 N N . GLY B 1 127 ? 48.430 -26.612 67.470 1.000 20.887 740 GLY BBB N 1
ATOM 2884 C CA . GLY B 1 127 ? 47.883 -27.387 68.595 1.000 21.272 740 GLY BBB CA 1
ATOM 2885 C C . GLY B 1 127 ? 46.730 -26.649 69.245 1.000 21.533 740 GLY BBB C 1
ATOM 2886 O O . GLY B 1 127 ? 46.266 -25.622 68.702 1.000 19.924 740 GLY BBB O 1
ATOM 2887 N N . ILE B 1 128 ? 46.263 -27.173 70.372 1.000 23.081 741 ILE BBB N 1
ATOM 2888 C CA A ILE B 1 128 ? 45.050 -26.641 71.057 0.500 23.649 741 ILE BBB CA 1
ATOM 2889 C CA B ILE B 1 128 ? 45.068 -26.644 71.097 0.500 24.388 741 ILE BBB CA 1
ATOM 2890 C C . ILE B 1 128 ? 45.234 -25.132 71.286 1.000 23.804 741 ILE BBB C 1
ATOM 2891 O O . ILE B 1 128 ? 46.337 -24.715 71.682 1.000 24.216 741 ILE BBB O 1
ATOM 2900 N N . GLY B 1 129 ? 44.183 -24.355 70.997 1.000 23.271 742 GLY BBB N 1
ATOM 2901 C CA . GLY B 1 129 ? 44.164 -22.894 71.181 1.000 23.369 742 GLY BBB CA 1
ATOM 2902 C C . GLY B 1 129 ? 44.639 -22.121 69.963 1.000 22.103 742 GLY BBB C 1
ATOM 2903 O O . GLY B 1 129 ? 44.409 -20.895 69.916 1.000 21.620 742 GLY BBB O 1
ATOM 2904 N N . SER B 1 130 ? 45.316 -22.772 69.011 1.000 21.328 743 SER BBB N 1
ATOM 2905 C CA . SER B 1 130 ? 45.862 -22.088 67.815 1.000 21.471 743 SER BBB CA 1
ATOM 2906 C C . SER B 1 130 ? 44.723 -21.721 66.862 1.000 22.893 743 SER BBB C 1
ATOM 2907 O O . SER B 1 130 ? 43.608 -22.259 67.033 1.000 23.211 743 SER BBB O 1
ATOM 2910 N N . GLU B 1 131 ? 45.002 -20.811 65.930 1.000 23.607 744 GLU BBB N 1
ATOM 2911 C CA . GLU B 1 131 ? 44.087 -20.381 64.843 1.000 25.767 744 GLU BBB CA 1
ATOM 2912 C C . GLU B 1 131 ? 44.492 -21.113 63.565 1.000 24.785 744 GLU BBB C 1
ATOM 2913 O O . GLU B 1 131 ? 45.646 -20.961 63.143 1.000 22.363 744 GLU BBB O 1
ATOM 2919 N N . ARG B 1 132 ? 43.602 -21.920 62.994 1.000 23.024 745 ARG BBB N 1
ATOM 2920 C CA . ARG B 1 132 ? 43.881 -22.617 61.716 1.000 23.652 745 ARG BBB CA 1
ATOM 2921 C C . ARG B 1 132 ? 44.221 -21.555 60.660 1.000 23.825 745 ARG BBB C 1
ATOM 2922 O O . ARG B 1 132 ? 43.570 -20.482 60.656 1.000 23.605 745 ARG BBB O 1
ATOM 2930 N N . PHE B 1 133 ? 45.249 -21.834 59.855 1.000 21.471 746 PHE BBB N 1
ATOM 2931 C CA . PHE B 1 133 ? 45.793 -21.008 58.741 1.000 20.596 746 PHE BBB CA 1
ATOM 2932 C C . PHE B 1 133 ? 46.781 -19.940 59.237 1.000 20.651 746 PHE BBB C 1
ATOM 2933 O O . PHE B 1 133 ? 47.342 -19.244 58.379 1.000 19.844 746 PHE BBB O 1
ATOM 2941 N N . GLN B 1 134 ? 47.072 -19.854 60.535 1.000 19.640 747 GLN BBB N 1
ATOM 2942 C CA . GLN B 1 134 ? 48.179 -18.994 61.029 1.000 21.294 747 GLN BBB CA 1
ATOM 2943 C C . GLN B 1 134 ? 49.498 -19.515 60.456 1.000 19.278 747 GLN BBB C 1
ATOM 2944 O O . GLN B 1 134 ? 50.404 -18.703 60.203 1.000 18.187 747 GLN BBB O 1
ATOM 2950 N N . VAL B 1 135 ? 49.593 -20.834 60.303 1.000 18.777 748 VAL BBB N 1
ATOM 2951 C CA . VAL B 1 135 ? 50.776 -21.557 59.759 1.000 18.561 748 VAL BBB CA 1
ATOM 2952 C C . VAL B 1 135 ? 50.288 -22.529 58.682 1.000 18.008 748 VAL BBB C 1
ATOM 2953 O O . VAL B 1 135 ? 49.360 -23.298 58.951 1.000 18.123 748 VAL BBB O 1
ATOM 2957 N N . ILE B 1 136 ? 50.904 -22.487 57.506 1.000 16.032 749 ILE BBB N 1
ATOM 2958 C CA . ILE B 1 136 ? 50.828 -23.547 56.462 1.000 16.101 749 ILE BBB CA 1
ATOM 2959 C C . ILE B 1 136 ? 52.218 -24.174 56.414 1.000 15.345 749 ILE BBB C 1
ATOM 2960 O O . ILE B 1 136 ? 53.205 -23.404 56.425 1.000 15.816 749 ILE BBB O 1
ATOM 2965 N N . ILE B 1 137 ? 52.300 -25.501 56.331 1.000 14.604 750 ILE BBB N 1
ATOM 2966 C CA . ILE B 1 137 ? 53.604 -26.199 56.195 1.000 15.945 750 ILE BBB CA 1
ATOM 2967 C C . ILE B 1 137 ? 53.638 -26.849 54.815 1.000 15.957 750 ILE BBB C 1
ATOM 2968 O O . ILE B 1 137 ? 52.641 -27.483 54.410 1.000 16.205 750 ILE BBB O 1
ATOM 2973 N N . GLN B 1 138 ? 54.745 -26.650 54.113 1.000 16.242 751 GLN BBB N 1
ATOM 2974 C CA . GLN B 1 138 ? 54.962 -27.188 52.758 1.000 16.118 751 GLN BBB CA 1
ATOM 2975 C C . GLN B 1 138 ? 56.205 -28.065 52.777 1.000 15.924 751 GLN BBB C 1
ATOM 2976 O O . GLN B 1 138 ? 57.140 -27.784 53.543 1.000 15.855 751 GLN BBB O 1
ATOM 2982 N N . SER B 1 139 ? 56.259 -29.035 51.873 1.000 15.875 752 SER BBB N 1
ATOM 2983 C CA . SER B 1 139 ? 57.469 -29.854 51.674 1.000 16.354 752 SER BBB CA 1
ATOM 2984 C C . SER B 1 139 ? 57.409 -30.518 50.308 1.000 16.508 752 SER BBB C 1
ATOM 2985 O O . SER B 1 139 ? 56.290 -30.878 49.885 1.000 15.946 752 SER BBB O 1
ATOM 2988 N N . PHE B 1 140 ? 58.575 -30.793 49.729 1.000 17.086 753 PHE BBB N 1
ATOM 2989 C CA . PHE B 1 140 ? 58.721 -31.750 48.608 1.000 18.450 753 PHE BBB CA 1
ATOM 2990 C C . PHE B 1 140 ? 58.652 -33.194 49.114 1.000 18.376 753 PHE BBB C 1
ATOM 2991 O O . PHE B 1 140 ? 58.455 -34.089 48.262 1.000 19.741 753 PHE BBB O 1
ATOM 2999 N N . ALA B 1 141 ? 58.816 -33.426 50.419 1.000 18.125 754 ALA BBB N 1
ATOM 3000 C CA . ALA B 1 141 ? 58.875 -34.775 51.037 1.000 18.603 754 ALA BBB CA 1
ATOM 3001 C C . ALA B 1 141 ? 57.494 -35.159 51.575 1.000 19.627 754 ALA BBB C 1
ATOM 3002 O O . ALA B 1 141 ? 57.108 -34.626 52.626 1.000 19.202 754 ALA BBB O 1
ATOM 3004 N N . ARG B 1 142 ? 56.798 -36.065 50.891 1.000 21.115 755 ARG BBB N 1
ATOM 3005 C CA . ARG B 1 142 ? 55.481 -36.581 51.337 1.000 23.511 755 ARG BBB CA 1
ATOM 3006 C C . ARG B 1 142 ? 55.637 -37.105 52.758 1.000 22.680 755 ARG BBB C 1
ATOM 3007 O O . ARG B 1 142 ? 54.733 -36.898 53.558 1.000 20.824 755 ARG BBB O 1
ATOM 3015 N N . GLU B 1 143 ? 56.773 -37.743 53.047 1.000 21.722 756 GLU BBB N 1
ATOM 3016 C CA . GLU B 1 143 ? 57.039 -38.402 54.352 1.000 23.284 756 GLU BBB CA 1
ATOM 3017 C C . GLU B 1 143 ? 57.027 -37.352 55.465 1.000 20.695 756 GLU BBB C 1
ATOM 3018 O O . GLU B 1 143 ? 56.540 -37.650 56.571 1.000 22.039 756 GLU BBB O 1
ATOM 3024 N N . SER B 1 144 ? 57.539 -36.148 55.205 1.000 19.865 757 SER BBB N 1
ATOM 3025 C CA . SER B 1 144 ? 57.539 -35.061 56.216 1.000 19.113 757 SER BBB CA 1
ATOM 3026 C C . SER B 1 144 ? 56.097 -34.614 56.488 1.000 17.369 757 SER BBB C 1
ATOM 3027 O O . SER B 1 144 ? 55.718 -34.454 57.665 1.000 18.874 757 SER BBB O 1
ATOM 3030 N N . LEU B 1 145 ? 55.317 -34.423 55.433 1.000 17.396 758 LEU BBB N 1
ATOM 3031 C CA . LEU B 1 145 ? 53.918 -33.938 55.550 1.000 17.218 758 LEU BBB CA 1
ATOM 3032 C C . LEU B 1 145 ? 53.069 -34.992 56.280 1.000 17.957 758 LEU BBB C 1
ATOM 3033 O O . LEU B 1 145 ? 52.240 -34.606 57.098 1.000 18.762 758 LEU BBB O 1
ATOM 3038 N N . ILE B 1 146 ? 53.263 -36.273 55.974 1.000 18.631 759 ILE BBB N 1
ATOM 3039 C CA . ILE B 1 146 ? 52.539 -37.375 56.671 1.000 19.934 759 ILE BBB CA 1
ATOM 3040 C C . ILE B 1 146 ? 52.929 -37.363 58.152 1.000 19.826 759 ILE BBB C 1
ATOM 3041 O O . ILE B 1 146 ? 52.018 -37.480 58.982 1.000 21.948 759 ILE BBB O 1
ATOM 3046 N N . ASN B 1 147 ? 54.223 -37.226 58.468 1.000 20.646 760 ASN BBB N 1
ATOM 3047 C CA . ASN B 1 147 ? 54.736 -37.152 59.863 1.000 22.219 760 ASN BBB CA 1
ATOM 3048 C C . ASN B 1 147 ? 53.996 -36.028 60.591 1.000 21.653 760 ASN BBB C 1
ATOM 3049 O O . ASN B 1 147 ? 53.534 -36.253 61.712 1.000 21.718 760 ASN BBB O 1
ATOM 3054 N N . ILE B 1 148 ? 53.851 -34.860 59.961 1.000 20.356 761 ILE BBB N 1
ATOM 3055 C CA . ILE B 1 148 ? 53.237 -33.682 60.639 1.000 20.667 761 ILE BBB CA 1
ATOM 3056 C C . ILE B 1 148 ? 51.735 -33.928 60.820 1.000 20.600 761 ILE BBB C 1
ATOM 3057 O O . ILE B 1 148 ? 51.207 -33.650 61.912 1.000 21.619 761 ILE BBB O 1
ATOM 3062 N N . HIS B 1 149 ? 51.080 -34.477 59.804 1.000 21.278 762 HIS BBB N 1
ATOM 3063 C CA . HIS B 1 149 ? 49.612 -34.707 59.792 1.000 21.424 762 HIS BBB CA 1
ATOM 3064 C C . HIS B 1 149 ? 49.246 -35.734 60.866 1.000 23.493 762 HIS BBB C 1
ATOM 3065 O O . HIS B 1 149 ? 48.131 -35.632 61.422 1.000 24.593 762 HIS BBB O 1
ATOM 3072 N N . ASN B 1 150 ? 50.155 -36.673 61.146 1.000 24.680 763 ASN BBB N 1
ATOM 3073 C CA . ASN B 1 150 ? 49.971 -37.723 62.187 1.000 26.405 763 ASN BBB CA 1
ATOM 3074 C C . ASN B 1 150 ? 49.925 -37.052 63.565 1.000 27.361 763 ASN BBB C 1
ATOM 3075 O O . ASN B 1 150 ? 49.228 -37.586 64.449 1.000 28.992 763 ASN BBB O 1
ATOM 3080 N N . GLN B 1 151 ? 50.620 -35.922 63.748 1.000 24.796 764 GLN BBB N 1
ATOM 3081 C CA . GLN B 1 151 ? 50.818 -35.296 65.088 1.000 24.653 764 GLN BBB CA 1
ATOM 3082 C C . GLN B 1 151 ? 49.879 -34.097 65.282 1.000 24.148 764 GLN BBB C 1
ATOM 3083 O O . GLN B 1 151 ? 49.448 -33.852 66.431 1.000 25.050 764 GLN BBB O 1
ATOM 3089 N N . PHE B 1 152 ? 49.624 -33.335 64.219 1.000 23.110 765 PHE BBB N 1
ATOM 3090 C CA . PHE B 1 152 ? 48.856 -32.067 64.246 1.000 22.227 765 PHE BBB CA 1
ATOM 3091 C C . PHE B 1 152 ? 47.983 -32.022 62.992 1.000 22.278 765 PHE BBB C 1
ATOM 3092 O O . PHE B 1 152 ? 48.333 -31.328 62.013 1.000 21.701 765 PHE BBB O 1
ATOM 3100 N N . SER B 1 153 ? 46.867 -32.758 63.020 1.000 21.594 766 SER BBB N 1
ATOM 3101 C CA . SER B 1 153 ? 45.984 -33.001 61.854 1.000 23.456 766 SER BBB CA 1
ATOM 3102 C C . SER B 1 153 ? 45.348 -31.704 61.334 1.000 22.318 766 SER BBB C 1
ATOM 3103 O O . SER B 1 153 ? 44.874 -31.716 60.189 1.000 25.234 766 SER BBB O 1
ATOM 3106 N N . ASN B 1 154 ? 45.335 -30.622 62.118 1.000 22.124 767 ASN BBB N 1
ATOM 3107 C CA . ASN B 1 154 ? 44.624 -29.368 61.762 1.000 22.800 767 ASN BBB CA 1
ATOM 3108 C C . ASN B 1 154 ? 45.549 -28.404 60.994 1.000 22.184 767 ASN BBB C 1
ATOM 3109 O O . ASN B 1 154 ? 45.034 -27.419 60.454 1.000 24.635 767 ASN BBB O 1
ATOM 3114 N N . ILE B 1 155 ? 46.859 -28.658 60.919 1.000 19.875 768 ILE BBB N 1
ATOM 3115 C CA . ILE B 1 155 ? 47.766 -27.749 60.147 1.000 18.770 768 ILE BBB CA 1
ATOM 3116 C C . ILE B 1 155 ? 47.519 -27.967 58.654 1.000 18.123 768 ILE BBB C 1
ATOM 3117 O O . ILE B 1 155 ? 47.620 -29.092 58.171 1.000 18.962 768 ILE BBB O 1
ATOM 3122 N N . PRO B 1 156 ? 47.158 -26.919 57.880 1.000 17.709 769 PRO BBB N 1
ATOM 3123 C CA . PRO B 1 156 ? 47.035 -27.037 56.426 1.000 17.161 769 PRO BBB CA 1
ATOM 3124 C C . PRO B 1 156 ? 48.400 -27.384 55.824 1.000 17.154 769 PRO BBB C 1
ATOM 3125 O O . PRO B 1 156 ? 49.390 -26.746 56.206 1.000 17.338 769 PRO BBB O 1
ATOM 3129 N N . LEU B 1 157 ? 48.430 -28.373 54.930 1.000 17.231 770 LEU BBB N 1
ATOM 3130 C CA . LEU B 1 157 ? 49.689 -28.889 54.335 1.000 16.531 770 LEU BBB CA 1
ATOM 3131 C C . LEU B 1 157 ? 49.673 -28.699 52.821 1.000 17.606 770 LEU BBB C 1
ATOM 3132 O O . LEU B 1 157 ? 48.639 -28.958 52.198 1.000 17.752 770 LEU BBB O 1
ATOM 3137 N N . ALA B 1 158 ? 50.785 -28.205 52.272 1.000 17.024 771 ALA BBB N 1
ATOM 3138 C CA . ALA B 1 158 ? 50.989 -27.957 50.833 1.000 16.710 771 ALA BBB CA 1
ATOM 3139 C C . ALA B 1 158 ? 52.078 -28.907 50.326 1.000 18.161 771 ALA BBB C 1
ATOM 3140 O O . ALA B 1 158 ? 53.195 -28.892 50.857 1.000 16.919 771 ALA BBB O 1
ATOM 3142 N N . TYR B 1 159 ? 51.773 -29.667 49.280 1.000 17.380 772 TYR BBB N 1
ATOM 3143 C CA . TYR B 1 159 ? 52.697 -30.644 48.663 1.000 17.716 772 TYR BBB CA 1
ATOM 3144 C C . TYR B 1 159 ? 53.430 -29.951 47.517 1.000 17.240 772 TYR BBB C 1
ATOM 3145 O O . TYR B 1 159 ? 52.812 -29.664 46.485 1.000 18.049 772 TYR BBB O 1
ATOM 3154 N N . LEU B 1 160 ? 54.712 -29.655 47.719 1.000 17.407 773 LEU BBB N 1
ATOM 3155 C CA . LEU B 1 160 ? 55.569 -29.039 46.680 1.000 16.753 773 LEU BBB CA 1
ATOM 3156 C C . LEU B 1 160 ? 55.911 -30.102 45.634 1.000 18.485 773 LEU BBB C 1
ATOM 3157 O O . LEU B 1 160 ? 56.260 -31.234 46.012 1.000 18.226 773 LEU BBB O 1
ATOM 3162 N N . THR B 1 161 ? 55.842 -29.752 44.355 1.000 19.289 774 THR BBB N 1
ATOM 3163 C CA . THR B 1 161 ? 56.087 -30.713 43.260 1.000 20.525 774 THR BBB CA 1
ATOM 3164 C C . THR B 1 161 ? 56.671 -29.978 42.053 1.000 22.130 774 THR BBB C 1
ATOM 3165 O O . THR B 1 161 ? 56.322 -28.809 41.840 1.000 22.583 774 THR BBB O 1
ATOM 3169 N N . SER B 1 162 ? 57.590 -30.640 41.346 1.000 24.455 775 SER BBB N 1
ATOM 3170 C CA . SER B 1 162 ? 58.206 -30.149 40.089 1.000 27.501 775 SER BBB CA 1
ATOM 3171 C C . SER B 1 162 ? 57.436 -30.700 38.887 1.000 29.080 775 SER BBB C 1
ATOM 3172 O O . SER B 1 162 ? 57.772 -30.329 37.758 1.000 33.730 775 SER BBB O 1
ATOM 3175 N N . THR B 1 163 ? 56.453 -31.567 39.129 1.000 29.413 776 THR BBB N 1
ATOM 3176 C CA . THR B 1 163 ? 55.538 -32.137 38.108 1.000 33.423 776 THR BBB CA 1
ATOM 3177 C C . THR B 1 163 ? 54.103 -31.942 38.607 1.000 32.983 776 THR BBB C 1
ATOM 3178 O O . THR B 1 163 ? 53.941 -31.702 39.809 1.000 36.425 776 THR BBB O 1
ATOM 3182 N N . PHE B 1 164 ? 53.101 -32.042 37.738 1.000 30.621 777 PHE BBB N 1
ATOM 3183 C CA . PHE B 1 164 ? 51.680 -31.786 38.098 1.000 28.985 777 PHE BBB CA 1
ATOM 3184 C C . PHE B 1 164 ? 50.802 -32.805 37.372 1.000 29.839 777 PHE BBB C 1
ATOM 3185 O O . PHE B 1 164 ? 50.509 -32.612 36.171 1.000 33.335 777 PHE BBB O 1
ATOM 3193 N N . SER B 1 165 ? 50.435 -33.885 38.063 1.000 31.092 778 SER BBB N 1
ATOM 3194 C CA . SER B 1 165 ? 49.611 -34.986 37.506 1.000 32.689 778 SER BBB CA 1
ATOM 3195 C C . SER B 1 165 ? 48.632 -35.499 38.560 1.000 33.634 778 SER BBB C 1
ATOM 3196 O O . SER B 1 165 ? 48.732 -35.083 39.749 1.000 31.712 778 SER BBB O 1
ATOM 3199 N N . GLU B 1 166 ? 47.725 -36.380 38.140 1.000 33.279 779 GLU BBB N 1
ATOM 3200 C CA . GLU B 1 166 ? 46.675 -36.948 39.021 1.000 34.516 779 GLU BBB CA 1
ATOM 3201 C C . GLU B 1 166 ? 47.326 -37.723 40.177 1.000 31.942 779 GLU BBB C 1
ATOM 3202 O O . GLU B 1 166 ? 46.740 -37.693 41.280 1.000 34.330 779 GLU BBB O 1
ATOM 3208 N N . SER B 1 167 ? 48.481 -38.363 39.949 1.000 31.000 780 SER BBB N 1
ATOM 3209 C CA A SER B 1 167 ? 49.220 -39.143 40.980 0.500 31.147 780 SER BBB CA 1
ATOM 3210 C CA B SER B 1 167 ? 49.218 -39.145 40.982 0.500 30.829 780 SER BBB CA 1
ATOM 3211 C C . SER B 1 167 ? 49.481 -38.259 42.206 1.000 29.523 780 SER BBB C 1
ATOM 3212 O O . SER B 1 167 ? 49.136 -38.677 43.328 1.000 28.623 780 SER BBB O 1
ATOM 3217 N N . GLU B 1 168 ? 50.035 -37.069 41.989 1.000 27.912 781 GLU BBB N 1
ATOM 3218 C CA A GLU B 1 168 ? 50.325 -36.122 43.100 0.500 27.976 781 GLU BBB CA 1
ATOM 3219 C CA B GLU B 1 168 ? 50.326 -36.092 43.076 0.500 26.984 781 GLU BBB CA 1
ATOM 3220 C C . GLU B 1 168 ? 49.006 -35.637 43.716 1.000 26.303 781 GLU BBB C 1
ATOM 3221 O O . GLU B 1 168 ? 48.941 -35.557 44.951 1.000 26.306 781 GLU BBB O 1
ATOM 3232 N N . MET B 1 169 ? 47.988 -35.355 42.896 1.000 24.719 782 MET BBB N 1
ATOM 3233 C CA . MET B 1 169 ? 46.670 -34.882 43.394 1.000 26.054 782 MET BBB CA 1
ATOM 3234 C C . MET B 1 169 ? 46.026 -35.965 44.267 1.000 26.221 782 MET BBB C 1
ATO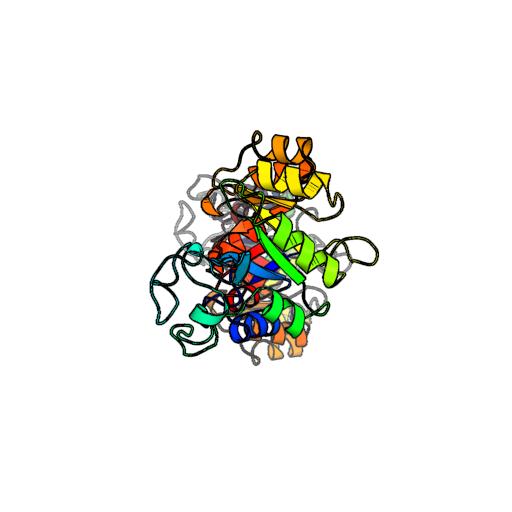M 3235 O O . MET B 1 169 ? 45.448 -35.620 45.303 1.000 25.687 782 MET BBB O 1
ATOM 3240 N N . ASP B 1 170 ? 46.105 -37.227 43.851 1.000 28.380 783 ASP BBB N 1
ATOM 3241 C CA . ASP B 1 170 ? 45.513 -38.371 44.590 1.000 29.618 783 ASP BBB CA 1
ATOM 3242 C C . ASP B 1 170 ? 46.286 -38.604 45.888 1.000 26.068 783 ASP BBB C 1
ATOM 3243 O O . ASP B 1 170 ? 45.669 -39.035 46.872 1.000 29.712 783 ASP BBB O 1
ATOM 3248 N N . ASP B 1 171 ? 47.585 -38.315 45.900 1.000 26.440 784 ASP BBB N 1
ATOM 3249 C CA . ASP B 1 171 ? 48.398 -38.351 47.143 1.000 26.928 784 ASP BBB CA 1
ATOM 3250 C C . ASP B 1 171 ? 47.918 -37.249 48.091 1.000 25.270 784 ASP BBB C 1
ATOM 3251 O O . ASP B 1 171 ? 47.794 -37.542 49.288 1.000 24.565 784 ASP BBB O 1
ATOM 3256 N N . CYS B 1 172 ? 47.619 -36.044 47.594 1.000 24.001 785 CYS BBB N 1
ATOM 3257 C CA . CYS B 1 172 ? 47.038 -34.966 48.437 1.000 22.975 785 CYS BBB CA 1
ATOM 3258 C C . CYS B 1 172 ? 45.746 -35.473 49.085 1.000 23.716 785 CYS BBB C 1
ATOM 3259 O O . CYS B 1 172 ? 45.568 -35.270 50.310 1.000 23.355 785 CYS BBB O 1
ATOM 3262 N N . LEU B 1 173 ? 44.884 -36.120 48.297 1.000 24.612 786 LEU BBB N 1
ATOM 3263 C CA . LEU B 1 173 ? 43.597 -36.671 48.797 1.000 27.355 786 LEU BBB CA 1
ATOM 3264 C C . LEU B 1 173 ? 43.859 -37.766 49.834 1.000 26.732 786 LEU BBB C 1
ATOM 3265 O O . LEU B 1 173 ? 43.251 -37.703 50.907 1.000 29.609 786 LEU BBB O 1
ATOM 3270 N N . SER B 1 174 ? 44.737 -38.718 49.529 1.000 28.433 787 SER BBB N 1
ATOM 3271 C CA . SER B 1 174 ? 44.993 -39.914 50.375 1.000 29.300 787 SER BBB CA 1
ATOM 3272 C C . SER B 1 174 ? 45.563 -39.483 51.727 1.000 28.978 787 SER BBB C 1
ATOM 3273 O O . SER B 1 174 ? 45.215 -40.118 52.736 1.000 30.291 787 SER BBB O 1
ATOM 3276 N N . TYR B 1 175 ? 46.436 -38.469 51.752 1.000 27.160 788 TYR BBB N 1
ATOM 3277 C CA . TYR B 1 175 ? 47.247 -38.147 52.957 1.000 29.286 788 TYR BBB CA 1
ATOM 3278 C C . TYR B 1 175 ? 46.767 -36.852 53.622 1.000 28.124 788 TYR BBB C 1
ATOM 3279 O O . TYR B 1 175 ? 47.368 -36.504 54.631 1.000 31.668 788 TYR BBB O 1
ATOM 3288 N N . GLY B 1 176 ? 45.717 -36.196 53.110 1.000 27.817 789 GLY BBB N 1
ATOM 3289 C CA . GLY B 1 176 ? 45.072 -35.037 53.761 1.000 27.260 789 GLY BBB CA 1
ATOM 3290 C C . GLY B 1 176 ? 45.854 -33.743 53.568 1.000 27.364 789 GLY BBB C 1
ATOM 3291 O O . GLY B 1 176 ? 45.937 -32.951 54.531 1.000 29.094 789 GLY BBB O 1
ATOM 3292 N N . PHE B 1 177 ? 46.402 -33.522 52.374 1.000 24.065 790 PHE BBB N 1
ATOM 3293 C CA . PHE B 1 177 ? 47.060 -32.241 51.995 1.000 22.692 790 PHE BBB CA 1
ATOM 3294 C C . PHE B 1 177 ? 46.024 -31.296 51.381 1.000 23.586 790 PHE BBB C 1
ATOM 3295 O O . PHE B 1 177 ? 45.283 -31.721 50.473 1.000 25.696 790 PHE BBB O 1
ATOM 3303 N N . TYR B 1 178 ? 46.014 -30.053 51.876 1.000 22.723 791 TYR BBB N 1
ATOM 3304 C CA . TYR B 1 178 ? 45.092 -28.931 51.556 1.000 23.381 791 TYR BBB CA 1
ATOM 3305 C C . TYR B 1 178 ? 45.359 -28.419 50.138 1.000 21.917 791 TYR BBB C 1
ATOM 3306 O O . TYR B 1 178 ? 44.413 -28.091 49.392 1.000 21.353 791 TYR BBB O 1
ATOM 3315 N N . ALA B 1 179 ? 46.641 -28.330 49.785 1.000 20.322 792 ALA BBB N 1
ATOM 3316 C CA . ALA B 1 179 ? 47.099 -27.680 48.544 1.000 19.577 792 ALA BBB CA 1
ATOM 3317 C C . ALA B 1 179 ? 48.170 -28.514 47.847 1.000 19.273 792 ALA BBB C 1
ATOM 3318 O O . ALA B 1 179 ? 48.956 -29.244 48.517 1.000 18.843 792 ALA BBB O 1
ATOM 3320 N N . ILE B 1 180 ? 48.187 -28.416 46.522 1.000 18.711 793 ILE BBB N 1
ATOM 3321 C CA . ILE B 1 180 ? 49.333 -28.832 45.682 1.000 19.955 793 ILE BBB CA 1
ATOM 3322 C C . ILE B 1 180 ? 50.057 -27.547 45.260 1.000 18.901 793 ILE BBB C 1
ATOM 3323 O O . ILE B 1 180 ? 49.381 -26.553 44.948 1.000 18.028 793 ILE BBB O 1
ATOM 3328 N N . ALA B 1 181 ? 51.389 -27.547 45.299 1.000 18.487 794 ALA BBB N 1
ATOM 3329 C CA . ALA B 1 181 ? 52.211 -26.349 45.048 1.000 17.551 794 ALA BBB CA 1
ATOM 3330 C C . ALA B 1 181 ? 53.180 -26.675 43.927 1.000 18.117 794 ALA BBB C 1
ATOM 3331 O O . ALA B 1 181 ? 54.310 -27.072 44.183 1.000 18.408 794 ALA BBB O 1
ATOM 3333 N N . PRO B 1 182 ? 52.723 -26.604 42.661 1.000 18.245 795 PRO BBB N 1
ATOM 3334 C CA . PRO B 1 182 ? 53.551 -27.001 41.526 1.000 18.898 795 PRO BBB CA 1
ATOM 3335 C C . PRO B 1 182 ? 54.391 -25.868 40.916 1.000 19.733 795 PRO BBB C 1
ATOM 3336 O O . PRO B 1 182 ? 54.025 -24.682 40.960 1.000 19.011 795 PRO BBB O 1
ATOM 3340 N N . LYS B 1 183 ? 55.549 -26.263 40.386 1.000 20.285 796 LYS BBB N 1
ATOM 3341 C CA . LYS B 1 183 ? 56.402 -25.396 39.546 1.000 22.208 796 LYS BBB CA 1
ATOM 3342 C C . LYS B 1 183 ? 55.492 -24.768 38.486 1.000 21.797 796 LYS BBB C 1
ATOM 3343 O O . LYS B 1 183 ? 54.767 -25.518 37.825 1.000 21.972 796 LYS BBB O 1
ATOM 3349 N N . TYR B 1 184 ? 55.516 -23.447 38.353 1.000 22.009 797 TYR BBB N 1
ATOM 3350 C CA . TYR B 1 184 ? 54.477 -22.698 37.597 1.000 24.258 797 TYR BBB CA 1
ATOM 3351 C C . TYR B 1 184 ? 54.513 -23.102 36.115 1.000 25.139 797 TYR BBB C 1
ATOM 3352 O O . TYR B 1 184 ? 53.457 -23.001 35.448 1.000 24.142 797 TYR BBB O 1
ATOM 3361 N N . THR B 1 185 ? 55.658 -23.573 35.614 1.000 24.702 798 THR BBB N 1
ATOM 3362 C CA . THR B 1 185 ? 55.843 -23.986 34.192 1.000 27.465 798 THR BBB CA 1
ATOM 3363 C C . THR B 1 185 ? 55.099 -25.295 33.880 1.000 26.691 798 THR BBB C 1
ATOM 3364 O O . THR B 1 185 ? 55.004 -25.644 32.676 1.000 26.702 798 THR BBB O 1
ATOM 3368 N N . THR B 1 186 ? 54.595 -26.015 34.887 1.000 23.550 799 THR BBB N 1
ATOM 3369 C CA . THR B 1 186 ? 53.854 -27.291 34.702 1.000 23.618 799 THR BBB CA 1
ATOM 3370 C C . THR B 1 186 ? 52.341 -27.044 34.672 1.000 22.883 799 THR BBB C 1
ATOM 3371 O O . THR B 1 186 ? 51.593 -28.009 34.445 1.000 24.410 799 THR BBB O 1
ATOM 3375 N N . ILE B 1 187 ? 51.901 -25.826 34.973 1.000 21.880 800 ILE BBB N 1
ATOM 3376 C CA . ILE B 1 187 ? 50.468 -25.533 35.244 1.000 22.085 800 ILE BBB CA 1
ATOM 3377 C C . ILE B 1 187 ? 49.748 -25.285 33.917 1.000 23.077 800 ILE BBB C 1
ATOM 3378 O O . ILE B 1 187 ? 50.289 -24.565 33.062 1.000 23.312 800 ILE BBB O 1
ATOM 3383 N N . THR B 1 188 ? 48.576 -25.901 33.769 1.000 24.204 801 THR BBB N 1
ATOM 3384 C CA . THR B 1 188 ? 47.613 -25.662 32.664 1.000 24.476 801 THR BBB CA 1
ATOM 3385 C C . THR B 1 188 ? 46.240 -25.428 33.285 1.000 24.435 801 THR BBB C 1
ATOM 3386 O O . THR B 1 188 ? 45.997 -25.917 34.405 1.000 22.445 801 THR BBB O 1
ATOM 3390 N N . LYS B 1 189 ? 45.351 -24.739 32.578 1.000 22.576 802 LYS BBB N 1
ATOM 3391 C CA . LYS B 1 189 ? 43.948 -24.609 33.034 1.000 23.932 802 LYS BBB CA 1
ATOM 3392 C C . LYS B 1 189 ? 43.344 -26.006 33.271 1.000 22.614 802 LYS BBB C 1
ATOM 3393 O O . LYS B 1 189 ? 42.637 -26.173 34.263 1.000 21.716 802 LYS BBB O 1
ATOM 3399 N N . GLU B 1 190 ? 43.597 -26.979 32.393 1.000 23.072 803 GLU BBB N 1
ATOM 3400 C CA . GLU B 1 190 ? 43.017 -28.350 32.491 1.000 24.757 803 GLU BBB CA 1
ATOM 3401 C C . GLU B 1 190 ? 43.423 -28.986 33.824 1.000 22.980 803 GLU BBB C 1
ATOM 3402 O O . GLU B 1 190 ? 42.582 -29.634 34.460 1.000 22.341 803 GLU BBB O 1
ATOM 3408 N N . LEU B 1 191 ? 44.678 -28.820 34.234 1.000 22.605 804 LEU BBB N 1
ATOM 3409 C CA . LEU B 1 191 ? 45.185 -29.441 35.488 1.000 22.362 804 LEU BBB CA 1
ATOM 3410 C C . LEU B 1 191 ? 44.648 -28.694 36.715 1.000 21.502 804 LEU BBB C 1
ATOM 3411 O O . LEU B 1 191 ? 44.316 -29.373 37.716 1.000 21.674 804 LEU BBB O 1
ATOM 3416 N N . VAL B 1 192 ? 44.550 -27.367 36.663 1.000 20.998 805 VAL BBB N 1
ATOM 3417 C CA . VAL B 1 192 ? 43.956 -26.565 37.777 1.000 21.152 805 VAL BBB CA 1
ATOM 3418 C C . VAL B 1 192 ? 42.483 -26.965 37.939 1.000 20.142 805 VAL BBB C 1
ATOM 3419 O O . VAL B 1 192 ? 42.034 -27.228 39.079 1.000 19.984 805 VAL BBB O 1
ATOM 3423 N N . ASP B 1 193 ? 41.739 -27.038 36.839 1.000 22.777 806 ASP BBB N 1
ATOM 3424 C CA . ASP B 1 193 ? 40.290 -27.375 36.900 1.000 23.386 806 ASP BBB CA 1
ATOM 3425 C C . ASP B 1 193 ? 40.123 -28.787 37.469 1.000 20.991 806 ASP BBB C 1
ATOM 3426 O O . ASP B 1 193 ? 39.200 -28.982 38.269 1.000 24.269 806 ASP BBB O 1
ATOM 3431 N N . LEU B 1 194 ? 40.998 -29.724 37.110 1.000 21.464 807 LEU BBB N 1
ATOM 3432 C CA . LEU B 1 194 ? 40.992 -31.100 37.666 1.000 21.997 807 LEU BBB CA 1
ATOM 3433 C C . LEU B 1 194 ? 41.297 -31.049 39.170 1.000 20.797 807 LEU BBB C 1
ATOM 3434 O O . LEU B 1 194 ? 40.532 -31.635 39.944 1.000 21.849 807 LEU BBB O 1
ATOM 3439 N N . ALA B 1 195 ? 42.363 -30.361 39.590 1.000 22.063 808 ALA BBB N 1
ATOM 3440 C CA . ALA B 1 195 ? 42.674 -30.193 41.034 1.000 21.572 808 ALA BBB CA 1
ATOM 3441 C C . ALA B 1 195 ? 41.454 -29.632 41.779 1.000 21.136 808 ALA BBB C 1
ATOM 3442 O O . ALA B 1 195 ? 41.118 -30.167 42.860 1.000 20.709 808 ALA BBB O 1
ATOM 3444 N N . HIS B 1 196 ? 40.807 -28.592 41.247 1.000 21.040 809 HIS BBB N 1
ATOM 3445 C CA . HIS B 1 196 ? 39.624 -27.955 41.888 1.000 22.743 809 HIS BBB CA 1
ATOM 3446 C C . HIS B 1 196 ? 38.457 -28.954 41.954 1.000 23.262 809 HIS BBB C 1
ATOM 3447 O O . HIS B 1 196 ? 37.746 -28.956 42.970 1.000 24.580 809 HIS BBB O 1
ATOM 3454 N N . SER B 1 197 ? 38.274 -29.797 40.934 1.000 24.793 810 SER BBB N 1
ATOM 3455 C CA . SER B 1 197 ? 37.209 -30.840 40.955 1.000 25.388 810 SER BBB CA 1
ATOM 3456 C C . SER B 1 197 ? 37.436 -31.798 42.135 1.000 26.567 810 SER BBB C 1
ATOM 3457 O O . SER B 1 197 ? 36.450 -32.394 42.606 1.000 29.279 810 SER BBB O 1
ATOM 3460 N N . LYS B 1 198 ? 38.681 -31.949 42.594 1.000 26.936 811 LYS BBB N 1
ATOM 3461 C CA . LYS B 1 198 ? 39.058 -32.861 43.708 1.000 28.729 811 LYS BBB CA 1
ATOM 3462 C C . LYS B 1 198 ? 39.113 -32.090 45.039 1.000 27.384 811 LYS BBB C 1
ATOM 3463 O O . LYS B 1 198 ? 39.391 -32.734 46.062 1.000 30.746 811 LYS BBB O 1
ATOM 3469 N N . GLY B 1 199 ? 38.842 -30.781 45.025 1.000 25.482 812 GLY BBB N 1
ATOM 3470 C CA . GLY B 1 199 ? 38.750 -29.924 46.222 1.000 25.304 812 GLY BBB CA 1
ATOM 3471 C C . GLY B 1 199 ? 40.121 -29.454 46.701 1.000 25.517 812 GLY BBB C 1
ATOM 3472 O O . GLY B 1 199 ? 40.229 -29.021 47.868 1.000 25.199 812 GLY BBB O 1
ATOM 3473 N N . LEU B 1 200 ? 41.130 -29.503 45.835 1.000 23.300 813 LEU BBB N 1
ATOM 3474 C CA . LEU B 1 200 ? 42.506 -29.049 46.180 1.000 23.269 813 LEU BBB CA 1
ATOM 3475 C C . LEU B 1 200 ? 42.689 -27.581 45.801 1.000 23.317 813 LEU BBB C 1
ATOM 3476 O O . LEU B 1 200 ? 42.119 -27.135 44.787 1.000 24.415 813 LEU BBB O 1
ATOM 3481 N N . LYS B 1 201 ? 43.514 -26.867 46.566 1.000 21.680 814 LYS BBB N 1
ATOM 3482 C CA . LYS B 1 201 ? 44.029 -25.535 46.175 1.000 22.332 814 LYS BBB CA 1
ATOM 3483 C C . LYS B 1 201 ? 45.340 -25.726 45.413 1.000 20.772 814 LYS BBB C 1
ATOM 3484 O O . LYS B 1 201 ? 46.032 -26.742 45.648 1.000 21.758 814 LYS BBB O 1
ATOM 3490 N N . VAL B 1 202 ? 45.631 -24.803 44.495 1.000 20.179 815 VAL BBB N 1
ATOM 3491 C CA . VAL B 1 202 ? 46.873 -24.793 43.679 1.000 19.077 815 VAL BBB CA 1
ATOM 3492 C C . VAL B 1 202 ? 47.638 -23.499 43.960 1.000 18.815 815 VAL BBB C 1
ATOM 3493 O O . VAL B 1 202 ? 47.107 -22.411 43.683 1.000 18.403 815 VAL BBB O 1
ATOM 3497 N N . HIS B 1 203 ? 48.864 -23.615 44.482 1.000 18.091 816 HIS BBB N 1
ATOM 3498 C CA . HIS B 1 203 ? 49.757 -22.472 44.787 1.000 19.441 816 HIS BBB CA 1
ATOM 3499 C C . HIS B 1 203 ? 51.025 -22.565 43.938 1.000 19.029 816 HIS BBB C 1
ATOM 3500 O O . HIS B 1 203 ? 51.869 -23.451 44.211 1.000 19.504 816 HIS BBB O 1
ATOM 3507 N N . ALA B 1 204 ? 51.156 -21.711 42.922 1.000 18.666 817 ALA BBB N 1
ATOM 3508 C CA . ALA B 1 204 ? 52.248 -21.789 41.925 1.000 17.804 817 ALA BBB CA 1
ATOM 3509 C C . ALA B 1 204 ? 53.510 -21.112 42.471 1.000 17.724 817 ALA BBB C 1
ATOM 3510 O O . ALA B 1 204 ? 53.390 -20.102 43.143 1.000 19.229 817 ALA BBB O 1
ATOM 3512 N N . TRP B 1 205 ? 54.688 -21.629 42.128 1.000 17.432 818 TRP BBB N 1
ATOM 3513 C CA . TRP B 1 205 ? 55.991 -21.000 42.484 1.000 18.476 818 TRP BBB CA 1
ATOM 3514 C C . TRP B 1 205 ? 56.942 -21.072 41.290 1.000 17.814 818 TRP BBB C 1
ATOM 3515 O O . TRP B 1 205 ? 56.812 -21.967 40.462 1.000 19.684 818 TRP BBB O 1
ATOM 3526 N N . THR B 1 206 ? 57.925 -20.164 41.189 1.000 19.794 819 THR BBB N 1
ATOM 3527 C CA . THR B 1 206 ? 57.984 -18.843 41.794 1.000 19.712 819 THR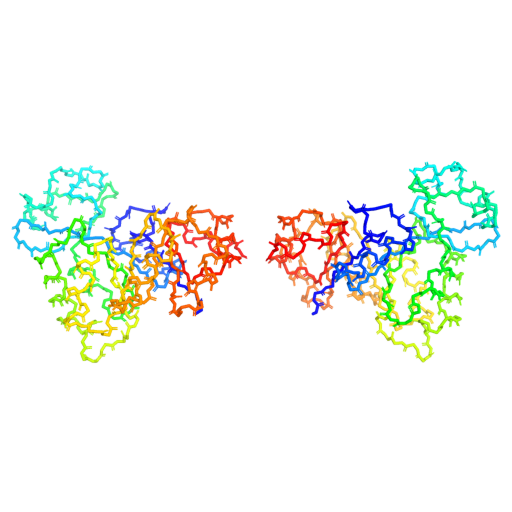 BBB CA 1
ATOM 3528 C C . THR B 1 206 ? 57.715 -17.853 40.654 1.000 21.254 819 THR BBB C 1
ATOM 3529 O O . THR B 1 206 ? 58.411 -17.942 39.627 1.000 22.760 819 THR BBB O 1
ATOM 3533 N N . VAL B 1 207 ? 56.703 -17.005 40.807 1.000 21.134 820 VAL BBB N 1
ATOM 3534 C CA . VAL B 1 207 ? 56.053 -16.231 39.711 1.000 21.695 820 VAL BBB CA 1
ATOM 3535 C C . VAL B 1 207 ? 56.483 -14.772 39.849 1.000 21.199 820 VAL BBB C 1
ATOM 3536 O O . VAL B 1 207 ? 56.040 -14.119 40.792 1.000 21.640 820 VAL BBB O 1
ATOM 3540 N N . ASN B 1 208 ? 57.293 -14.275 38.914 1.000 24.133 821 ASN BBB N 1
ATOM 3541 C CA . ASN B 1 208 ? 58.056 -13.016 39.117 1.000 23.871 821 ASN BBB CA 1
ATOM 3542 C C . ASN B 1 208 ? 57.705 -11.936 38.090 1.000 27.199 821 ASN BBB C 1
ATOM 3543 O O . ASN B 1 208 ? 58.189 -10.804 38.278 1.000 33.073 821 ASN BBB O 1
ATOM 3548 N N . THR B 1 209 ? 56.925 -12.234 37.054 1.000 26.270 822 THR BBB N 1
ATOM 3549 C CA . THR B 1 209 ? 56.530 -11.218 36.038 1.000 28.173 822 THR BBB CA 1
ATOM 3550 C C . THR B 1 209 ? 55.012 -11.039 36.082 1.000 30.017 822 THR BBB C 1
ATOM 3551 O O . THR B 1 209 ? 54.310 -12.019 36.378 1.000 27.665 822 THR BBB O 1
ATOM 3555 N N . LYS B 1 210 ? 54.541 -9.827 35.787 1.000 30.745 823 LYS BBB N 1
ATOM 3556 C CA . LYS B 1 210 ? 53.094 -9.493 35.780 1.000 30.878 823 LYS BBB CA 1
ATOM 3557 C C . LYS B 1 210 ? 52.403 -10.300 34.680 1.000 29.804 823 LYS BBB C 1
ATOM 3558 O O . LYS B 1 210 ? 51.237 -10.672 34.907 1.000 29.650 823 LYS BBB O 1
ATOM 3564 N N . GLU B 1 211 ? 53.109 -10.614 33.583 1.000 29.047 824 GLU BBB N 1
ATOM 3565 C CA . GLU B 1 211 ? 52.583 -11.436 32.459 1.000 30.621 824 GLU BBB CA 1
ATOM 3566 C C . GLU B 1 211 ? 52.348 -12.870 32.948 1.000 29.096 824 GLU BBB C 1
ATOM 3567 O O . GLU B 1 211 ? 51.318 -13.442 32.591 1.000 27.922 824 GLU BBB O 1
ATOM 3573 N N . GLU B 1 212 ? 53.285 -13.439 33.706 1.000 27.311 825 GLU BBB N 1
ATOM 3574 C CA . GLU B 1 212 ? 53.160 -14.814 34.275 1.000 28.318 825 GLU BBB CA 1
ATOM 3575 C C . GLU B 1 212 ? 51.987 -14.844 35.257 1.000 26.155 825 GLU BBB C 1
ATOM 3576 O O . GLU B 1 212 ? 51.220 -15.839 35.249 1.000 25.624 825 GLU BBB O 1
ATOM 3582 N N . MET B 1 213 ? 51.875 -13.818 36.102 1.000 23.760 826 MET BBB N 1
ATOM 3583 C CA . MET B 1 213 ? 50.796 -13.718 37.111 1.000 24.141 826 MET BBB CA 1
ATOM 3584 C C . MET B 1 213 ? 49.445 -13.715 36.393 1.000 25.600 826 MET BBB C 1
ATOM 3585 O O . MET B 1 213 ? 48.557 -14.472 36.813 1.000 25.368 826 MET BBB O 1
ATOM 3590 N N . GLN B 1 214 ? 49.312 -12.893 35.346 1.000 27.971 827 GLN BBB N 1
ATOM 3591 C CA . GLN B 1 214 ? 48.065 -12.787 34.536 1.000 28.551 827 GLN BBB CA 1
ATOM 3592 C C . GLN B 1 214 ? 47.701 -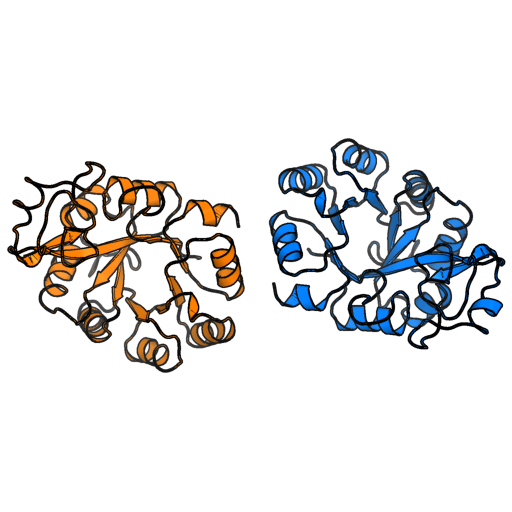14.160 33.971 1.000 26.177 827 GLN BBB C 1
ATOM 3593 O O . GLN B 1 214 ? 46.534 -14.549 34.078 1.000 28.303 827 GLN BBB O 1
ATOM 3599 N N . SER B 1 215 ? 48.658 -14.849 33.354 1.000 27.559 828 SER BBB N 1
ATOM 3600 C CA . SER B 1 215 ? 48.445 -16.177 32.720 1.000 27.304 828 SER BBB CA 1
ATOM 3601 C C . SER B 1 215 ? 47.920 -17.163 33.770 1.000 26.548 828 SER BBB C 1
ATOM 3602 O O . SER B 1 215 ? 46.957 -17.894 33.488 1.000 25.426 828 SER BBB O 1
ATOM 3605 N N . LEU B 1 216 ? 48.538 -17.179 34.952 1.000 25.019 829 LEU BBB N 1
ATOM 3606 C CA . LEU B 1 216 ? 48.211 -18.185 35.994 1.000 24.850 829 LEU BBB CA 1
ATOM 3607 C C . LEU B 1 216 ? 46.861 -17.869 36.621 1.000 23.879 829 LEU BBB C 1
ATOM 3608 O O . LEU B 1 216 ? 46.123 -18.828 36.907 1.000 23.279 829 LEU BBB O 1
ATOM 3613 N N . ILE B 1 217 ? 46.525 -16.587 36.777 1.000 24.567 830 ILE BBB N 1
ATOM 3614 C CA . ILE B 1 217 ? 45.208 -16.169 37.332 1.000 25.596 830 ILE BBB CA 1
ATOM 3615 C C . ILE B 1 217 ? 44.112 -16.596 36.345 1.000 25.676 830 ILE BBB C 1
ATOM 3616 O O . ILE B 1 217 ? 43.096 -17.146 36.820 1.000 26.569 830 ILE BBB O 1
ATOM 3621 N N . GLN B 1 218 ? 44.341 -16.435 35.034 1.000 29.595 831 GLN BBB N 1
ATOM 3622 C CA . GLN B 1 218 ? 43.426 -16.913 33.952 1.000 29.728 831 GLN BBB CA 1
ATOM 3623 C C . GLN B 1 218 ? 43.222 -18.430 34.068 1.000 28.627 831 GLN BBB C 1
ATOM 3624 O O . GLN B 1 218 ? 42.097 -18.906 33.780 1.000 28.363 831 GLN BBB O 1
ATOM 3630 N N . MET B 1 219 ? 44.267 -19.172 34.446 1.000 25.688 832 MET BBB N 1
ATOM 3631 C CA . MET B 1 219 ? 44.217 -20.652 34.587 1.000 24.555 832 MET BBB CA 1
ATOM 3632 C C . MET B 1 219 ? 43.479 -21.039 35.875 1.000 23.063 832 MET BBB C 1
ATOM 3633 O O . MET B 1 219 ? 43.109 -22.225 35.992 1.000 25.933 832 MET BBB O 1
ATOM 3638 N N . GLY B 1 220 ? 43.301 -20.093 36.803 1.000 21.442 833 GLY BBB N 1
ATOM 3639 C CA . GLY B 1 220 ? 42.499 -20.258 38.031 1.000 21.269 833 GLY BBB CA 1
ATOM 3640 C C . GLY B 1 220 ? 43.310 -20.639 39.262 1.000 21.420 833 GLY BBB C 1
ATOM 3641 O O . GLY B 1 220 ? 42.718 -21.172 40.218 1.000 21.515 833 GLY BBB O 1
ATOM 3642 N N . VAL B 1 221 ? 44.615 -20.365 39.299 1.000 22.383 834 VAL BBB N 1
ATOM 3643 C CA . VAL B 1 221 ? 45.418 -20.718 40.510 1.000 20.831 834 VAL BBB CA 1
ATOM 3644 C C . VAL B 1 221 ? 44.891 -19.944 41.724 1.000 21.068 834 VAL BBB C 1
ATOM 3645 O O . VAL B 1 221 ? 44.340 -18.831 41.569 1.000 21.409 834 VAL BBB O 1
ATOM 3649 N N . ASP B 1 222 ? 45.035 -20.533 42.908 1.000 20.669 835 ASP BBB N 1
ATOM 3650 C CA . ASP B 1 222 ? 44.461 -20.025 44.177 1.000 20.713 835 ASP BBB CA 1
ATOM 3651 C C . ASP B 1 222 ? 45.471 -19.120 44.887 1.000 20.958 835 ASP BBB C 1
ATOM 3652 O O . ASP B 1 222 ? 45.104 -18.480 45.875 1.000 21.028 835 ASP BBB O 1
ATOM 3657 N N . GLY B 1 223 ? 46.712 -19.113 44.422 1.000 19.835 836 GLY BBB N 1
ATOM 3658 C CA . GLY B 1 223 ? 47.763 -18.324 45.075 1.000 19.029 836 GLY BBB CA 1
ATOM 3659 C C . GLY B 1 223 ? 49.073 -18.494 44.349 1.000 18.254 836 GLY BBB C 1
ATOM 3660 O O . GLY B 1 223 ? 49.182 -19.419 43.510 1.000 19.249 836 GLY BBB O 1
ATOM 3661 N N . PHE B 1 224 ? 50.035 -17.625 44.632 1.000 18.888 837 PHE BBB N 1
ATOM 3662 C CA . PHE B 1 224 ? 51.416 -17.880 44.167 1.000 19.186 837 PHE BBB CA 1
ATOM 3663 C C . PHE B 1 224 ? 52.434 -17.245 45.108 1.000 17.575 837 PHE BBB C 1
ATOM 3664 O O . PHE B 1 224 ? 52.147 -16.329 45.892 1.000 18.565 837 PHE BBB O 1
ATOM 3672 N N . PHE B 1 225 ? 53.602 -17.864 45.055 1.000 17.920 838 PHE BBB N 1
ATOM 3673 C CA . PHE B 1 225 ? 54.859 -17.418 45.687 1.000 17.953 838 PHE BBB CA 1
ATOM 3674 C C . PHE B 1 225 ? 55.546 -16.493 44.690 1.000 17.463 838 PHE BBB C 1
ATOM 3675 O O . PHE B 1 225 ? 55.726 -16.904 43.519 1.000 18.183 838 PHE BBB O 1
ATOM 3683 N N . THR B 1 226 ? 55.903 -15.292 45.121 1.000 17.243 839 THR BBB N 1
ATOM 3684 C CA . THR B 1 226 ? 56.527 -14.285 44.231 1.000 17.578 839 THR BBB CA 1
ATOM 3685 C C . THR B 1 226 ? 57.679 -13.600 44.949 1.000 17.664 839 THR BBB C 1
ATOM 3686 O O . THR B 1 226 ? 57.625 -13.458 46.178 1.000 17.167 839 THR BBB O 1
ATOM 3690 N N . ASN B 1 227 ? 58.688 -13.212 44.178 1.000 18.609 840 ASN BBB N 1
ATOM 3691 C CA . ASN B 1 227 ? 59.776 -12.326 44.664 1.000 19.134 840 ASN BBB CA 1
ATOM 3692 C C . ASN B 1 227 ? 59.412 -10.855 44.430 1.000 19.277 840 ASN BBB C 1
ATOM 3693 O O . ASN B 1 227 ? 60.101 -9.983 45.026 1.000 18.325 840 ASN BBB O 1
ATOM 3698 N N . TYR B 1 228 ? 58.380 -10.579 43.612 1.000 17.976 841 TYR BBB N 1
ATOM 3699 C CA . TYR B 1 228 ? 58.046 -9.203 43.135 1.000 19.446 841 TYR BBB CA 1
ATOM 3700 C C . TYR B 1 228 ? 56.585 -8.841 43.458 1.000 19.259 841 TYR BBB C 1
ATOM 3701 O O . TYR B 1 228 ? 55.763 -8.727 42.529 1.000 20.667 841 TYR BBB O 1
ATOM 3710 N N . LEU B 1 229 ? 56.265 -8.655 44.741 1.000 19.900 842 LEU BBB N 1
ATOM 3711 C CA . LEU B 1 229 ? 54.871 -8.394 45.206 1.000 21.678 842 LEU BBB CA 1
ATOM 3712 C C . LEU B 1 229 ? 54.287 -7.161 44.503 1.000 23.370 842 LEU BBB C 1
ATOM 3713 O O . LEU B 1 229 ? 53.062 -7.139 44.302 1.000 22.585 842 LEU BBB O 1
ATOM 3718 N N . ASP B 1 230 ? 55.096 -6.149 44.175 1.000 23.088 843 ASP BBB N 1
ATOM 3719 C CA . ASP B 1 230 ? 54.556 -4.912 43.540 1.000 25.220 843 ASP BBB CA 1
ATOM 3720 C C . ASP B 1 230 ? 53.943 -5.231 42.171 1.000 25.986 843 ASP BBB C 1
ATOM 3721 O O . ASP B 1 230 ? 53.057 -4.455 41.744 1.000 26.653 843 ASP BBB O 1
ATOM 3726 N N . GLU B 1 231 ? 54.363 -6.307 41.500 1.000 25.521 844 GLU BBB N 1
ATOM 3727 C CA . GLU B 1 231 ? 53.882 -6.643 40.131 1.000 27.147 844 GLU BBB CA 1
ATOM 3728 C C . GLU B 1 231 ? 52.420 -7.101 40.176 1.000 27.923 844 GLU BBB C 1
ATOM 3729 O O . GLU B 1 231 ? 51.749 -6.976 39.128 1.000 28.440 844 GLU BBB O 1
ATOM 3735 N N . TYR B 1 232 ? 51.943 -7.575 41.332 1.000 27.788 845 TYR BBB N 1
ATOM 3736 C CA . TYR B 1 232 ? 50.570 -8.119 41.500 1.000 28.905 845 TYR BBB CA 1
ATOM 3737 C C . TYR B 1 232 ? 49.559 -6.973 41.333 1.000 31.960 845 TYR BBB C 1
ATOM 3738 O O . TYR B 1 232 ? 48.466 -7.207 40.782 1.000 30.787 845 TYR BBB O 1
ATOM 3747 N N . LYS B 1 233 ? 49.943 -5.765 41.756 1.000 34.248 846 LYS BBB N 1
ATOM 3748 C CA . LYS B 1 233 ? 49.081 -4.549 41.743 1.000 37.109 846 LYS BBB CA 1
ATOM 3749 C C . LYS B 1 233 ? 48.978 -3.976 40.326 1.000 37.839 846 LYS BBB C 1
ATOM 3750 O O . LYS B 1 233 ? 48.039 -3.197 40.078 1.000 38.847 846 LYS BBB O 1
ATOM 3756 N N . LYS B 1 234 ? 49.880 -4.359 39.423 1.000 35.646 847 LYS BBB N 1
ATOM 3757 C CA . LYS B 1 234 ? 49.902 -3.865 38.022 1.000 37.962 847 LYS BBB CA 1
ATOM 3758 C C . LYS B 1 234 ? 48.940 -4.679 37.149 1.000 40.076 847 LYS BBB C 1
ATOM 3759 O O . LYS B 1 234 ? 48.800 -4.328 35.971 1.000 42.391 847 LYS BBB O 1
ATOM 3765 N N . ILE B 1 235 ? 48.304 -5.718 37.697 1.000 43.788 848 ILE BBB N 1
ATOM 3766 C CA . ILE B 1 235 ? 47.384 -6.629 36.949 1.000 49.160 848 ILE BBB CA 1
ATOM 3767 C C . ILE B 1 235 ? 45.943 -6.127 37.116 1.000 51.660 848 ILE BBB C 1
ATOM 3768 O O . ILE B 1 235 ? 44.999 -6.801 36.706 1.000 53.161 848 ILE BBB O 1
#

Sequence (468 aa):
DFMLIGHRGATGYTDEHTIKGYQMALDKGADYIELDLQLTKDNKLLCMHDSSTIDRTTTGTGKVGDMTLSYIQTTNFTSLNGEPIPSLDDVLNHFGTKVKYYIETKRPFDANMMDRELLTQLKAKGLIGIGSERFQVIIQSFARESLINIHNQFSNIPLAYLTSTFSESSEMDDCLSYGFYAIAPKYTTITKELVDLAHSKGLKVHAWTVNTKEEMQSLIQMGVDGFFTNYLDEYKKIDFMMLIGHRGATGYTDEHTIKGYQMALDKGADYIELDLQLTKDNKLLCMHDSSTIDRTTTGTGKVGDMTLSSYIQTTNFTSLNGEPIPSLDDVLNHFGTKVKYYIETKRPFDANMMDRELLTQLKAKGLIGIIGSERFQVIIQSFARESLINIHNQFSNIPLAYLTSTFSESSEEMDDCLSYGFYAIAPKYTTITKELVDLAHSKGLKVHAWTVNTKEEMQSLIQMGVDGFFTNYLDEYKKI

Foldseek 3Di:
DAAAEAEQAQVLVDAGQFLVSVVVNVVLPHQAYEFEWEQACVLFTWRDNDQWCVPFKPDTDGNNDHDPCRDQVPMDGPVRTGGDTPLRNCVVCPQVHAYEYEADPVDDPSRLVNVCVSCVVSVCADPPHDLRSYAYEYCHLVSLLVVCVPGVSHAYEHEDQAQDVVVLVSCVVSVHAAYEYALVRDALVSCVVSVVSNHAYEYPDQEALVSVVRVVVSPHRYYHYSHSNSVVVD/DFAAEAFQAQVLVDAGQFLVSVVVNVVLPHQAYEFEWEQACVGFTWRDNDQWCVPFKPDTDGNNDHHPCRDQVPMDGPVRGTGDTPCRNCVVCPQVHAYEYEADPPDDPSNLVNVCVSCVVSQCADPPHDERSYEYEYCHLVSLLVCCVPGVRHAYEHEDQAQDVVVLVSCVVRVHQAYEYALVRAALVRCVVSVVSNHAYEYPDQEALVSVVRVVVSPHRYYHYSHSNSVVVD

Secondary structure (P-SEA, 3-state):
cbbbbcccccccccccccaaaaaaaaaacccbbbbbbbbccccccccccccccccccccccccccccaaaaaaccccccccccccaaaaaaaccccccccccccccccaaaaaaaaaaaaaacccccccccccbbbbcccaaaaaaaaacccccbbbbbbccccaaaaaaaaaacccbbbcccccccaaaaaaaaaabbbbbbcccccaaaaaaaaaacccccccccaaaaaac/cbbbbcccccccccccccaaaaaaaaaacccbbbbbbbbccccccccccccccccccccccccccccaaaaaaccccccccccccaaaaaaaccccccccccccccccaaaaaaaaaaaaaacccccccccccbbbbcccaaaaaaaaaccccbbbbbbbccccaaaaaaaaaacccbbbcccccccaaaaaaaaaabbbbbbcccccaaaaaaaaaacccccccccaaaaaac